Protein AF-A0A7V6LH83-F1 (afdb_monomer_lite)

Radius of gyration: 34.11 Å; chains: 1; bounding box: 78×88×94 Å

Sequence (710 aa):
MVDLGERDAGCCLMTLSNLMVRSAFVVWLCKTNGAMPLGSLKKGYDGHNEFRVNDFRRNGGAPMLNGAIRTSTYGAWYLDGLPIRATSTPIPTDRLMLVSAVMQGWGGRVSALGGSDFDNTPDSYQYSGGMQMAEVLLYDVTLTEDERRDVEAYLTWKWFGRQLAGYADATGSCDLPEVAVNGTAEVETEGNAVVRIGRATGAGTLTVGGATPVIVTEVVNPNALDVVSPAVTSGVKVSREAAGDAPTVPAAGAAMRFDASIKSSITFFSTQYAQYWEDQVGGVKAESAYGPTSWVPMYKTNAVNGLPVIDFEYRGRRRAFKWSPRLTNIRTVFWMFKDKGAAEGGGWLLGDTTRVSDFIRGSWGTLYGNSSLFNTGLASTAVRNGTIFIDGERRHAASVPKWDYQVASIVTTGDTAADMLAGDRTTAISQNWSGMELGEVIIYTNALSDAECEATEDYLMNKWLGRRSPRAVCADTQAVVVAYGTVPLQVTNVDGNDGTITAIRGDGEVVIDAATVTILSDAEEFSGRVVLKNGSTVTLAAGSFAAVEWVVEAGSVLNLGGQTVTVAEIGGDGCVSNGTLVVTERVTPGVNGQPGTLAVKGGLVLADGAEIVAHYARPLCGSLNVTETLTVAGGGTVTLKEPVGLGQGFAAPLITYGAIEGLDRLLTAWTCIGDYPAKTFDFSLAVPPSGTDNVVLLKGFAAGTVVIVK

pLDDT: mean 79.94, std 16.07, range [20.11, 98.56]

Foldseek 3Di:
DAAQDAQLPQRKDFDPDKAQFQKKKFWKAQQAFLFFQFADEAAPQPPRPDDDFAQQGRPRDQFRHDDDDDQQQQWFKDKLRHTDNRHPDGDDNGDTIMIMTRTPDRGGIGGMGQFTNHRSDSVRSNNGGRMGTDDMDTDSDRDDPVRRVVVSQVCCCPPVVDGDAPDADPLQEHEAAEDEDDAEAEDEDDDEHEYEHNEYHYAHEYEYYYDHHHHYNYYPCLVGYAYEYAQDDDDDWDPPPVPDDADQDAFPFFPFKFALQPVVQFDAPDPFFGQWGHTPPDDKIWGWQDDPSQQTWTWAACAFPRGIWTARWFFLSNTKTFIPDKFFQWFKKKFFKAFQFFAGGFFQQFEAAADGFLQDWCDDDDGGGFIFRANCPPHHQQQQPWFKDKLLATDGRRHGDDNDGIMMMTGGNGTGIGGMGQDYYPPDDRGRGGRMITRMMTIHSDRDDPSSVQSNSQNCCCVGVVDGRPVVCPDIDAAEAEAEDEREHEYEHPPLDAGEHAYYAYAYEYEYEPHHYEHADDLVHYQYEYEYDDQYEYAYHPYENEHQEYEAEDNYEDEDNQEEYEYQYYEYAYEYARHEYEHEEEYEYHDPLDAHEYEYHYHYEYAAAYEYEWRDDPPGIRAYEEEEEYEYHAEYEYEYPDPPDQDQKDKDFHYAYNYYHCPVRQQPRYYYYYPDDDPFKDWGWDDDPVVPGRTIIIMIGGHPDDDDDD

Secondary structure (DSSP, 8-state):
-EE--STTS---EEEEEEEEESEEEEEEEE-STT--SSB-BPTTSTT--S--TTTT--TT-SBSS-SS-SGGGGSEEEETTEEE-TTTSBPPSSSEEEEEEE--TT-EEEEEES-SSB-SSHHHHTTS--EEEEEEEEESS---HHHHHHHHHHHHHHHH--PPTTS--TTSEEEES-EEEEEEEEEEE-SSPEEEES-EEEEEEEEEEESSPEEE--BS-TTTEEEEEE---S-------S-SPPPSSPPS--SEEEETT-GGGEEEEETTEEEEEE-SSSS-EEEE-SSSGGGSPEEEEEEETTEEEEE--STTS---EEEEEEEEEEEEEEEEEEE--TTT----SSB-SSSS-TT--S--SS--S---SS-TTTS-HHHHTSEEEETTEEE-TTPPPPSSEEEEEEEEEEEEEEEEES---TTS-TTSS--EEEEEEEEESS---HHHHHHHHHHHHHHHHSS--TTTT--SS--EEEE-TTSPEEEE-SSSSPEEE-EEEESSEEEEES-EEEE-S-GGGB-SEEEEETT-EEEE-SS----SEEEE-TT-EEEEEEEEEEEEEEEESSEEEEEEEEEEEEEEEEETTEE-EEEEEEEEEE-TTEEEEEEEETTEE-EEEESSEEEE-S-EEEEEE--S--TTEEEEEEEE-SEEE-HHHHHHTEEEEEESS---EEEEEE--TTS-S-EEEEEEEETTPPP---

Structure (mmCIF, N/CA/C/O backbone):
data_AF-A0A7V6LH83-F1
#
_entry.id   AF-A0A7V6LH83-F1
#
loop_
_atom_site.group_PDB
_atom_site.id
_atom_site.type_symbol
_atom_site.label_atom_id
_atom_site.label_alt_id
_atom_site.label_comp_id
_atom_site.label_asym_id
_atom_site.label_entity_id
_atom_site.label_seq_id
_atom_site.pdbx_PDB_ins_code
_atom_site.Cartn_x
_atom_site.Cartn_y
_atom_site.Cartn_z
_atom_site.occupancy
_atom_site.B_iso_or_equiv
_atom_site.auth_seq_id
_atom_site.auth_comp_id
_atom_site.auth_asym_id
_atom_site.auth_atom_id
_atom_site.pdbx_PDB_model_num
ATOM 1 N N . MET A 1 1 ? 23.494 -13.721 -33.231 1.00 87.75 1 MET A N 1
ATOM 2 C CA . MET A 1 1 ? 22.919 -15.053 -33.513 1.00 87.75 1 MET A CA 1
ATOM 3 C C . MET A 1 1 ? 23.847 -15.798 -34.456 1.00 87.75 1 MET A C 1
ATOM 5 O O . MET A 1 1 ? 24.419 -15.164 -35.334 1.00 87.75 1 MET A O 1
ATOM 9 N N . VAL A 1 2 ? 24.008 -17.104 -34.270 1.00 92.44 2 VAL A N 1
ATOM 10 C CA . VAL A 1 2 ? 24.726 -18.006 -35.176 1.00 92.44 2 VAL A CA 1
ATOM 11 C C . VAL A 1 2 ? 23.764 -18.447 -36.274 1.00 92.44 2 VAL A C 1
ATOM 13 O O . VAL A 1 2 ? 22.690 -18.961 -35.968 1.00 92.44 2 VAL A O 1
ATOM 16 N N . ASP A 1 3 ? 24.129 -18.234 -37.536 1.00 93.44 3 ASP A N 1
ATOM 17 C CA . ASP A 1 3 ? 23.343 -18.688 -38.682 1.00 93.44 3 ASP A CA 1
ATOM 18 C C . ASP A 1 3 ? 23.794 -20.083 -39.112 1.00 93.44 3 ASP A C 1
ATOM 20 O O . ASP A 1 3 ? 24.945 -20.268 -39.503 1.00 93.44 3 ASP A O 1
ATOM 24 N N . LEU A 1 4 ? 22.889 -21.059 -39.036 1.00 92.69 4 LEU A N 1
ATOM 25 C CA . LEU A 1 4 ? 23.145 -22.432 -39.468 1.00 92.69 4 LEU A CA 1
ATOM 26 C C . LEU A 1 4 ? 22.688 -22.663 -40.914 1.00 92.69 4 LEU A C 1
ATOM 28 O O . LEU A 1 4 ? 22.325 -23.775 -41.278 1.00 92.69 4 LEU A O 1
ATOM 32 N N . GLY A 1 5 ? 22.687 -21.613 -41.735 1.00 91.06 5 GLY A N 1
ATOM 33 C CA . GLY A 1 5 ? 22.499 -21.703 -43.175 1.00 91.06 5 GLY A CA 1
ATOM 34 C C . GLY A 1 5 ? 21.114 -22.190 -43.596 1.00 91.06 5 GLY A C 1
ATOM 35 O O . GLY A 1 5 ? 20.141 -22.182 -42.830 1.00 91.06 5 GLY A O 1
ATOM 36 N N . GLU A 1 6 ? 21.029 -22.585 -44.863 1.00 91.62 6 GLU A N 1
ATOM 37 C CA . GLU A 1 6 ? 19.823 -23.187 -45.415 1.00 91.62 6 GLU A CA 1
ATOM 38 C C . GLU A 1 6 ? 19.555 -24.555 -44.792 1.00 91.62 6 GLU A C 1
ATOM 40 O O . GLU A 1 6 ? 20.426 -25.215 -44.216 1.00 91.62 6 GLU A O 1
ATOM 45 N N . ARG A 1 7 ? 18.298 -24.973 -44.894 1.00 89.44 7 ARG A N 1
ATOM 46 C CA . ARG A 1 7 ? 17.918 -26.320 -44.512 1.00 89.44 7 ARG A CA 1
ATOM 47 C C . ARG A 1 7 ? 18.637 -27.305 -45.420 1.00 89.44 7 ARG A C 1
ATOM 49 O O . ARG A 1 7 ? 18.752 -27.086 -46.618 1.00 89.44 7 ARG A O 1
ATOM 56 N N . ASP A 1 8 ? 19.123 -28.371 -44.816 1.00 89.19 8 ASP A N 1
ATOM 57 C CA . ASP A 1 8 ? 19.803 -29.465 -45.487 1.00 89.19 8 ASP A CA 1
ATOM 58 C C . ASP A 1 8 ? 21.190 -29.128 -46.060 1.00 89.19 8 ASP A C 1
ATOM 60 O O . ASP A 1 8 ? 21.728 -29.856 -46.889 1.00 89.19 8 ASP A O 1
ATOM 64 N N . ALA A 1 9 ? 21.806 -28.045 -45.573 1.00 88.62 9 ALA A N 1
ATOM 65 C CA . ALA A 1 9 ? 23.106 -27.557 -46.041 1.00 88.62 9 ALA A CA 1
ATOM 66 C C . ALA A 1 9 ? 24.327 -28.161 -45.313 1.00 88.62 9 ALA A C 1
ATOM 68 O O . ALA A 1 9 ? 25.460 -27.762 -45.573 1.00 88.62 9 ALA A O 1
ATOM 69 N N . GLY A 1 10 ? 24.122 -29.086 -44.371 1.00 87.81 10 GLY A N 1
ATOM 70 C CA . GLY A 1 10 ? 25.204 -29.689 -43.586 1.00 87.81 10 GLY A CA 1
ATOM 71 C C . GLY A 1 10 ? 25.697 -28.833 -42.413 1.00 87.81 10 GLY A C 1
ATOM 72 O O . GLY A 1 10 ? 26.729 -29.129 -41.817 1.00 87.81 10 GLY A O 1
ATOM 73 N N . CYS A 1 11 ? 24.983 -27.763 -42.061 1.00 89.38 11 CYS A N 1
ATOM 74 C CA . CYS A 1 11 ? 25.381 -26.848 -40.994 1.00 89.38 11 CYS A CA 1
ATOM 75 C C . CYS A 1 11 ? 24.848 -27.311 -39.629 1.00 89.38 11 CYS A C 1
ATOM 77 O O . CYS A 1 11 ? 23.645 -27.278 -39.366 1.00 89.38 11 CYS A O 1
ATOM 79 N N . CYS A 1 12 ? 25.760 -27.723 -38.749 1.00 87.56 12 CYS A N 1
ATOM 80 C CA . CYS A 1 12 ? 25.461 -28.229 -37.413 1.00 87.56 12 CYS A CA 1
ATOM 81 C C . CYS A 1 12 ? 26.614 -27.903 -36.455 1.00 87.56 12 CYS A C 1
ATOM 83 O O . CYS A 1 12 ? 27.779 -27.942 -36.851 1.00 87.56 12 CYS A O 1
ATOM 85 N N . LEU A 1 13 ? 26.306 -27.633 -35.186 1.00 88.00 13 LEU A N 1
ATOM 86 C CA . LEU A 1 13 ? 27.303 -27.569 -34.116 1.00 88.00 13 LEU A CA 1
ATOM 87 C C . LEU A 1 13 ? 27.327 -28.908 -33.378 1.00 88.00 13 LEU A C 1
ATOM 89 O O . LEU A 1 13 ? 26.278 -29.438 -33.015 1.00 88.00 13 LEU A O 1
ATOM 93 N N . MET A 1 14 ? 28.518 -29.458 -33.168 1.00 82.50 14 MET A N 1
ATOM 94 C CA . MET A 1 14 ? 28.721 -30.737 -32.483 1.00 82.50 14 MET A CA 1
ATOM 95 C C . MET A 1 14 ? 29.159 -30.473 -31.044 1.00 82.50 14 MET A C 1
ATOM 97 O O . MET A 1 14 ? 29.994 -29.598 -30.810 1.00 82.50 14 MET A O 1
ATOM 101 N N . THR A 1 15 ? 28.625 -31.216 -30.077 1.00 71.12 15 THR A N 1
ATOM 102 C CA . THR A 1 15 ? 29.114 -31.143 -28.693 1.00 71.12 15 THR A CA 1
ATOM 103 C C . THR A 1 15 ? 30.240 -32.156 -28.485 1.00 71.12 15 THR A C 1
ATOM 105 O O . THR A 1 15 ? 30.201 -33.253 -29.030 1.00 71.12 15 THR A O 1
ATOM 108 N N . LEU A 1 16 ? 31.246 -31.803 -27.676 1.00 65.44 16 LEU A N 1
ATOM 109 C CA . LEU A 1 16 ? 32.405 -32.672 -27.395 1.00 65.44 16 LEU A CA 1
ATOM 110 C C . LEU A 1 16 ? 32.049 -33.914 -26.555 1.00 65.44 16 LEU A C 1
ATOM 112 O O . LEU A 1 16 ? 32.835 -34.851 -26.462 1.00 65.44 16 LEU A O 1
ATOM 116 N N . SER A 1 17 ? 30.880 -33.910 -25.912 1.00 70.38 17 SER A N 1
ATOM 117 C CA . SER A 1 17 ? 30.359 -35.016 -25.113 1.00 70.38 17 SER A CA 1
ATOM 118 C C . SER A 1 17 ? 28.844 -35.134 -25.275 1.00 70.38 17 SER A C 1
ATOM 120 O O . SER A 1 17 ? 28.153 -34.174 -25.625 1.00 70.38 17 SER A O 1
ATOM 122 N N . ASN A 1 18 ? 28.322 -36.342 -25.065 1.00 74.81 18 ASN A N 1
ATOM 123 C CA . ASN A 1 18 ? 26.888 -36.613 -25.100 1.00 74.81 18 ASN A CA 1
ATOM 124 C C . ASN A 1 18 ? 26.254 -36.172 -23.770 1.00 74.81 18 ASN A C 1
ATOM 126 O O . ASN A 1 18 ? 26.553 -36.761 -22.731 1.00 74.81 18 ASN A O 1
ATOM 130 N N . LEU A 1 19 ? 25.399 -35.148 -23.796 1.00 82.62 19 LEU A N 1
ATOM 131 C CA . LEU A 1 19 ? 24.780 -34.574 -22.600 1.00 82.62 19 LEU A CA 1
ATOM 132 C C . LEU A 1 19 ? 23.414 -35.216 -22.340 1.00 82.62 19 LEU A C 1
ATOM 134 O O . LEU A 1 19 ? 22.552 -35.248 -23.220 1.00 82.62 19 LEU A O 1
ATOM 138 N N . MET A 1 20 ? 23.209 -35.708 -21.116 1.00 84.69 20 MET A N 1
ATOM 139 C CA . MET A 1 20 ? 21.889 -36.103 -20.621 1.00 84.69 20 MET A CA 1
ATOM 140 C C . MET A 1 20 ? 21.161 -34.857 -20.136 1.00 84.69 20 MET A C 1
ATOM 142 O O . MET A 1 20 ? 21.401 -34.403 -19.026 1.00 84.69 20 MET A O 1
ATOM 146 N N . VAL A 1 21 ? 20.281 -34.304 -20.963 1.00 88.12 21 VAL A N 1
ATOM 147 C CA . VAL A 1 21 ? 19.573 -33.063 -20.654 1.00 88.12 21 VAL A CA 1
ATOM 148 C C . VAL A 1 21 ? 18.251 -33.382 -19.972 1.00 88.12 21 VAL A C 1
ATOM 150 O O . VAL A 1 21 ? 17.464 -34.190 -20.463 1.00 88.12 21 VAL A O 1
ATOM 153 N N . ARG A 1 22 ? 17.992 -32.740 -18.840 1.00 90.06 22 ARG A N 1
ATOM 154 C CA . ARG A 1 22 ? 16.720 -32.803 -18.118 1.00 90.06 22 ARG A CA 1
ATOM 155 C C . ARG A 1 22 ? 15.957 -31.486 -18.166 1.00 90.06 22 ARG A C 1
ATOM 157 O O . ARG A 1 22 ? 14.733 -31.532 -18.124 1.00 90.06 22 ARG A O 1
ATOM 164 N N . SER A 1 23 ? 16.646 -30.363 -18.364 1.00 92.56 23 SER A N 1
ATOM 165 C CA . SER A 1 23 ? 16.010 -29.073 -18.649 1.00 92.56 23 SER A CA 1
ATOM 166 C C . SER A 1 23 ? 16.748 -28.357 -19.776 1.00 92.56 23 SER A C 1
ATOM 168 O O . SER A 1 23 ? 17.978 -28.359 -19.808 1.00 92.56 23 SER A O 1
ATOM 170 N N . ALA A 1 24 ? 16.019 -27.782 -20.728 1.00 93.31 24 ALA A N 1
ATOM 171 C CA . ALA A 1 24 ? 16.601 -27.147 -21.907 1.00 93.31 24 ALA A CA 1
ATOM 172 C C . ALA A 1 24 ? 15.916 -25.819 -22.216 1.00 93.31 24 ALA A C 1
ATOM 174 O O . ALA A 1 24 ? 14.693 -25.741 -22.160 1.00 93.31 24 ALA A O 1
ATOM 175 N N . PHE A 1 25 ? 16.699 -24.821 -22.618 1.00 97.25 25 PHE A N 1
ATOM 176 C CA . PHE A 1 25 ? 16.223 -23.517 -23.066 1.00 97.25 25 PHE A CA 1
ATOM 177 C C . PHE A 1 25 ? 16.943 -23.148 -24.353 1.00 97.25 25 PHE A C 1
ATOM 179 O O . PHE A 1 25 ? 18.170 -23.216 -24.427 1.00 97.25 25 PHE A O 1
ATOM 186 N N . VAL A 1 26 ? 16.182 -22.769 -25.374 1.00 95.69 26 VAL A N 1
ATOM 187 C CA . VAL A 1 26 ? 16.715 -22.406 -26.683 1.00 95.69 26 VAL A CA 1
ATOM 188 C C . VAL A 1 26 ? 16.063 -21.116 -27.154 1.00 95.69 26 VAL A C 1
ATOM 190 O O . VAL A 1 26 ? 14.863 -21.085 -27.427 1.00 95.69 26 VAL A O 1
ATOM 193 N N . VAL A 1 27 ? 16.875 -20.072 -27.317 1.00 97.56 27 VAL A N 1
ATOM 194 C CA . VAL A 1 27 ? 16.493 -18.843 -28.017 1.00 97.56 27 VAL A CA 1
ATOM 195 C C . VAL A 1 27 ? 16.945 -18.957 -29.467 1.00 97.56 27 VAL A C 1
ATOM 197 O O . VAL A 1 27 ? 18.143 -19.054 -29.750 1.00 97.56 27 VAL A O 1
ATOM 200 N N . TRP A 1 28 ? 15.999 -18.980 -30.400 1.00 95.69 28 TRP A N 1
ATOM 201 C CA . TRP A 1 28 ? 16.282 -19.281 -31.803 1.00 95.69 28 TRP A CA 1
ATOM 202 C C . TRP A 1 28 ? 15.195 -18.778 -32.757 1.00 95.69 28 TRP A C 1
ATOM 204 O O . TRP A 1 28 ? 14.064 -18.514 -32.364 1.00 95.69 28 TRP A O 1
ATOM 214 N N . LEU A 1 29 ? 15.561 -18.623 -34.025 1.00 95.19 29 LEU A N 1
ATOM 215 C CA . LEU A 1 29 ? 14.667 -18.356 -35.145 1.00 95.19 29 LEU A CA 1
ATOM 216 C C . LEU A 1 29 ? 14.654 -19.602 -36.029 1.00 95.19 29 LEU A C 1
ATOM 218 O O . LEU A 1 29 ? 15.659 -19.952 -36.653 1.00 95.19 29 LEU A O 1
ATOM 222 N N . CYS A 1 30 ? 13.504 -20.257 -36.105 1.00 92.62 30 CYS A N 1
ATOM 223 C CA . CYS A 1 30 ? 13.254 -21.313 -37.075 1.00 92.62 30 CYS A CA 1
ATOM 224 C C . CYS A 1 30 ? 13.028 -20.645 -38.440 1.00 92.62 30 CYS A C 1
ATOM 226 O O . CYS A 1 30 ? 12.130 -19.827 -38.538 1.00 92.62 30 CYS A O 1
ATOM 228 N N . LYS A 1 31 ? 13.807 -20.944 -39.488 1.00 92.19 31 LYS A N 1
ATOM 229 C CA . LYS A 1 31 ? 13.587 -20.354 -40.832 1.00 92.19 31 LYS A CA 1
ATOM 230 C C . LYS A 1 31 ? 12.668 -21.207 -41.705 1.00 92.19 31 LYS A C 1
ATOM 232 O O . LYS A 1 31 ? 12.086 -20.722 -42.667 1.00 92.19 31 LYS A O 1
ATOM 237 N N . THR A 1 32 ? 12.566 -22.498 -41.393 1.00 89.25 32 THR A N 1
ATOM 238 C CA . THR A 1 32 ? 11.711 -23.448 -42.110 1.00 89.25 32 THR A CA 1
ATOM 239 C C . THR A 1 32 ? 11.292 -24.607 -41.211 1.00 89.25 32 THR A C 1
ATOM 241 O O . THR A 1 32 ? 11.963 -24.919 -40.224 1.00 89.25 32 THR A O 1
ATOM 244 N N . ASN A 1 33 ? 10.184 -25.264 -41.554 1.00 86.25 33 ASN A N 1
ATOM 245 C CA . ASN A 1 33 ? 9.688 -26.425 -40.822 1.00 86.25 33 ASN A CA 1
ATOM 246 C C . ASN A 1 33 ? 10.739 -27.543 -40.757 1.00 86.25 33 ASN A C 1
ATOM 248 O O . ASN A 1 33 ? 11.499 -27.780 -41.693 1.00 86.25 33 ASN A O 1
ATOM 252 N N . GLY A 1 34 ? 10.776 -28.250 -39.627 1.00 79.25 34 GLY A N 1
ATOM 253 C CA . GLY A 1 34 ? 11.711 -29.356 -39.416 1.00 79.25 34 GLY A CA 1
ATOM 254 C C . GLY A 1 34 ? 13.131 -28.985 -38.972 1.00 79.25 34 GLY A C 1
ATOM 255 O O . GLY A 1 34 ? 13.882 -29.911 -38.660 1.00 79.25 34 GLY A O 1
ATOM 256 N N . ALA A 1 35 ? 13.496 -27.698 -38.890 1.00 87.88 35 ALA A N 1
ATOM 257 C CA . ALA A 1 35 ? 14.770 -27.235 -38.320 1.00 87.88 35 ALA A CA 1
ATOM 258 C C . ALA A 1 35 ? 14.967 -27.752 -36.881 1.00 87.88 35 ALA A C 1
ATOM 260 O O . ALA A 1 35 ? 14.072 -27.590 -36.063 1.00 87.88 35 ALA A O 1
ATOM 261 N N . MET A 1 36 ? 16.092 -28.385 -36.541 1.00 85.25 36 MET A N 1
ATOM 262 C CA . MET A 1 36 ? 16.241 -29.110 -35.263 1.00 85.25 36 MET A CA 1
ATOM 263 C C . MET A 1 36 ? 17.184 -28.385 -34.290 1.00 85.25 36 MET A C 1
ATOM 265 O O . MET A 1 36 ? 18.393 -28.554 -34.415 1.00 85.25 36 MET A O 1
ATOM 269 N N . PRO A 1 37 ? 16.677 -27.601 -33.318 1.00 89.69 37 PRO A N 1
ATOM 270 C CA . PRO A 1 37 ? 17.532 -26.809 -32.432 1.00 89.69 37 PRO A CA 1
ATOM 271 C C . PRO A 1 37 ? 18.358 -27.691 -31.493 1.00 89.69 37 PRO A C 1
ATOM 273 O O . PRO A 1 37 ? 19.528 -27.414 -31.251 1.00 89.69 37 PRO A O 1
ATOM 276 N N . LEU A 1 38 ? 17.749 -28.775 -31.009 1.00 89.06 38 LEU A N 1
ATOM 277 C CA . LEU A 1 38 ? 18.385 -29.827 -30.227 1.00 89.06 38 LEU A CA 1
ATOM 278 C C . LEU A 1 38 ? 18.349 -31.112 -31.046 1.00 89.06 38 LEU A C 1
ATOM 280 O O . LEU A 1 38 ? 17.319 -31.445 -31.637 1.00 89.06 38 LEU A O 1
ATOM 284 N N . GLY A 1 39 ? 19.451 -31.849 -31.073 1.00 86.12 39 GLY A N 1
ATOM 285 C CA . GLY A 1 39 ? 19.513 -33.098 -31.809 1.00 86.12 39 GLY A CA 1
ATOM 286 C C . GLY A 1 39 ? 20.709 -33.964 -31.444 1.00 86.12 39 GLY A C 1
ATOM 287 O O . GLY A 1 39 ? 21.221 -33.936 -30.322 1.00 86.12 39 GLY A O 1
ATOM 288 N N . SER A 1 40 ? 21.102 -34.821 -32.381 1.00 83.69 40 SER A N 1
ATOM 289 C CA . SER A 1 40 ? 22.055 -35.900 -32.117 1.00 83.69 40 SER A CA 1
ATOM 290 C C . SER A 1 40 ? 23.033 -36.111 -33.262 1.00 83.69 40 SER A C 1
ATOM 292 O O . SER A 1 40 ? 22.677 -35.926 -34.424 1.00 83.69 40 SER A O 1
ATOM 294 N N . LEU A 1 41 ? 24.247 -36.538 -32.928 1.00 83.38 41 LEU A N 1
ATOM 295 C CA . LEU A 1 41 ? 25.183 -37.097 -33.897 1.00 83.38 41 LEU A CA 1
ATOM 296 C C . LEU A 1 41 ? 24.759 -38.516 -34.276 1.00 83.38 41 LEU A C 1
ATOM 298 O O . LEU A 1 41 ? 24.057 -39.200 -33.519 1.00 83.38 41 LEU A O 1
ATOM 302 N N . LYS A 1 42 ? 25.197 -38.965 -35.451 1.00 81.88 42 LYS A N 1
ATOM 303 C CA . LYS A 1 42 ? 24.972 -40.334 -35.897 1.00 81.88 42 LYS A CA 1
ATOM 304 C C . LYS A 1 42 ? 25.668 -41.303 -34.965 1.00 81.88 42 LYS A C 1
ATOM 306 O O . LYS A 1 42 ? 26.769 -41.073 -34.466 1.00 81.88 42 LYS A O 1
ATOM 311 N N . LYS A 1 43 ? 25.024 -42.441 -34.762 1.00 77.88 43 LYS A N 1
ATOM 312 C CA . LYS A 1 43 ? 25.593 -43.532 -33.981 1.00 77.88 43 LYS A CA 1
ATOM 313 C C . LYS A 1 43 ? 26.963 -43.952 -34.537 1.00 77.88 43 LYS A C 1
ATOM 315 O O . LYS A 1 43 ? 27.063 -44.348 -35.696 1.00 77.88 43 LYS A O 1
ATOM 320 N N . GLY A 1 44 ? 27.966 -43.993 -33.658 1.00 74.12 44 GLY A N 1
ATOM 321 C CA . GLY A 1 44 ? 29.323 -44.426 -33.998 1.00 74.12 44 GLY A CA 1
ATOM 322 C C . GLY A 1 44 ? 30.183 -43.315 -34.596 1.00 74.12 44 GLY A C 1
ATOM 323 O O . GLY A 1 44 ? 31.287 -43.594 -35.052 1.00 74.12 44 GLY A O 1
ATOM 324 N N . TYR A 1 45 ? 29.685 -42.076 -34.593 1.00 79.12 45 TYR A N 1
ATOM 325 C CA . TYR A 1 45 ? 30.502 -40.900 -34.852 1.00 79.12 45 TYR A CA 1
ATOM 326 C C . TYR A 1 45 ? 31.524 -40.723 -33.719 1.00 79.12 45 TYR A C 1
ATOM 328 O O . TYR A 1 45 ? 31.191 -40.921 -32.552 1.00 79.12 45 TYR A O 1
ATOM 336 N N . ASP A 1 46 ? 32.764 -40.413 -34.086 1.00 70.38 46 ASP A N 1
ATOM 337 C CA . ASP A 1 46 ? 33.990 -40.474 -33.278 1.00 70.38 46 ASP A CA 1
ATOM 338 C C . ASP A 1 46 ? 33.811 -40.040 -31.802 1.00 70.38 46 ASP A C 1
ATOM 340 O O . ASP A 1 46 ? 33.547 -38.878 -31.515 1.00 70.38 46 ASP A O 1
ATOM 344 N N . GLY A 1 47 ? 33.908 -40.984 -30.853 1.00 65.25 47 GLY A N 1
ATOM 345 C CA . GLY A 1 47 ? 33.709 -40.734 -29.411 1.00 65.25 47 GLY A CA 1
ATOM 346 C C . GLY A 1 47 ? 32.260 -40.815 -28.887 1.00 65.25 47 GLY A C 1
ATOM 347 O O . GLY A 1 47 ? 32.047 -40.766 -27.677 1.00 65.25 47 GLY A O 1
ATOM 348 N N . HIS A 1 48 ? 31.258 -41.025 -29.750 1.00 67.69 48 HIS A N 1
ATOM 349 C CA . HIS A 1 48 ? 29.823 -41.044 -29.414 1.00 67.69 48 HIS A CA 1
ATOM 350 C C . HIS A 1 48 ? 29.164 -42.407 -29.726 1.00 67.69 48 HIS A C 1
ATOM 352 O O . HIS A 1 48 ? 28.242 -42.533 -30.537 1.00 67.69 48 HIS A O 1
ATOM 358 N N . ASN A 1 49 ? 29.632 -43.462 -29.046 1.00 62.25 49 ASN A N 1
ATOM 359 C CA . ASN A 1 49 ? 29.190 -44.852 -29.265 1.00 62.25 49 ASN A CA 1
ATOM 360 C C . ASN A 1 49 ? 27.891 -45.248 -28.529 1.00 62.25 49 ASN A C 1
ATOM 362 O O . ASN A 1 49 ? 27.358 -46.336 -28.763 1.00 62.25 49 ASN A O 1
ATOM 366 N N . GLU A 1 50 ? 27.355 -44.387 -27.658 1.00 55.00 50 GLU A N 1
ATOM 367 C CA . GLU A 1 50 ? 26.185 -44.692 -26.826 1.00 55.00 50 GLU A CA 1
ATOM 368 C C . GLU A 1 50 ? 24.887 -44.119 -27.414 1.00 55.00 50 GLU A C 1
ATOM 370 O O . GLU A 1 50 ? 24.650 -42.911 -27.466 1.00 55.00 50 GLU A O 1
ATOM 375 N N . PHE A 1 51 ? 24.031 -45.024 -27.882 1.00 59.78 51 PHE A N 1
ATOM 376 C CA . PHE A 1 51 ? 22.842 -44.732 -28.673 1.00 59.78 51 PHE A CA 1
ATOM 377 C C . PHE A 1 51 ? 21.657 -44.192 -27.874 1.00 59.78 51 PHE A C 1
ATOM 379 O O . PHE A 1 51 ? 21.162 -44.887 -26.989 1.00 59.78 51 PHE A O 1
ATOM 386 N N . ARG A 1 52 ? 21.073 -43.095 -28.379 1.00 62.47 52 ARG A N 1
ATOM 387 C CA . ARG A 1 52 ? 19.631 -42.907 -28.661 1.00 62.47 52 ARG A CA 1
ATOM 388 C C . ARG A 1 52 ? 19.473 -41.773 -29.686 1.00 62.47 52 ARG A C 1
ATOM 390 O O . ARG A 1 52 ? 19.190 -40.641 -29.328 1.00 62.47 52 ARG A O 1
ATOM 397 N N . VAL A 1 53 ? 19.626 -42.070 -30.977 1.00 62.66 53 VAL A N 1
ATOM 398 C CA . VAL A 1 53 ? 19.294 -41.109 -32.050 1.00 62.66 53 VAL A CA 1
ATOM 399 C C . VAL A 1 53 ? 17.810 -40.759 -31.955 1.00 62.66 53 VAL A C 1
ATOM 401 O O . VAL A 1 53 ? 17.010 -41.691 -31.864 1.00 62.66 53 VAL A O 1
ATOM 404 N N . ASN A 1 54 ? 17.445 -39.470 -31.985 1.00 73.56 54 ASN A N 1
ATOM 405 C CA . ASN A 1 54 ? 16.069 -38.935 -32.112 1.00 73.56 54 ASN A CA 1
ATOM 406 C C . ASN A 1 54 ? 15.295 -38.490 -30.851 1.00 73.56 54 ASN A C 1
ATOM 408 O O . ASN A 1 54 ? 14.069 -38.424 -30.919 1.00 73.56 54 ASN A O 1
ATOM 412 N N . ASP A 1 55 ? 15.933 -38.137 -29.731 1.00 80.31 55 ASP A N 1
ATOM 413 C CA . ASP A 1 55 ? 15.186 -37.611 -28.568 1.00 80.31 55 ASP A CA 1
ATOM 414 C C . ASP A 1 55 ? 14.485 -36.265 -28.847 1.00 80.31 55 ASP A C 1
ATOM 416 O O . ASP A 1 55 ? 13.459 -35.997 -28.244 1.00 80.31 55 ASP A O 1
ATOM 420 N N . PHE A 1 56 ? 14.925 -35.462 -29.820 1.00 82.88 56 PHE A N 1
ATOM 421 C CA . PHE A 1 56 ? 14.321 -34.151 -30.138 1.00 82.88 56 PHE A CA 1
ATOM 422 C C . PHE A 1 56 ? 13.891 -34.008 -31.609 1.00 82.88 56 PHE A C 1
ATOM 424 O O . PHE A 1 56 ? 13.976 -32.942 -32.216 1.00 82.88 56 PHE A O 1
ATOM 431 N N . ARG A 1 57 ? 13.467 -35.107 -32.240 1.00 79.56 57 ARG A N 1
ATOM 432 C CA . ARG A 1 57 ? 13.264 -35.161 -33.697 1.00 79.56 57 ARG A CA 1
ATOM 433 C C . ARG A 1 57 ? 12.047 -34.349 -34.174 1.00 79.56 57 ARG A C 1
ATOM 435 O O . ARG A 1 57 ? 10.947 -34.533 -33.661 1.00 79.56 57 ARG A O 1
ATOM 442 N N . ARG A 1 58 ? 12.220 -33.546 -35.242 1.00 81.62 58 ARG A N 1
ATOM 443 C CA . ARG A 1 58 ? 11.147 -32.734 -35.879 1.00 81.62 58 ARG A CA 1
ATOM 444 C C . ARG A 1 58 ? 10.635 -33.200 -37.251 1.00 81.62 58 ARG A C 1
ATOM 446 O O . ARG A 1 58 ? 9.567 -32.759 -37.655 1.00 81.62 58 ARG A O 1
ATOM 453 N N . ASN A 1 59 ? 11.323 -34.108 -37.957 1.00 70.56 59 ASN A N 1
ATOM 454 C CA . ASN A 1 59 ? 10.845 -34.798 -39.182 1.00 70.56 59 ASN A CA 1
ATOM 455 C C . ASN A 1 59 ? 10.068 -33.927 -40.209 1.00 70.56 59 ASN A C 1
ATOM 457 O O . ASN A 1 59 ? 9.064 -34.366 -40.763 1.00 70.56 59 ASN A O 1
ATOM 461 N N . GLY A 1 60 ? 10.493 -32.678 -40.439 1.00 69.56 60 GLY A N 1
ATOM 462 C CA . GLY A 1 60 ? 9.850 -31.779 -41.414 1.00 69.56 60 GLY A CA 1
ATOM 463 C C . GLY A 1 60 ? 8.483 -31.208 -41.004 1.00 69.56 60 GLY A C 1
ATOM 464 O O . GLY A 1 60 ? 7.866 -30.500 -41.793 1.00 69.56 60 GLY A O 1
ATOM 465 N N . GLY A 1 61 ? 7.991 -31.496 -39.794 1.00 75.44 61 GLY A N 1
ATOM 466 C CA . GLY A 1 61 ? 6.704 -31.004 -39.299 1.00 75.44 61 GLY A CA 1
ATOM 467 C C . GLY A 1 61 ? 6.765 -29.574 -38.754 1.00 75.44 61 GLY A C 1
ATOM 468 O O . GLY A 1 61 ? 7.824 -29.091 -38.348 1.00 75.44 61 GLY A O 1
ATOM 469 N N . ALA A 1 62 ? 5.603 -28.915 -38.710 1.00 84.31 62 ALA A N 1
ATOM 470 C CA . ALA A 1 62 ? 5.434 -27.619 -38.050 1.00 84.31 62 ALA A CA 1
ATOM 471 C C . ALA A 1 62 ? 5.608 -27.663 -36.510 1.00 84.31 62 ALA A C 1
ATOM 473 O O . ALA A 1 62 ? 6.139 -26.696 -35.963 1.00 84.31 62 ALA A O 1
ATOM 474 N N . PRO A 1 63 ? 5.223 -28.737 -35.783 1.00 88.75 63 PRO A N 1
ATOM 475 C CA . PRO A 1 63 ? 5.361 -28.777 -34.323 1.00 88.75 63 PRO A CA 1
ATOM 476 C C . PRO A 1 63 ? 6.803 -28.804 -33.782 1.00 88.75 63 PRO A C 1
ATOM 478 O O . PRO A 1 63 ? 7.767 -28.998 -34.532 1.00 88.75 63 PRO A O 1
ATOM 481 N N . MET A 1 64 ? 6.955 -28.632 -32.460 1.00 86.56 64 MET A N 1
ATOM 482 C CA . MET A 1 64 ? 8.254 -28.738 -31.765 1.00 86.56 64 MET A CA 1
ATOM 483 C C . MET A 1 64 ? 8.866 -30.132 -31.831 1.00 86.56 64 MET A C 1
ATOM 485 O O . MET A 1 64 ? 10.085 -30.239 -31.888 1.00 86.56 64 MET A O 1
ATOM 489 N N . LEU A 1 65 ? 8.049 -31.186 -31.804 1.00 85.94 65 LEU A N 1
ATOM 490 C CA . LEU A 1 65 ? 8.472 -32.584 -31.858 1.00 85.94 65 LEU A CA 1
ATOM 491 C C . LEU A 1 65 ? 7.548 -33.375 -32.788 1.00 85.94 65 LEU A C 1
ATOM 493 O O . LEU A 1 65 ? 6.352 -33.102 -32.881 1.00 85.94 65 LEU A O 1
ATOM 497 N N . ASN A 1 66 ? 8.088 -34.383 -33.468 1.00 79.94 66 ASN A N 1
ATOM 498 C CA . ASN A 1 66 ? 7.305 -35.290 -34.302 1.00 79.94 66 ASN A CA 1
ATOM 499 C C . ASN A 1 66 ? 6.938 -36.569 -33.535 1.00 79.94 66 ASN A C 1
ATOM 501 O O . ASN A 1 66 ? 7.831 -37.345 -33.204 1.00 79.94 66 ASN A O 1
ATOM 505 N N . GLY A 1 67 ? 5.630 -36.808 -33.366 1.00 66.38 67 GLY A N 1
ATOM 506 C CA . GLY A 1 67 ? 5.054 -38.123 -33.052 1.00 66.38 67 GLY A CA 1
ATOM 507 C C . GLY A 1 67 ? 5.428 -38.730 -31.692 1.00 66.38 67 GLY A C 1
ATOM 508 O O . GLY A 1 67 ? 6.323 -38.271 -30.989 1.00 66.38 67 GLY A O 1
ATOM 509 N N . ALA A 1 68 ? 4.694 -39.771 -31.287 1.00 55.19 68 ALA A N 1
ATOM 510 C CA . ALA A 1 68 ? 4.927 -40.464 -30.023 1.00 55.19 68 ALA A CA 1
ATOM 511 C C . ALA A 1 68 ? 6.174 -41.352 -30.119 1.00 55.19 68 ALA A C 1
ATOM 513 O O . ALA A 1 68 ? 6.217 -42.239 -30.967 1.00 55.19 68 ALA A O 1
ATOM 514 N N . ILE A 1 69 ? 7.153 -41.094 -29.244 1.00 55.34 69 ILE A N 1
ATOM 515 C CA . ILE A 1 69 ? 8.056 -42.024 -28.532 1.00 55.34 69 ILE A CA 1
ATOM 516 C C . ILE A 1 69 ? 9.352 -41.251 -28.224 1.00 55.34 69 ILE A C 1
ATOM 518 O O . ILE A 1 69 ? 10.213 -41.177 -29.100 1.00 55.34 69 ILE A O 1
ATOM 522 N N . ARG A 1 70 ? 9.484 -40.707 -26.991 1.00 67.75 70 ARG A N 1
ATOM 523 C CA . ARG A 1 70 ? 10.721 -40.577 -26.159 1.00 67.75 70 ARG A CA 1
ATOM 524 C C . ARG A 1 70 ? 10.508 -39.734 -24.889 1.00 67.75 70 ARG A C 1
ATOM 526 O O . ARG A 1 70 ? 9.493 -39.063 -24.748 1.00 67.75 70 ARG A O 1
ATOM 533 N N . THR A 1 71 ? 11.471 -39.764 -23.962 1.00 62.50 71 THR A N 1
ATOM 534 C CA . THR A 1 71 ? 11.472 -39.034 -22.671 1.00 62.50 71 THR A CA 1
ATOM 535 C C . THR A 1 71 ? 11.165 -37.537 -22.802 1.00 62.50 71 THR A C 1
ATOM 537 O O . THR A 1 71 ? 10.462 -36.984 -21.965 1.00 62.50 71 THR A O 1
ATOM 540 N N . SER A 1 72 ? 11.615 -36.895 -23.881 1.00 72.00 72 SER A N 1
ATOM 541 C CA . SER A 1 72 ? 11.341 -35.485 -24.191 1.00 72.00 72 SER A CA 1
ATOM 542 C C . SER A 1 72 ? 9.858 -35.184 -24.446 1.00 72.00 72 SER A C 1
ATOM 544 O O . SER A 1 72 ? 9.387 -34.121 -24.056 1.00 72.00 72 SER A O 1
ATOM 546 N N . THR A 1 73 ? 9.094 -36.107 -25.048 1.00 73.62 73 THR A N 1
ATOM 547 C CA . THR A 1 73 ? 7.654 -35.915 -25.329 1.00 73.62 73 THR A CA 1
ATOM 548 C C . THR A 1 73 ? 6.766 -35.992 -24.087 1.00 73.62 73 THR A C 1
ATOM 550 O O . THR A 1 73 ? 5.638 -35.511 -24.130 1.00 73.62 73 THR A O 1
ATOM 553 N N . TYR A 1 74 ? 7.273 -36.564 -22.989 1.00 75.31 74 TYR A N 1
ATOM 554 C CA . TYR A 1 74 ? 6.599 -36.593 -21.684 1.00 75.31 74 TYR A CA 1
ATOM 555 C C . TYR A 1 74 ? 6.976 -35.402 -20.790 1.00 75.31 74 TYR A C 1
ATOM 557 O O . TYR A 1 74 ? 6.442 -35.265 -19.694 1.00 75.31 74 TYR A O 1
ATOM 565 N N . GLY A 1 75 ? 7.912 -34.557 -21.233 1.00 80.88 75 GLY A N 1
ATOM 566 C CA . GLY A 1 75 ? 8.262 -33.322 -20.540 1.00 80.88 75 GLY A CA 1
ATOM 567 C C . GLY A 1 75 ? 7.200 -32.234 -20.692 1.00 80.88 75 GLY A C 1
ATOM 568 O O . GLY A 1 75 ? 6.401 -32.255 -21.632 1.00 80.88 75 GLY A O 1
ATOM 569 N N . ALA A 1 76 ? 7.228 -31.259 -19.788 1.00 89.75 76 ALA A N 1
ATOM 570 C CA . ALA A 1 76 ? 6.519 -29.998 -19.961 1.00 89.75 76 ALA A CA 1
ATOM 571 C C . ALA A 1 76 ? 7.298 -29.121 -20.949 1.00 89.75 76 ALA A C 1
ATOM 573 O O . ALA A 1 76 ? 8.520 -29.011 -20.843 1.00 89.75 76 ALA A O 1
ATOM 574 N N . TRP A 1 77 ? 6.598 -28.527 -21.915 1.00 91.44 77 TRP A N 1
ATOM 575 C CA . TRP A 1 77 ? 7.183 -27.666 -22.944 1.00 91.44 77 TRP A CA 1
ATOM 576 C C . TRP A 1 77 ? 6.502 -26.314 -22.952 1.00 91.44 77 TRP A C 1
ATOM 578 O O . TRP A 1 77 ? 5.280 -26.237 -22.809 1.00 91.44 77 TRP A O 1
ATOM 588 N N . TYR A 1 78 ? 7.288 -25.274 -23.211 1.00 93.62 78 TYR A N 1
ATOM 589 C CA . TYR A 1 78 ? 6.808 -23.904 -23.249 1.00 93.62 78 TYR A CA 1
ATOM 590 C C . TYR A 1 78 ? 7.334 -23.187 -24.492 1.00 93.62 78 TYR A C 1
ATOM 592 O O . TYR A 1 78 ? 8.457 -23.427 -24.944 1.00 93.62 78 TYR A O 1
ATOM 600 N N . LEU A 1 79 ? 6.500 -22.314 -25.051 1.00 93.56 79 LEU A N 1
ATOM 601 C CA . LEU A 1 79 ? 6.846 -21.383 -26.120 1.00 93.56 79 LEU A CA 1
ATOM 602 C C . LEU A 1 79 ? 6.594 -19.969 -25.610 1.00 93.56 79 LEU A C 1
ATOM 604 O O . LEU A 1 79 ? 5.460 -19.623 -25.282 1.00 93.56 79 LEU A O 1
ATOM 608 N N . ASP A 1 80 ? 7.650 -19.164 -25.546 1.00 90.06 80 ASP A N 1
ATOM 609 C CA . ASP A 1 80 ? 7.625 -17.788 -25.046 1.00 90.06 80 ASP A CA 1
ATOM 610 C C . ASP A 1 80 ? 6.966 -17.663 -23.653 1.00 90.06 80 ASP A C 1
ATOM 612 O O . ASP A 1 80 ? 6.269 -16.683 -23.379 1.00 90.06 80 ASP A O 1
ATOM 616 N N . GLY A 1 81 ? 7.178 -18.674 -22.798 1.00 84.19 81 GLY A N 1
ATOM 617 C CA . GLY A 1 81 ? 6.635 -18.787 -21.437 1.00 84.19 81 GLY A CA 1
ATOM 618 C C . GLY A 1 81 ? 5.250 -19.439 -21.332 1.00 84.19 81 GLY A C 1
ATOM 619 O O . GLY A 1 81 ? 4.773 -19.695 -20.230 1.00 84.19 81 GLY A O 1
ATOM 620 N N . LEU A 1 82 ? 4.590 -19.744 -22.455 1.00 86.19 82 LEU A N 1
ATOM 621 C CA . LEU A 1 82 ? 3.263 -20.367 -22.459 1.00 86.19 82 LEU A CA 1
ATOM 622 C C . LEU A 1 82 ? 3.359 -21.886 -22.622 1.00 86.19 82 LEU A C 1
ATOM 624 O O . LEU A 1 82 ? 4.079 -22.340 -23.514 1.00 86.19 82 LEU A O 1
ATOM 628 N N . PRO A 1 83 ? 2.609 -22.684 -21.840 1.00 90.19 83 PRO A N 1
ATOM 629 C CA . PRO A 1 83 ? 2.630 -24.134 -21.965 1.00 90.19 83 PRO A CA 1
ATOM 630 C C . PRO A 1 83 ? 2.092 -24.567 -23.331 1.00 90.19 83 PRO A C 1
ATOM 632 O O . PRO A 1 83 ? 1.037 -24.120 -23.788 1.00 90.19 83 PRO A O 1
ATOM 635 N N . ILE A 1 84 ? 2.806 -25.478 -23.984 1.00 91.31 84 ILE A N 1
ATOM 636 C CA . ILE A 1 84 ? 2.455 -26.011 -25.299 1.00 91.31 84 ILE A CA 1
ATOM 637 C C . ILE A 1 84 ? 2.441 -27.535 -25.301 1.00 91.31 84 ILE A C 1
ATOM 639 O O . ILE A 1 84 ? 3.137 -28.207 -24.542 1.00 91.31 84 ILE A O 1
ATOM 643 N N . ARG A 1 85 ? 1.686 -28.110 -26.238 1.00 89.62 85 ARG A N 1
ATOM 644 C CA . ARG A 1 85 ? 1.807 -29.530 -26.571 1.00 89.62 85 ARG A CA 1
ATOM 645 C C . ARG A 1 85 ? 2.848 -29.675 -27.670 1.00 89.62 85 ARG A C 1
ATOM 647 O O . ARG A 1 85 ? 2.551 -29.417 -28.834 1.00 89.62 85 ARG A O 1
ATOM 654 N N . ALA A 1 86 ? 4.054 -30.114 -27.319 1.00 87.75 86 ALA A N 1
ATOM 655 C CA . ALA A 1 86 ? 5.188 -30.161 -28.248 1.00 87.75 86 ALA A CA 1
ATOM 656 C C . ALA A 1 86 ? 4.920 -30.942 -29.551 1.00 87.75 86 ALA A C 1
ATOM 658 O O . ALA A 1 86 ? 5.500 -30.631 -30.589 1.00 87.75 86 ALA A O 1
ATOM 659 N N . THR A 1 87 ? 4.028 -31.934 -29.518 1.00 87.69 87 THR A N 1
ATOM 660 C CA . THR A 1 87 ? 3.687 -32.781 -30.671 1.00 87.69 87 THR A CA 1
ATOM 661 C C . THR A 1 87 ? 2.623 -32.197 -31.599 1.00 87.69 87 THR A C 1
ATOM 663 O O . THR A 1 87 ? 2.424 -32.727 -32.691 1.00 87.69 87 THR A O 1
ATOM 666 N N . SER A 1 88 ? 1.931 -31.127 -31.198 1.00 88.19 88 SER A N 1
ATOM 667 C CA . SER A 1 88 ? 0.822 -30.558 -31.974 1.00 88.19 88 SER A CA 1
ATOM 668 C C . SER A 1 88 ? 0.878 -29.046 -32.144 1.00 88.19 88 SER A C 1
ATOM 670 O O . SER A 1 88 ? 0.322 -28.548 -33.116 1.00 88.19 88 SER A O 1
ATOM 672 N N . THR A 1 89 ? 1.519 -28.308 -31.235 1.00 90.25 89 THR A N 1
ATOM 673 C CA . THR A 1 89 ? 1.623 -26.848 -31.324 1.00 90.25 89 THR A CA 1
ATOM 674 C C . THR A 1 89 ? 2.623 -26.460 -32.418 1.00 90.25 89 THR A C 1
ATOM 676 O O . THR A 1 89 ? 3.805 -26.778 -32.264 1.00 90.25 89 THR A O 1
ATOM 679 N N . PRO A 1 90 ? 2.191 -25.790 -33.508 1.00 90.75 90 PRO A N 1
ATOM 680 C CA . PRO A 1 90 ? 3.081 -25.329 -34.571 1.00 90.75 90 PRO A CA 1
ATOM 681 C C . PRO A 1 90 ? 4.068 -24.277 -34.071 1.00 90.75 90 PRO A C 1
ATOM 683 O O . PRO A 1 90 ? 3.726 -23.454 -33.223 1.00 90.75 90 PRO A O 1
ATOM 686 N N . ILE A 1 91 ? 5.269 -24.280 -34.641 1.00 90.94 91 ILE A N 1
ATOM 687 C CA . ILE A 1 91 ? 6.320 -23.329 -34.295 1.00 90.94 91 ILE A CA 1
ATOM 688 C C . ILE A 1 91 ? 6.440 -22.238 -35.354 1.00 90.94 91 ILE A C 1
ATOM 690 O O . ILE A 1 91 ? 6.509 -22.573 -36.539 1.00 90.94 91 ILE A O 1
ATOM 694 N N . PRO A 1 92 ? 6.477 -20.952 -34.954 1.00 91.81 92 PRO A N 1
ATOM 695 C CA . PRO A 1 92 ? 6.650 -19.846 -35.890 1.00 91.81 92 PRO A CA 1
ATOM 696 C C . PRO A 1 92 ? 7.944 -19.980 -36.698 1.00 91.81 92 PRO A C 1
ATOM 698 O O . PRO A 1 92 ? 8.974 -20.371 -36.155 1.00 91.81 92 PRO A O 1
ATOM 701 N N . THR A 1 93 ? 7.916 -19.640 -37.986 1.00 92.25 93 THR A N 1
ATOM 702 C CA . THR A 1 93 ? 9.103 -19.704 -38.865 1.00 92.25 93 THR A CA 1
ATOM 703 C C . THR A 1 93 ? 9.646 -18.327 -39.262 1.00 92.25 93 THR A C 1
ATOM 705 O O . THR A 1 93 ? 10.462 -18.202 -40.171 1.00 92.25 93 THR A O 1
ATOM 708 N N . ASP A 1 94 ? 9.137 -17.275 -38.634 1.00 89.00 94 ASP A N 1
ATOM 709 C CA . ASP A 1 94 ? 9.305 -15.881 -39.044 1.00 89.00 94 ASP A CA 1
ATOM 710 C C . ASP A 1 94 ? 9.704 -14.953 -37.887 1.00 89.00 94 ASP A C 1
ATOM 712 O O . ASP A 1 94 ? 9.890 -13.755 -38.094 1.00 89.00 94 ASP A O 1
ATOM 716 N N . ARG A 1 95 ? 9.877 -15.491 -36.673 1.00 93.56 95 ARG A N 1
ATOM 717 C CA . ARG A 1 95 ? 10.280 -14.717 -35.495 1.00 93.56 95 ARG A CA 1
ATOM 718 C C . ARG A 1 95 ? 11.254 -15.461 -34.590 1.00 93.56 95 ARG A C 1
ATOM 720 O O . ARG A 1 95 ? 11.219 -16.687 -34.484 1.00 93.56 95 ARG A O 1
ATOM 727 N N . LEU A 1 96 ? 12.100 -14.686 -33.912 1.00 94.75 96 LEU A N 1
ATOM 728 C CA . LEU A 1 96 ? 12.879 -15.169 -32.776 1.00 94.75 96 LEU A CA 1
ATOM 729 C C . LEU A 1 96 ? 11.911 -15.638 -31.682 1.00 94.75 96 LEU A C 1
ATOM 731 O O . LEU A 1 96 ? 10.880 -15.000 -31.465 1.00 94.75 96 LEU A O 1
ATOM 735 N N . MET A 1 97 ? 12.232 -16.735 -31.007 1.00 95.19 97 MET A N 1
ATOM 736 C CA . MET A 1 97 ? 11.401 -17.300 -29.946 1.00 95.19 97 MET A CA 1
ATOM 737 C C . MET A 1 97 ? 12.254 -17.953 -28.862 1.00 95.19 97 MET A C 1
ATOM 739 O O . MET A 1 97 ? 13.391 -18.362 -29.121 1.00 95.19 97 MET A O 1
ATOM 743 N N . LEU A 1 98 ? 11.678 -18.086 -27.671 1.00 95.81 98 LEU A N 1
ATOM 744 C CA . LEU A 1 98 ? 12.204 -18.908 -26.592 1.00 95.81 98 LEU A CA 1
ATOM 745 C C . LEU A 1 98 ? 11.394 -20.202 -26.516 1.00 95.81 98 LEU A C 1
ATOM 747 O O . LEU A 1 98 ? 10.179 -20.175 -26.336 1.00 95.81 98 LEU A O 1
ATOM 751 N N . VAL A 1 99 ? 12.074 -21.339 -26.617 1.00 95.06 99 VAL A N 1
ATOM 752 C CA . VAL A 1 99 ? 11.491 -22.642 -26.296 1.00 95.06 99 VAL A CA 1
ATOM 753 C C . VAL A 1 99 ? 12.184 -23.200 -25.069 1.00 95.06 99 VAL A C 1
ATOM 755 O O . VAL A 1 99 ? 13.414 -23.274 -25.046 1.00 95.06 99 VAL A O 1
ATOM 758 N N . SER A 1 100 ? 11.403 -23.635 -24.085 1.00 94.88 100 SER A N 1
ATOM 759 C CA . SER A 1 100 ? 11.916 -24.327 -22.909 1.00 94.88 100 SER A CA 1
ATOM 760 C C . SER A 1 100 ? 11.259 -25.693 -22.723 1.00 94.88 100 SER A C 1
ATOM 762 O O . SER A 1 100 ? 10.149 -25.950 -23.207 1.00 94.88 100 SER A O 1
ATOM 764 N N . ALA A 1 101 ? 11.968 -26.589 -22.044 1.00 91.50 101 ALA A N 1
ATOM 765 C CA . ALA A 1 101 ? 11.471 -27.909 -21.701 1.00 91.50 101 ALA A CA 1
ATOM 766 C C . ALA A 1 101 ? 12.011 -28.374 -20.349 1.00 91.50 101 ALA A C 1
ATOM 768 O O . ALA A 1 101 ? 13.215 -28.290 -20.109 1.00 91.50 101 ALA A O 1
ATOM 769 N N . VAL A 1 102 ? 11.137 -28.959 -19.529 1.00 90.81 102 VAL A N 1
ATOM 770 C CA . VAL A 1 102 ? 11.499 -29.731 -18.332 1.00 90.81 102 VAL A CA 1
ATOM 771 C C . VAL A 1 102 ? 11.062 -31.172 -18.558 1.00 90.81 102 VAL A C 1
ATOM 773 O O . VAL A 1 102 ? 9.880 -31.477 -18.722 1.00 90.81 102 VAL A O 1
ATOM 776 N N . MET A 1 103 ? 12.031 -32.075 -18.643 1.00 85.69 103 MET A N 1
ATOM 777 C CA . MET A 1 103 ? 11.824 -33.456 -19.070 1.00 85.69 103 MET A CA 1
ATOM 778 C C . MET A 1 103 ? 11.560 -34.369 -17.876 1.00 85.69 103 MET A C 1
ATOM 780 O O . MET A 1 103 ? 12.196 -34.253 -16.830 1.00 85.69 103 MET A O 1
ATOM 784 N N . GLN A 1 104 ? 10.659 -35.335 -18.059 1.00 75.50 104 GLN A N 1
ATOM 785 C CA . GLN A 1 104 ? 10.379 -36.359 -17.053 1.00 75.50 104 GLN A CA 1
ATOM 786 C C . GLN A 1 104 ? 11.314 -37.575 -17.195 1.00 75.50 104 GLN A C 1
ATOM 788 O O . GLN A 1 104 ? 11.800 -37.905 -18.282 1.00 75.50 104 GLN A O 1
ATOM 793 N N . GLY A 1 105 ? 11.541 -38.286 -16.087 1.00 74.44 105 GLY A N 1
ATOM 794 C CA . GLY A 1 105 ? 12.320 -39.526 -16.059 1.00 74.44 105 GLY A CA 1
ATOM 795 C C . GLY A 1 105 ? 13.814 -39.312 -16.322 1.00 74.44 105 GLY A C 1
ATOM 796 O O . GLY A 1 105 ? 14.469 -38.529 -15.644 1.00 74.44 105 GLY A O 1
ATOM 797 N N . TRP A 1 106 ? 14.379 -40.045 -17.286 1.00 73.69 106 TRP A N 1
ATOM 798 C CA . TRP A 1 106 ? 15.827 -40.042 -17.547 1.00 73.69 106 TRP A CA 1
ATOM 799 C C . TRP A 1 106 ? 16.330 -38.807 -18.319 1.00 73.69 106 TRP A C 1
ATOM 801 O O . TRP A 1 106 ? 17.540 -38.662 -18.453 1.00 73.69 106 TRP A O 1
ATOM 811 N N . GLY A 1 107 ? 15.452 -37.930 -18.823 1.00 79.25 107 GLY A N 1
ATOM 812 C CA . GLY A 1 107 ? 15.834 -36.817 -19.707 1.00 79.25 107 GLY A CA 1
ATOM 813 C C . GLY A 1 107 ? 16.055 -37.233 -21.171 1.00 79.25 107 GLY A C 1
ATOM 814 O O . GLY A 1 107 ? 15.817 -38.386 -21.548 1.00 79.25 107 GLY A O 1
ATOM 815 N N . GLY A 1 108 ? 16.472 -36.290 -22.014 1.00 81.56 108 GLY A N 1
ATOM 816 C CA . GLY A 1 108 ? 16.764 -36.474 -23.439 1.00 81.56 108 GLY A CA 1
ATOM 817 C C . GLY A 1 108 ? 18.235 -36.211 -23.763 1.00 81.56 108 GLY A C 1
ATOM 818 O O . GLY A 1 108 ? 18.855 -35.311 -23.202 1.00 81.56 108 GLY A O 1
ATOM 819 N N . ARG A 1 109 ? 18.815 -36.994 -24.674 1.00 82.62 109 ARG A N 1
ATOM 820 C CA . ARG A 1 109 ? 20.219 -36.839 -25.078 1.00 82.62 109 ARG A CA 1
ATOM 821 C C . ARG A 1 109 ? 20.396 -35.763 -26.141 1.00 82.62 109 ARG A C 1
ATOM 823 O O . ARG A 1 109 ? 19.696 -35.774 -27.154 1.00 82.62 109 ARG A O 1
ATOM 830 N N . VAL A 1 110 ? 21.385 -34.895 -25.939 1.00 86.56 110 VAL A N 1
ATOM 831 C CA . VAL A 1 110 ? 21.811 -33.882 -26.912 1.00 86.56 110 VAL A CA 1
ATOM 832 C C . VAL A 1 110 ? 23.295 -34.074 -27.213 1.00 86.56 110 VAL A C 1
ATOM 834 O O . VAL A 1 110 ? 24.129 -34.083 -26.310 1.00 86.56 110 VAL A O 1
ATOM 837 N N . SER A 1 111 ? 23.617 -34.247 -28.495 1.00 84.94 111 SER A N 1
ATOM 838 C CA . SER A 1 111 ? 25.008 -34.283 -28.992 1.00 84.94 111 SER A CA 1
ATOM 839 C C . SER A 1 111 ? 25.261 -33.342 -30.174 1.00 84.94 111 SER A C 1
ATOM 841 O O . SER A 1 111 ? 26.383 -33.207 -30.657 1.00 84.94 111 SER A O 1
ATOM 843 N N . ALA A 1 112 ? 24.206 -32.681 -30.645 1.00 87.12 112 ALA A N 1
ATOM 844 C CA . ALA A 1 112 ? 24.260 -31.756 -31.758 1.00 87.12 112 ALA A CA 1
ATOM 845 C C . ALA A 1 112 ? 23.244 -30.628 -31.558 1.00 87.12 112 ALA A C 1
ATOM 847 O O . ALA A 1 112 ? 22.149 -30.855 -31.035 1.00 87.12 112 ALA A O 1
ATOM 848 N N . LEU A 1 113 ? 23.599 -29.429 -32.014 1.00 90.38 113 LEU A N 1
ATOM 849 C CA . LEU A 1 113 ? 22.697 -28.291 -32.149 1.00 90.38 113 LEU A CA 1
ATOM 850 C C . LEU A 1 113 ? 22.548 -27.974 -33.633 1.00 90.38 113 LEU A C 1
ATOM 852 O O . LEU A 1 113 ? 23.537 -27.795 -34.347 1.00 90.38 113 LEU A O 1
ATOM 856 N N . GLY A 1 114 ? 21.307 -27.918 -34.099 1.00 89.31 114 GLY A N 1
ATOM 857 C CA . GLY A 1 114 ? 21.013 -27.652 -35.498 1.00 89.31 114 GLY A CA 1
ATOM 858 C C . GLY A 1 114 ? 21.005 -28.868 -36.420 1.00 89.31 114 GLY A C 1
ATOM 859 O O . GLY A 1 114 ? 20.866 -28.678 -37.624 1.00 89.31 114 GLY A O 1
ATOM 860 N N . GLY A 1 115 ? 21.140 -30.092 -35.897 1.00 87.00 115 GLY A N 1
ATOM 861 C CA . GLY A 1 115 ? 21.197 -31.323 -36.690 1.00 87.00 115 GLY A CA 1
ATOM 862 C C . GLY A 1 115 ? 20.780 -32.571 -35.911 1.00 87.00 115 GLY A C 1
ATOM 863 O O . GLY A 1 115 ? 20.935 -32.643 -34.694 1.00 87.00 115 GLY A O 1
ATOM 864 N N . SER A 1 116 ? 20.248 -33.575 -36.612 1.00 84.00 116 SER A N 1
ATOM 865 C CA . SER A 1 116 ? 19.884 -34.876 -36.036 1.00 84.00 116 SER A CA 1
ATOM 866 C C . SER A 1 116 ? 20.417 -36.017 -36.885 1.00 84.00 116 SER A C 1
ATOM 868 O O . SER A 1 116 ? 20.327 -35.963 -38.105 1.00 84.00 116 SER A O 1
ATOM 870 N N . ASP A 1 117 ? 20.910 -37.064 -36.222 1.00 83.44 117 ASP A N 1
ATOM 871 C CA . ASP A 1 117 ? 21.599 -38.192 -36.856 1.00 83.44 117 ASP A CA 1
ATOM 872 C C . ASP A 1 117 ? 22.760 -37.729 -37.765 1.00 83.44 117 ASP A C 1
ATOM 874 O O . ASP A 1 117 ? 22.979 -38.260 -38.851 1.00 83.44 117 ASP A O 1
ATOM 878 N N . PHE A 1 118 ? 23.473 -36.680 -37.332 1.00 85.00 118 PHE A N 1
ATOM 879 C CA . PHE A 1 118 ? 24.463 -35.966 -38.144 1.00 85.00 118 PHE A CA 1
ATOM 880 C C . PHE A 1 118 ? 25.849 -36.636 -38.109 1.00 85.00 118 PHE A C 1
ATOM 882 O O . PHE A 1 118 ? 26.365 -36.907 -37.025 1.00 85.00 118 PHE A O 1
ATOM 889 N N . ASP A 1 119 ? 26.473 -36.876 -39.268 1.00 85.00 119 ASP A N 1
ATOM 890 C CA . ASP A 1 119 ? 27.833 -37.449 -39.391 1.00 85.00 119 ASP A CA 1
ATOM 891 C C . ASP A 1 119 ? 28.730 -36.724 -40.404 1.00 85.00 119 ASP A C 1
ATOM 893 O O . ASP A 1 119 ? 29.764 -37.248 -40.817 1.00 85.00 119 ASP A O 1
ATOM 897 N N . ASN A 1 120 ? 28.332 -35.521 -40.816 1.00 82.62 120 ASN A N 1
ATOM 898 C CA . ASN A 1 120 ? 28.996 -34.746 -41.857 1.00 82.62 120 ASN A CA 1
ATOM 899 C C . ASN A 1 120 ? 29.076 -35.442 -43.240 1.00 82.62 120 ASN A C 1
ATOM 901 O O . ASN A 1 120 ? 29.921 -35.093 -44.064 1.00 82.62 120 ASN A O 1
ATOM 905 N N . THR A 1 121 ? 28.199 -36.408 -43.527 1.00 86.38 121 THR A N 1
ATOM 906 C CA . THR A 1 121 ? 28.017 -36.956 -44.883 1.00 86.38 121 THR A CA 1
ATOM 907 C C . THR A 1 121 ? 26.782 -36.354 -45.560 1.00 86.38 121 THR A C 1
ATOM 909 O O . THR A 1 121 ? 25.830 -36.005 -44.851 1.00 86.38 121 THR A O 1
ATOM 912 N N . PRO A 1 122 ? 26.743 -36.278 -46.908 1.00 85.88 122 PRO A N 1
ATOM 913 C CA . PRO A 1 122 ? 25.594 -35.741 -47.643 1.00 85.88 122 PRO A CA 1
ATOM 914 C C . PRO A 1 122 ? 24.239 -36.342 -47.234 1.00 85.88 122 PRO A C 1
ATOM 916 O O . PRO A 1 122 ? 23.252 -35.617 -47.149 1.00 85.88 122 PRO A O 1
ATOM 919 N N . ASP A 1 123 ? 24.192 -37.634 -46.894 1.00 81.19 123 ASP A N 1
ATOM 920 C CA . ASP A 1 123 ? 22.958 -38.322 -46.477 1.00 81.19 123 ASP A CA 1
ATOM 921 C C . ASP A 1 123 ? 22.399 -37.805 -45.137 1.00 81.19 123 ASP A C 1
ATOM 923 O O . ASP A 1 123 ? 21.189 -37.847 -44.896 1.00 81.19 123 ASP A O 1
ATOM 927 N N . SER A 1 124 ? 23.268 -37.309 -44.252 1.00 78.56 124 SER A N 1
ATOM 928 C CA . SER A 1 124 ? 22.879 -36.741 -42.953 1.00 78.56 124 SER A CA 1
ATOM 929 C C . SER A 1 124 ? 22.501 -35.261 -43.030 1.00 78.56 124 SER A C 1
ATOM 931 O O . SER A 1 124 ? 21.909 -34.718 -42.092 1.00 78.56 124 SER A O 1
ATOM 933 N N . TYR A 1 125 ? 22.803 -34.599 -44.154 1.00 87.19 125 TYR A N 1
ATOM 934 C CA . TYR A 1 125 ? 22.546 -33.173 -44.305 1.00 87.19 125 TYR A CA 1
ATOM 935 C C . TYR A 1 125 ? 21.053 -32.870 -44.252 1.00 87.19 125 TYR A C 1
ATOM 937 O O . TYR A 1 125 ? 20.715 -31.878 -43.622 1.00 87.19 125 TYR A O 1
ATOM 945 N N . GLN A 1 126 ? 20.174 -33.767 -44.718 1.00 83.12 126 GLN A N 1
ATOM 946 C CA . GLN A 1 126 ? 18.702 -33.620 -44.739 1.00 83.12 126 GLN A CA 1
ATOM 947 C C . GLN A 1 126 ? 18.011 -33.293 -43.388 1.00 83.12 126 GLN A C 1
ATOM 949 O O . GLN A 1 126 ? 16.791 -33.115 -43.309 1.00 83.12 126 GLN A O 1
ATOM 954 N N . TYR A 1 127 ? 18.759 -33.303 -42.280 1.00 81.88 127 TYR A N 1
ATOM 955 C CA . TYR A 1 127 ? 18.255 -32.952 -40.954 1.00 81.88 127 TYR A CA 1
ATOM 956 C C . TYR A 1 127 ? 18.988 -31.784 -40.292 1.00 81.88 127 TYR A C 1
ATOM 958 O O . TYR A 1 127 ? 18.740 -31.509 -39.117 1.00 81.88 127 TYR A O 1
ATOM 966 N N . SER A 1 128 ? 19.831 -31.074 -41.038 1.00 88.75 128 SER A N 1
ATOM 967 C CA . SER A 1 128 ? 20.692 -29.992 -40.552 1.00 88.75 128 SER A CA 1
ATOM 968 C C . SER A 1 128 ? 20.242 -28.606 -41.026 1.00 88.75 128 SER A C 1
ATOM 970 O O . SER A 1 128 ? 19.455 -28.491 -41.965 1.00 88.75 128 SER A O 1
ATOM 972 N N . GLY A 1 129 ? 20.717 -27.551 -40.367 1.00 90.00 129 GLY A N 1
ATOM 973 C CA . GLY A 1 129 ? 20.486 -26.163 -40.768 1.00 90.00 129 GLY A CA 1
ATOM 974 C C . GLY A 1 129 ? 19.019 -25.713 -40.790 1.00 90.00 129 GLY A C 1
ATOM 975 O O . GLY A 1 129 ? 18.117 -26.384 -40.269 1.00 90.00 129 GLY A O 1
ATOM 976 N N . GLY A 1 130 ? 18.770 -24.543 -41.386 1.00 91.88 130 GLY A N 1
ATOM 977 C CA . GLY A 1 130 ? 17.435 -23.939 -41.485 1.00 91.88 130 GLY A CA 1
ATOM 978 C C . GLY A 1 130 ? 17.015 -23.128 -40.254 1.00 91.88 130 GLY A C 1
ATOM 979 O O . GLY A 1 130 ? 15.820 -22.991 -39.981 1.00 91.88 130 GLY A O 1
ATOM 980 N N . MET A 1 131 ? 17.977 -22.602 -39.492 1.00 92.94 131 MET A N 1
ATOM 981 C CA . MET A 1 131 ? 17.712 -21.798 -38.296 1.00 92.94 131 MET A CA 1
ATOM 982 C C . MET A 1 131 ? 18.825 -20.796 -37.991 1.00 92.94 131 MET A C 1
ATOM 984 O O . MET A 1 131 ? 19.948 -20.914 -38.478 1.00 92.94 131 MET A O 1
ATOM 988 N N . GLN A 1 132 ? 18.507 -19.834 -37.134 1.00 95.12 132 GLN A N 1
ATOM 989 C CA . GLN A 1 132 ? 19.477 -19.006 -36.425 1.00 95.12 132 GLN A CA 1
ATOM 990 C C . GLN A 1 132 ? 19.344 -19.255 -34.925 1.00 95.12 132 GLN A C 1
ATOM 992 O O . GLN A 1 132 ? 18.232 -19.354 -34.417 1.00 95.12 132 GLN A O 1
ATOM 997 N N . MET A 1 133 ? 20.459 -19.347 -34.206 1.00 93.50 133 MET A N 1
ATOM 998 C CA . MET A 1 133 ? 20.471 -19.584 -32.758 1.00 93.50 133 MET A CA 1
ATOM 999 C C . MET A 1 133 ? 21.081 -18.393 -32.023 1.00 93.50 133 MET A C 1
ATOM 1001 O O . MET A 1 133 ? 22.062 -17.804 -32.478 1.00 93.50 133 MET A O 1
ATOM 1005 N N . ALA A 1 134 ? 20.503 -18.022 -30.890 1.00 95.25 134 ALA A N 1
ATOM 1006 C CA . ALA A 1 134 ? 20.965 -16.919 -30.061 1.00 95.25 134 ALA A CA 1
ATOM 1007 C C . ALA A 1 134 ? 21.662 -17.437 -28.799 1.00 95.25 134 ALA A C 1
ATOM 1009 O O . ALA A 1 134 ? 22.847 -17.173 -28.610 1.00 95.25 134 ALA A O 1
ATOM 1010 N N . GLU A 1 135 ? 20.950 -18.220 -27.987 1.00 96.12 135 GLU A N 1
ATOM 1011 C CA . GLU A 1 135 ? 21.447 -18.766 -26.723 1.00 96.12 135 GLU A CA 1
ATOM 1012 C C . GLU A 1 135 ? 20.824 -20.133 -26.440 1.00 96.12 135 GLU A C 1
ATOM 1014 O O . GLU A 1 135 ? 19.657 -20.369 -26.758 1.00 96.12 135 GLU A O 1
ATOM 1019 N N . VAL A 1 136 ? 21.624 -21.040 -25.874 1.00 93.94 136 VAL A N 1
ATOM 1020 C CA . VAL A 1 136 ? 21.223 -22.409 -25.535 1.00 93.94 136 VAL A CA 1
ATOM 1021 C C . VAL A 1 136 ? 21.731 -22.732 -24.139 1.00 93.94 136 VAL A C 1
ATOM 1023 O O . VAL A 1 136 ? 22.939 -22.704 -23.911 1.00 93.94 136 VAL A O 1
ATOM 1026 N N . LEU A 1 137 ? 20.820 -23.072 -23.229 1.00 95.00 137 LEU A N 1
ATOM 1027 C CA . LEU A 1 137 ? 21.136 -23.519 -21.873 1.00 95.00 137 LEU A CA 1
ATOM 1028 C C . LEU A 1 137 ? 20.625 -24.949 -21.698 1.00 95.00 137 LEU A C 1
ATOM 1030 O O . LEU A 1 137 ? 19.455 -25.229 -21.964 1.00 95.00 137 LEU A O 1
ATOM 1034 N N . LEU A 1 138 ? 21.505 -25.858 -21.279 1.00 91.62 138 LEU A N 1
ATOM 1035 C CA . LEU A 1 138 ? 21.198 -27.273 -21.075 1.00 91.62 138 LEU A CA 1
ATOM 1036 C C . LEU A 1 138 ? 21.619 -27.672 -19.663 1.00 91.62 138 LEU A C 1
ATOM 1038 O O . LEU A 1 138 ? 22.778 -27.500 -19.295 1.00 91.62 138 LEU A O 1
ATOM 1042 N N . TYR A 1 139 ? 20.684 -28.239 -18.912 1.00 90.81 139 TYR A N 1
ATOM 1043 C CA . TYR A 1 139 ? 20.891 -28.715 -17.550 1.00 90.81 139 TYR A CA 1
ATOM 1044 C C . TYR A 1 139 ? 20.744 -30.231 -17.518 1.00 90.81 139 TYR A C 1
ATOM 1046 O O . TYR A 1 139 ? 19.812 -30.782 -18.109 1.00 90.81 139 TYR A O 1
ATOM 1054 N N . ASP A 1 140 ? 21.632 -30.909 -16.799 1.00 88.69 140 ASP A N 1
ATOM 1055 C CA . ASP A 1 140 ? 21.524 -32.340 -16.493 1.00 88.69 140 ASP A CA 1
ATOM 1056 C C . ASP A 1 140 ? 20.627 -32.629 -15.277 1.00 88.69 140 ASP A C 1
ATOM 1058 O O . ASP A 1 140 ? 20.334 -33.788 -14.968 1.00 88.69 140 ASP A O 1
ATOM 1062 N N . VAL A 1 141 ? 20.114 -31.569 -14.649 1.00 88.94 141 VAL A N 1
ATOM 1063 C CA . VAL A 1 141 ? 19.122 -31.585 -13.574 1.00 88.94 141 VAL A CA 1
ATOM 1064 C C . VAL A 1 141 ? 17.735 -31.170 -14.071 1.00 88.94 141 VAL A C 1
ATOM 1066 O O . VAL A 1 141 ? 17.580 -30.405 -15.029 1.00 88.94 141 VAL A O 1
ATOM 1069 N N . THR A 1 142 ? 16.708 -31.727 -13.433 1.00 87.00 142 THR A N 1
ATOM 1070 C CA . THR A 1 142 ? 15.319 -31.292 -13.617 1.00 87.00 142 THR A CA 1
ATOM 1071 C C . THR A 1 142 ? 15.132 -30.046 -12.764 1.00 87.00 142 THR A C 1
ATOM 1073 O O . THR A 1 142 ? 15.176 -30.165 -11.543 1.00 87.00 142 THR A O 1
ATOM 1076 N N . LEU A 1 143 ? 14.976 -28.887 -13.403 1.00 85.44 143 LEU A N 1
ATOM 1077 C CA . LEU A 1 143 ? 14.717 -27.631 -12.705 1.00 85.44 143 LEU A CA 1
ATOM 1078 C C . LEU A 1 143 ? 13.308 -27.642 -12.104 1.00 85.44 143 LEU A C 1
ATOM 1080 O O . LEU A 1 143 ? 12.397 -28.261 -12.672 1.00 85.44 143 LEU A O 1
ATOM 1084 N N . THR A 1 144 ? 13.136 -26.959 -10.975 1.00 81.19 144 THR A N 1
ATOM 1085 C CA . THR A 1 144 ? 11.810 -26.651 -10.425 1.00 81.19 144 THR A CA 1
ATOM 1086 C C . THR A 1 144 ? 11.049 -25.699 -11.353 1.00 81.19 144 THR A C 1
ATOM 1088 O O . THR A 1 144 ? 11.600 -25.168 -12.321 1.00 81.19 144 THR A O 1
ATOM 1091 N N . GLU A 1 145 ? 9.757 -25.495 -11.090 1.00 75.56 145 GLU A N 1
ATOM 1092 C CA . GLU A 1 145 ? 8.968 -24.524 -11.854 1.00 75.56 145 GLU A CA 1
ATOM 1093 C C . GLU A 1 145 ? 9.535 -23.104 -11.697 1.00 75.56 145 GLU A C 1
ATOM 1095 O O . GLU A 1 145 ? 9.636 -22.392 -12.695 1.00 75.56 145 GLU A O 1
ATOM 1100 N N . ASP A 1 146 ? 9.988 -22.733 -10.498 1.00 64.81 146 ASP A N 1
ATOM 1101 C CA . ASP A 1 146 ? 10.565 -21.411 -10.220 1.00 64.81 146 ASP A CA 1
ATOM 1102 C C . ASP A 1 146 ? 11.925 -21.236 -10.897 1.00 64.81 146 ASP A C 1
ATOM 1104 O O . ASP A 1 146 ? 12.103 -20.313 -11.688 1.00 64.81 146 ASP A O 1
ATOM 1108 N N . GLU A 1 147 ? 12.840 -22.198 -10.734 1.00 79.88 147 GLU A N 1
ATOM 1109 C CA . GLU A 1 147 ? 14.144 -22.182 -11.411 1.00 79.88 147 GLU A CA 1
ATOM 1110 C C . GLU A 1 147 ? 13.984 -22.120 -12.939 1.00 79.88 147 GLU A C 1
ATOM 1112 O O . GLU A 1 147 ? 14.738 -21.445 -13.644 1.00 79.88 147 GLU A O 1
ATOM 1117 N N . ARG A 1 148 ? 12.985 -22.823 -13.487 1.00 88.50 148 ARG A N 1
ATOM 1118 C CA . ARG A 1 148 ? 12.657 -22.762 -14.914 1.00 88.50 148 ARG A CA 1
ATOM 1119 C C . ARG A 1 148 ? 12.177 -21.365 -15.302 1.00 88.50 148 ARG A C 1
ATOM 1121 O O . ARG A 1 148 ? 12.652 -20.832 -16.308 1.00 88.50 148 ARG A O 1
ATOM 1128 N N . ARG A 1 149 ? 11.235 -20.787 -14.552 1.00 79.62 149 ARG A N 1
ATOM 1129 C CA . ARG A 1 149 ? 10.698 -19.444 -14.810 1.00 79.62 149 ARG A CA 1
ATOM 1130 C C . ARG A 1 149 ? 11.769 -18.363 -14.682 1.00 79.62 149 ARG A C 1
ATOM 1132 O O . ARG A 1 149 ? 11.749 -17.443 -15.496 1.00 79.62 149 ARG A O 1
ATOM 1139 N N . ASP A 1 150 ? 12.743 -18.516 -13.788 1.00 77.12 150 ASP A N 1
ATOM 1140 C CA . ASP A 1 150 ? 13.870 -17.589 -13.632 1.00 77.12 150 ASP A CA 1
ATOM 1141 C C . ASP A 1 150 ? 14.728 -17.541 -14.895 1.00 77.12 150 ASP A C 1
ATOM 1143 O O . ASP A 1 150 ? 15.059 -16.470 -15.417 1.00 77.12 150 ASP A O 1
ATOM 1147 N N . VAL A 1 151 ? 15.048 -18.716 -15.442 1.00 83.56 151 VAL A N 1
ATOM 1148 C CA . VAL A 1 151 ? 15.805 -18.824 -16.692 1.00 83.56 151 VAL A CA 1
ATOM 1149 C C . VAL A 1 151 ? 15.003 -18.246 -17.862 1.00 83.56 151 VAL A C 1
ATOM 1151 O O . VAL A 1 151 ? 15.565 -17.558 -18.720 1.00 83.56 151 VAL A O 1
ATOM 1154 N N . GLU A 1 152 ? 13.687 -18.466 -17.903 1.00 87.94 152 GLU A N 1
ATOM 1155 C CA . GLU A 1 152 ? 12.831 -17.845 -18.916 1.00 87.94 152 GLU A CA 1
ATOM 1156 C C . GLU A 1 152 ? 12.758 -16.330 -18.788 1.00 87.94 152 GLU A C 1
ATOM 1158 O O . GLU A 1 152 ? 12.822 -15.646 -19.811 1.00 87.94 152 GLU A O 1
ATOM 1163 N N . ALA A 1 153 ? 12.647 -15.796 -17.574 1.00 82.00 153 ALA A N 1
ATOM 1164 C CA . ALA A 1 153 ? 12.631 -14.364 -17.320 1.00 82.00 153 ALA A CA 1
ATOM 1165 C C . ALA A 1 153 ? 13.942 -13.723 -17.789 1.00 82.00 153 ALA A C 1
ATOM 1167 O O . ALA A 1 153 ? 13.913 -12.762 -18.562 1.00 82.00 153 ALA A O 1
ATOM 1168 N N . TYR A 1 154 ? 15.084 -14.320 -17.431 1.00 85.81 154 TYR A N 1
ATOM 1169 C CA . TYR A 1 154 ? 16.405 -13.888 -17.886 1.00 85.81 154 TYR A CA 1
ATOM 1170 C C . TYR A 1 154 ? 16.513 -13.853 -19.417 1.00 85.81 154 TYR A C 1
ATOM 1172 O O . TYR A 1 154 ? 16.887 -12.829 -19.999 1.00 85.81 154 TYR A O 1
ATOM 1180 N N . LEU A 1 155 ? 16.173 -14.957 -20.090 1.00 92.06 155 LEU A N 1
ATOM 1181 C CA . LEU A 1 155 ? 16.286 -15.057 -21.547 1.00 92.06 155 LEU A CA 1
ATOM 1182 C C . LEU A 1 155 ? 15.285 -14.141 -22.261 1.00 92.06 155 LEU A C 1
ATOM 1184 O O . LEU A 1 155 ? 15.628 -13.551 -23.289 1.00 92.06 155 LEU A O 1
ATOM 1188 N N . THR A 1 156 ? 14.077 -13.986 -21.712 1.00 87.56 156 THR A N 1
ATOM 1189 C CA . THR A 1 156 ? 13.044 -13.086 -22.243 1.00 87.56 156 THR A CA 1
ATOM 1190 C C . THR A 1 156 ? 13.509 -11.632 -22.164 1.00 87.56 156 THR A C 1
ATOM 1192 O O . THR A 1 156 ? 13.451 -10.907 -23.160 1.00 87.56 156 THR A O 1
ATOM 1195 N N . TRP A 1 157 ? 14.059 -11.221 -21.021 1.00 81.50 157 TRP A N 1
ATOM 1196 C CA . TRP A 1 157 ? 14.614 -9.884 -20.839 1.00 81.50 157 TRP A CA 1
ATOM 1197 C C . TRP A 1 157 ? 15.780 -9.623 -21.798 1.00 81.50 157 TRP A C 1
ATOM 1199 O O . TRP A 1 157 ? 15.754 -8.669 -22.575 1.00 81.50 157 TRP A O 1
ATOM 1209 N N . LYS A 1 158 ? 16.775 -10.515 -21.809 1.00 85.81 158 LYS A N 1
ATOM 1210 C CA . LYS A 1 158 ? 18.012 -10.353 -22.585 1.00 85.81 158 LYS A CA 1
ATOM 1211 C C . LYS A 1 158 ? 17.781 -10.294 -24.093 1.00 85.81 158 LYS A C 1
ATOM 1213 O O . LYS A 1 158 ? 18.407 -9.482 -24.769 1.00 85.81 158 LYS A O 1
ATOM 1218 N N . TRP A 1 159 ? 16.935 -11.172 -24.629 1.00 92.38 159 TRP A N 1
ATOM 1219 C CA . TRP A 1 159 ? 16.810 -11.350 -26.080 1.00 92.38 159 TRP A CA 1
ATOM 1220 C C . TRP A 1 159 ? 15.599 -10.665 -26.697 1.00 92.38 159 TRP A C 1
ATOM 1222 O O . TRP A 1 159 ? 15.599 -10.425 -27.903 1.00 92.38 159 TRP A O 1
ATOM 1232 N N . PHE A 1 160 ? 14.589 -10.337 -25.893 1.00 87.88 160 PHE A N 1
ATOM 1233 C CA . PHE A 1 160 ? 13.342 -9.750 -26.379 1.00 87.88 160 PHE A CA 1
ATOM 1234 C C . PHE A 1 160 ? 13.059 -8.376 -25.769 1.00 87.88 160 PHE A C 1
ATOM 1236 O O . PHE A 1 160 ? 12.109 -7.727 -26.201 1.00 87.88 160 PHE A O 1
ATOM 1243 N N . GLY A 1 161 ? 13.846 -7.926 -24.780 1.00 82.00 161 GLY A N 1
ATOM 1244 C CA . GLY A 1 161 ? 13.605 -6.665 -24.071 1.00 82.00 161 GLY A CA 1
ATOM 1245 C C . GLY A 1 161 ? 12.240 -6.634 -23.382 1.00 82.00 161 GLY A C 1
ATOM 1246 O O . GLY A 1 161 ? 11.654 -5.566 -23.226 1.00 82.00 161 GLY A O 1
ATOM 1247 N N . ARG A 1 162 ? 11.695 -7.811 -23.047 1.00 80.81 162 ARG A N 1
ATOM 1248 C CA . ARG A 1 162 ? 10.343 -7.978 -22.513 1.00 80.81 162 ARG A CA 1
ATOM 1249 C C . ARG A 1 162 ? 10.416 -8.512 -21.089 1.00 80.81 162 ARG A C 1
ATOM 1251 O O . ARG A 1 162 ? 11.151 -9.454 -20.811 1.00 80.81 162 ARG A O 1
ATOM 1258 N N . GLN A 1 163 ? 9.609 -7.935 -20.212 1.00 74.38 163 GLN A N 1
ATOM 1259 C CA . GLN A 1 163 ? 9.406 -8.421 -18.852 1.00 74.38 163 GLN A CA 1
ATOM 1260 C C . GLN A 1 163 ? 8.450 -9.621 -18.856 1.00 74.38 163 GLN A C 1
ATOM 1262 O O . GLN A 1 163 ? 7.425 -9.609 -19.546 1.00 74.38 163 GLN A O 1
ATOM 1267 N N . LEU A 1 164 ? 8.790 -10.670 -18.107 1.00 74.00 164 LEU A N 1
ATOM 1268 C CA . LEU A 1 164 ? 7.894 -11.800 -17.874 1.00 74.00 164 LEU A CA 1
ATOM 1269 C C . LEU A 1 164 ? 6.986 -11.481 -16.677 1.00 74.00 164 LEU A C 1
ATOM 1271 O O . LEU A 1 164 ? 7.457 -10.955 -15.674 1.00 74.00 164 LEU A O 1
ATOM 1275 N N . ALA A 1 165 ? 5.692 -11.797 -16.769 1.00 68.19 165 ALA A N 1
ATOM 1276 C CA . ALA A 1 165 ? 4.759 -11.568 -15.664 1.00 68.19 165 ALA A CA 1
ATOM 1277 C C . ALA A 1 165 ? 5.220 -12.307 -14.392 1.00 68.19 165 ALA A C 1
ATOM 1279 O O . ALA A 1 165 ? 5.612 -13.476 -14.464 1.00 68.19 165 ALA A O 1
ATOM 1280 N N . GLY A 1 166 ? 5.163 -11.629 -13.243 1.00 65.56 166 GLY A N 1
ATOM 1281 C CA . GLY A 1 166 ? 5.661 -12.145 -11.963 1.00 65.56 166 GLY A CA 1
ATOM 1282 C C . GLY A 1 166 ? 7.139 -11.855 -11.678 1.00 65.56 166 GLY A C 1
ATOM 1283 O O . GLY A 1 166 ? 7.597 -12.178 -10.590 1.00 65.56 166 GLY A O 1
ATOM 1284 N N . TYR A 1 167 ? 7.864 -11.213 -12.600 1.00 68.19 167 TYR A N 1
ATOM 1285 C CA . TYR A 1 167 ? 9.244 -10.769 -12.392 1.00 68.19 167 TYR A CA 1
ATOM 1286 C C . TYR A 1 167 ? 9.334 -9.253 -12.374 1.00 68.19 167 TYR A C 1
ATOM 1288 O O . TYR A 1 167 ? 8.635 -8.582 -13.134 1.00 68.19 167 TYR A O 1
ATOM 1296 N N . ALA A 1 168 ? 10.218 -8.723 -11.531 1.00 60.44 168 ALA A N 1
ATOM 1297 C CA . ALA A 1 168 ? 10.467 -7.294 -11.461 1.00 60.44 168 ALA A CA 1
ATOM 1298 C C . ALA A 1 168 ? 11.067 -6.756 -12.771 1.00 60.44 168 ALA A C 1
ATOM 1300 O O . ALA A 1 168 ? 11.844 -7.439 -13.444 1.00 60.44 168 ALA A O 1
ATOM 1301 N N . ASP A 1 169 ? 10.711 -5.530 -13.137 1.00 56.47 169 ASP A N 1
ATOM 1302 C CA . ASP A 1 169 ? 11.396 -4.788 -14.190 1.00 56.47 169 ASP A CA 1
ATOM 1303 C C . ASP A 1 169 ? 12.749 -4.240 -13.701 1.00 56.47 169 ASP A C 1
ATOM 1305 O O . ASP A 1 169 ? 13.173 -4.432 -12.558 1.00 56.47 169 ASP A O 1
ATOM 1309 N N . ALA A 1 170 ? 13.444 -3.516 -14.580 1.00 51.41 170 ALA A N 1
ATOM 1310 C CA . ALA A 1 170 ? 14.691 -2.842 -14.232 1.00 51.41 170 ALA A CA 1
ATOM 1311 C C . ALA A 1 170 ? 14.533 -1.758 -13.143 1.00 51.41 170 ALA A C 1
ATOM 1313 O O . ALA A 1 170 ? 15.550 -1.270 -12.648 1.00 51.41 170 ALA A O 1
ATOM 1314 N N . THR A 1 171 ? 13.303 -1.364 -12.785 1.00 49.28 171 THR A N 1
ATOM 1315 C CA . THR A 1 171 ? 13.014 -0.400 -11.712 1.00 49.28 171 THR A CA 1
ATOM 1316 C C . THR A 1 171 ? 12.651 -1.086 -10.390 1.00 49.28 171 THR A C 1
ATOM 1318 O O . THR A 1 171 ? 12.484 -0.403 -9.380 1.00 49.28 171 THR A O 1
ATOM 1321 N N . GLY A 1 172 ? 12.621 -2.425 -10.351 1.00 52.31 172 GLY A N 1
ATOM 1322 C CA . GLY A 1 172 ? 12.326 -3.201 -9.148 1.00 52.31 172 GLY A CA 1
ATOM 1323 C C . GLY A 1 172 ? 10.828 -3.343 -8.860 1.00 52.31 172 GLY A C 1
ATOM 1324 O O . GLY A 1 172 ? 10.464 -3.609 -7.714 1.00 52.31 172 GLY A O 1
ATOM 1325 N N . SER A 1 173 ? 9.956 -3.163 -9.861 1.00 52.34 173 SER A N 1
ATOM 1326 C CA . SER A 1 173 ? 8.502 -3.320 -9.732 1.00 52.34 173 SER A CA 1
ATOM 1327 C C . SER A 1 173 ? 8.004 -4.591 -10.416 1.00 52.34 173 SER A C 1
ATOM 1329 O O . SER A 1 173 ? 8.329 -4.856 -11.574 1.00 52.34 173 SER A O 1
ATOM 1331 N N . CYS A 1 174 ? 7.180 -5.374 -9.717 1.00 62.78 174 CYS A N 1
ATOM 1332 C CA . CYS A 1 174 ? 6.517 -6.553 -10.270 1.00 62.78 174 CYS A CA 1
ATOM 1333 C C . CYS A 1 174 ? 4.997 -6.356 -10.243 1.00 62.78 174 CYS A C 1
ATOM 1335 O O . CYS A 1 174 ? 4.355 -6.567 -9.215 1.00 62.78 174 CYS A O 1
ATOM 1337 N N . ASP A 1 175 ? 4.416 -5.960 -11.375 1.00 65.50 175 ASP A N 1
ATOM 1338 C CA . ASP A 1 175 ? 2.974 -5.743 -11.483 1.00 65.50 175 ASP A CA 1
ATOM 1339 C C . ASP A 1 175 ? 2.288 -6.962 -12.124 1.00 65.50 175 ASP A C 1
ATOM 1341 O O . ASP A 1 175 ? 2.518 -7.325 -13.281 1.00 65.50 175 ASP A O 1
ATOM 1345 N N . LEU A 1 176 ? 1.410 -7.598 -11.356 1.00 67.56 176 LEU A N 1
ATOM 1346 C CA . LEU A 1 176 ? 0.471 -8.623 -11.787 1.00 67.56 176 LEU A CA 1
ATOM 1347 C C . LEU A 1 176 ? -0.873 -7.943 -12.083 1.00 67.56 176 LEU A C 1
ATOM 1349 O O . LEU A 1 176 ? -1.587 -7.593 -11.148 1.00 67.56 176 LEU A O 1
ATOM 1353 N N . PRO A 1 177 ? -1.266 -7.740 -13.353 1.00 66.69 177 PRO A N 1
ATOM 1354 C CA . PRO A 1 177 ? -2.487 -6.998 -13.672 1.00 66.69 177 PRO A CA 1
ATOM 1355 C C . PRO A 1 177 ? -3.746 -7.667 -13.109 1.00 66.69 177 PRO A C 1
ATOM 1357 O O . PRO A 1 177 ? -4.668 -6.973 -12.685 1.00 66.69 177 PRO A O 1
ATOM 1360 N N . GLU A 1 178 ? -3.771 -9.002 -13.074 1.00 74.62 178 GLU A N 1
ATOM 1361 C CA . GLU A 1 178 ? -4.859 -9.780 -12.495 1.00 74.62 178 GLU A CA 1
ATOM 1362 C C . GLU A 1 178 ? -4.353 -11.111 -11.914 1.00 74.62 178 GLU A C 1
ATOM 1364 O O . GLU A 1 178 ? -3.530 -11.791 -12.530 1.00 74.62 178 GLU A O 1
ATOM 1369 N N . VAL A 1 179 ? -4.885 -11.497 -10.755 1.00 76.19 179 VAL A N 1
ATOM 1370 C CA . VAL A 1 179 ? -4.778 -12.830 -10.154 1.00 76.19 179 VAL A CA 1
ATOM 1371 C C . VAL A 1 179 ? -6.193 -13.375 -9.969 1.00 76.19 179 VAL A C 1
ATOM 1373 O O . VAL A 1 179 ? -6.964 -12.872 -9.154 1.00 76.19 179 VAL A O 1
ATOM 1376 N N . ALA A 1 180 ? -6.544 -14.402 -10.739 1.00 81.12 180 ALA A N 1
ATOM 1377 C CA . ALA A 1 180 ? -7.848 -15.051 -10.657 1.00 81.12 180 ALA A CA 1
ATOM 1378 C C . ALA A 1 180 ? -7.794 -16.255 -9.709 1.00 81.12 180 ALA A C 1
ATOM 1380 O O . ALA A 1 180 ? -6.994 -17.171 -9.901 1.00 81.12 180 ALA A O 1
ATOM 1381 N N . VAL A 1 181 ? -8.673 -16.270 -8.710 1.00 78.88 181 VAL A N 1
ATOM 1382 C CA . VAL A 1 181 ? -8.720 -17.279 -7.648 1.00 78.88 181 VAL A CA 1
ATOM 1383 C C . VAL A 1 181 ? -9.965 -18.145 -7.788 1.00 78.88 181 VAL A C 1
ATOM 1385 O O . VAL A 1 181 ? -11.081 -17.656 -7.972 1.00 78.88 181 VAL A O 1
ATOM 1388 N N . ASN A 1 182 ? -9.767 -19.458 -7.699 1.00 82.25 182 ASN A N 1
ATOM 1389 C CA . ASN A 1 182 ? -10.840 -20.443 -7.652 1.00 82.25 182 ASN A CA 1
ATOM 1390 C C . ASN A 1 182 ? -10.504 -21.490 -6.585 1.00 82.25 182 ASN A C 1
ATOM 1392 O O . ASN A 1 182 ? -9.733 -22.415 -6.838 1.00 82.25 182 ASN A O 1
ATOM 1396 N N . GLY A 1 183 ? -11.048 -21.314 -5.382 1.00 84.06 183 GLY A N 1
ATOM 1397 C CA . GLY A 1 183 ? -10.716 -22.142 -4.223 1.00 84.06 183 GLY A CA 1
ATOM 1398 C C . GLY A 1 183 ? -9.547 -21.562 -3.432 1.00 84.06 183 GLY A C 1
ATOM 1399 O O . GLY A 1 183 ? -9.770 -20.756 -2.542 1.00 84.06 183 GLY A O 1
ATOM 1400 N N . THR A 1 184 ? -8.312 -21.953 -3.734 1.00 76.50 184 THR A N 1
ATOM 1401 C CA . THR A 1 184 ? -7.115 -21.454 -3.031 1.00 76.50 184 THR A CA 1
ATOM 1402 C C . THR A 1 184 ? -6.033 -21.076 -4.032 1.00 76.50 184 THR A C 1
ATOM 1404 O O . THR A 1 184 ? -5.740 -21.856 -4.940 1.00 76.50 184 THR A O 1
ATOM 1407 N N . ALA A 1 185 ? -5.433 -19.905 -3.857 1.00 73.94 185 ALA A N 1
ATOM 1408 C CA . ALA A 1 185 ? -4.281 -19.434 -4.612 1.00 73.94 185 ALA A CA 1
ATOM 1409 C C . ALA A 1 185 ? -3.242 -18.848 -3.656 1.00 73.94 185 ALA A C 1
ATOM 1411 O O . ALA A 1 185 ? -3.588 -18.334 -2.595 1.00 73.94 185 ALA A O 1
ATOM 1412 N N . GLU A 1 186 ? -1.981 -18.906 -4.058 1.00 74.88 186 GLU A N 1
ATOM 1413 C CA . GLU A 1 186 ? -0.864 -18.407 -3.270 1.00 74.88 186 GLU A CA 1
ATOM 1414 C C . GLU A 1 186 ? 0.033 -17.535 -4.145 1.00 74.88 186 GLU A C 1
ATOM 1416 O O . GLU A 1 186 ? 0.300 -17.858 -5.306 1.00 74.88 186 GLU A O 1
ATOM 1421 N N . VAL A 1 187 ? 0.449 -16.401 -3.588 1.00 68.75 187 VAL A N 1
ATOM 1422 C CA . VAL A 1 187 ? 1.454 -15.508 -4.156 1.00 68.75 187 VAL A CA 1
ATOM 1423 C C . VAL A 1 187 ? 2.542 -15.343 -3.111 1.00 68.75 187 VAL A C 1
ATOM 1425 O O . VAL A 1 187 ? 2.384 -14.592 -2.147 1.00 68.75 187 VAL A O 1
ATOM 1428 N N . GLU A 1 188 ? 3.641 -16.056 -3.330 1.00 68.38 188 GLU A N 1
ATOM 1429 C CA . GLU A 1 188 ? 4.881 -15.872 -2.592 1.00 68.38 188 GLU A CA 1
ATOM 1430 C C . GLU A 1 188 ? 5.816 -14.948 -3.368 1.00 68.38 188 GLU A C 1
ATOM 1432 O O . GLU A 1 188 ? 5.964 -15.045 -4.589 1.00 68.38 188 GLU A O 1
ATOM 1437 N N . THR A 1 189 ? 6.444 -14.027 -2.652 1.00 61.75 189 THR A N 1
ATOM 1438 C CA . THR A 1 189 ? 7.438 -13.118 -3.216 1.00 61.75 189 THR A CA 1
ATOM 1439 C C . THR A 1 189 ? 8.840 -13.509 -2.782 1.00 61.75 189 THR A C 1
ATOM 1441 O O . THR A 1 189 ? 9.097 -13.674 -1.586 1.00 61.75 189 THR A O 1
ATOM 1444 N N . GLU A 1 190 ? 9.772 -13.520 -3.725 1.00 56.56 190 GLU A N 1
ATOM 1445 C CA . GLU A 1 190 ? 11.203 -13.603 -3.449 1.00 56.56 190 GLU A CA 1
ATOM 1446 C C . GLU A 1 190 ? 11.925 -12.346 -3.959 1.00 56.56 190 GLU A C 1
ATOM 1448 O O . GLU A 1 190 ? 11.497 -11.700 -4.918 1.00 56.56 190 GLU A O 1
ATOM 1453 N N . GLY A 1 191 ? 13.037 -11.983 -3.315 1.00 51.62 191 GLY A N 1
ATOM 1454 C CA . GLY A 1 191 ? 13.846 -10.819 -3.691 1.00 51.62 191 GLY A CA 1
ATOM 1455 C C . GLY A 1 191 ? 13.493 -9.542 -2.924 1.00 51.62 191 GLY A C 1
ATOM 1456 O O . GLY A 1 191 ? 13.130 -9.598 -1.755 1.00 51.62 191 GLY A O 1
ATOM 1457 N N . ASN A 1 192 ? 13.694 -8.375 -3.548 1.00 50.34 192 ASN A N 1
ATOM 1458 C CA . ASN A 1 192 ? 13.533 -7.048 -2.927 1.00 50.34 192 ASN A CA 1
ATOM 1459 C C . ASN A 1 192 ? 12.453 -6.168 -3.591 1.00 50.34 192 ASN A C 1
ATOM 1461 O O . ASN A 1 192 ? 12.215 -5.052 -3.131 1.00 50.34 192 ASN A O 1
ATOM 1465 N N . ALA A 1 193 ? 11.803 -6.665 -4.644 1.00 50.81 193 ALA A N 1
ATOM 1466 C CA . ALA A 1 193 ? 10.777 -5.955 -5.396 1.00 50.81 193 ALA A CA 1
ATOM 1467 C C . ALA A 1 193 ? 9.399 -6.068 -4.731 1.00 50.81 193 ALA A C 1
ATOM 1469 O O . ALA A 1 193 ? 8.978 -7.156 -4.339 1.00 50.81 193 ALA A O 1
ATOM 1470 N N . VAL A 1 194 ? 8.671 -4.952 -4.650 1.00 53.06 194 VAL A N 1
ATOM 1471 C CA . VAL A 1 194 ? 7.258 -4.954 -4.239 1.00 53.06 194 VAL A CA 1
ATOM 1472 C C . VAL A 1 194 ? 6.421 -5.564 -5.361 1.00 53.06 194 VAL A C 1
ATOM 1474 O O . VAL A 1 194 ? 6.532 -5.141 -6.516 1.00 53.06 194 VAL A O 1
ATOM 1477 N N . VAL A 1 195 ? 5.561 -6.521 -5.016 1.00 60.12 195 VAL A N 1
ATOM 1478 C CA . VAL A 1 195 ? 4.623 -7.130 -5.967 1.00 60.12 195 VAL A CA 1
ATOM 1479 C C . VAL A 1 195 ? 3.283 -6.412 -5.878 1.00 60.12 195 VAL A C 1
ATOM 1481 O O . VAL A 1 195 ? 2.722 -6.298 -4.792 1.00 60.12 195 VAL A O 1
ATOM 1484 N N . ARG A 1 196 ? 2.738 -5.933 -7.001 1.00 60.28 196 ARG A N 1
ATOM 1485 C CA . ARG A 1 196 ? 1.393 -5.339 -7.060 1.00 60.28 196 ARG A CA 1
ATOM 1486 C C . ARG A 1 196 ? 0.452 -6.226 -7.829 1.00 60.28 196 ARG A C 1
ATOM 1488 O O . ARG A 1 196 ? 0.625 -6.435 -9.021 1.00 60.28 196 ARG A O 1
ATOM 1495 N N . ILE A 1 197 ? -0.597 -6.678 -7.170 1.00 69.56 197 ILE A N 1
ATOM 1496 C CA . ILE A 1 197 ? -1.738 -7.302 -7.818 1.00 69.56 197 ILE A CA 1
ATOM 1497 C C . ILE A 1 197 ? -2.721 -6.182 -8.153 1.00 69.56 197 ILE A C 1
ATOM 1499 O O . ILE A 1 197 ? -3.323 -5.585 -7.262 1.00 69.56 197 ILE A O 1
ATOM 1503 N N . GLY A 1 198 ? -2.863 -5.867 -9.438 1.00 58.44 198 GLY A N 1
ATOM 1504 C CA . GLY A 1 198 ? -3.806 -4.871 -9.936 1.00 58.44 198 GLY A CA 1
ATOM 1505 C C . GLY A 1 198 ? -5.244 -5.258 -9.606 1.00 58.44 198 GLY A C 1
ATOM 1506 O O . GLY A 1 198 ? -5.990 -4.429 -9.097 1.00 58.44 198 GLY A O 1
ATOM 1507 N N . ARG A 1 199 ? -5.612 -6.525 -9.840 1.00 63.84 199 ARG A N 1
ATOM 1508 C CA . ARG A 1 199 ? -6.935 -7.085 -9.528 1.00 63.84 199 ARG A CA 1
ATOM 1509 C C . ARG A 1 199 ? -6.837 -8.507 -9.002 1.00 63.84 199 ARG A C 1
ATOM 1511 O O . ARG A 1 199 ? -6.285 -9.363 -9.677 1.00 63.84 199 ARG A O 1
ATOM 1518 N N . ALA A 1 200 ? -7.430 -8.792 -7.855 1.00 71.56 200 ALA A N 1
ATOM 1519 C CA . ALA A 1 200 ? -7.723 -10.151 -7.430 1.00 71.56 200 ALA A CA 1
ATOM 1520 C C . ALA A 1 200 ? -9.197 -10.458 -7.743 1.00 71.56 200 ALA A C 1
ATOM 1522 O O . ALA A 1 200 ? -10.101 -9.720 -7.332 1.00 71.56 200 ALA A O 1
ATOM 1523 N N . THR A 1 201 ? -9.452 -11.508 -8.520 1.00 76.81 201 THR A N 1
ATOM 1524 C CA . THR A 1 201 ? -10.788 -11.854 -9.032 1.00 76.81 201 THR A CA 1
ATOM 1525 C C . THR A 1 201 ? -11.180 -13.280 -8.666 1.00 76.81 201 THR A C 1
ATOM 1527 O O . THR A 1 201 ? -10.353 -14.080 -8.241 1.00 76.81 201 THR A O 1
ATOM 1530 N N . GLY A 1 202 ? -12.462 -13.616 -8.826 1.00 81.31 202 GLY A N 1
ATOM 1531 C CA . GLY A 1 202 ? -12.972 -14.959 -8.546 1.00 81.31 202 GLY A CA 1
ATOM 1532 C C . GLY A 1 202 ? -13.497 -15.126 -7.120 1.00 81.31 202 GLY A C 1
ATOM 1533 O O . GLY A 1 202 ? -14.138 -14.207 -6.603 1.00 81.31 202 GLY A O 1
ATOM 1534 N N . ALA A 1 203 ? -13.308 -16.319 -6.549 1.00 76.50 203 ALA A N 1
ATOM 1535 C CA . ALA A 1 203 ? -13.794 -16.701 -5.224 1.00 76.50 203 ALA A CA 1
ATOM 1536 C C . ALA A 1 203 ? -12.862 -17.724 -4.549 1.00 76.50 203 ALA A C 1
ATOM 1538 O O . ALA A 1 203 ? -12.315 -18.607 -5.219 1.00 76.50 203 ALA A O 1
ATOM 1539 N N . GLY A 1 204 ? -12.725 -17.639 -3.227 1.00 76.81 204 GLY A N 1
ATOM 1540 C CA . GLY A 1 204 ? -11.843 -18.481 -2.425 1.00 76.81 204 GLY A CA 1
ATOM 1541 C C . GLY A 1 204 ? -10.855 -17.676 -1.582 1.00 76.81 204 GLY A C 1
ATOM 1542 O O . GLY A 1 204 ? -11.157 -16.562 -1.174 1.00 76.81 204 GLY A O 1
ATOM 1543 N N . THR A 1 205 ? -9.671 -18.229 -1.341 1.00 74.31 205 THR A N 1
ATOM 1544 C CA . THR A 1 205 ? -8.611 -17.611 -0.536 1.00 74.31 205 THR A CA 1
ATOM 1545 C C . THR A 1 205 ? -7.386 -17.326 -1.399 1.00 74.31 205 THR A C 1
ATOM 1547 O O . THR A 1 205 ? -6.888 -18.220 -2.085 1.00 74.31 205 THR A O 1
ATOM 1550 N N . LEU A 1 206 ? -6.897 -16.089 -1.355 1.00 75.19 206 LEU A N 1
ATOM 1551 C CA . LEU A 1 206 ? -5.602 -15.670 -1.873 1.00 75.19 206 LEU A CA 1
ATOM 1552 C C . LEU A 1 206 ? -4.644 -15.473 -0.700 1.00 75.19 206 LEU A C 1
ATOM 1554 O O . LEU A 1 206 ? -4.729 -14.468 0.005 1.00 75.19 206 LEU A O 1
ATOM 1558 N N . THR A 1 207 ? -3.720 -16.404 -0.508 1.00 75.75 207 THR A N 1
ATOM 1559 C CA . THR A 1 207 ? -2.624 -16.223 0.443 1.00 75.75 207 THR A CA 1
ATOM 1560 C C . THR A 1 207 ? -1.557 -15.349 -0.202 1.00 75.75 207 THR A C 1
ATOM 1562 O O . THR A 1 207 ? -1.066 -15.666 -1.285 1.00 75.75 207 THR A O 1
ATOM 1565 N N . VAL A 1 208 ? -1.205 -14.242 0.448 1.00 71.19 208 VAL A N 1
ATOM 1566 C CA . VAL A 1 208 ? -0.100 -13.371 0.040 1.00 71.19 208 VAL A CA 1
ATOM 1567 C C . VAL A 1 208 ? 0.986 -13.383 1.108 1.00 71.19 208 VAL A C 1
ATOM 1569 O O . VAL A 1 208 ? 0.717 -13.186 2.296 1.00 71.19 208 VAL A O 1
ATOM 1572 N N . GLY A 1 209 ? 2.225 -13.621 0.691 1.00 64.81 209 GLY A N 1
ATOM 1573 C CA . GLY A 1 209 ? 3.360 -13.739 1.601 1.00 64.81 209 GLY A CA 1
ATOM 1574 C C . GLY A 1 209 ? 4.703 -13.689 0.880 1.00 64.81 209 GLY A C 1
ATOM 1575 O O . GLY A 1 209 ? 4.771 -13.460 -0.324 1.00 64.81 209 GLY A O 1
ATOM 1576 N N . GLY A 1 210 ? 5.783 -13.899 1.628 1.00 56.69 210 GLY A N 1
ATOM 1577 C CA . GLY A 1 210 ? 7.150 -13.922 1.106 1.00 56.69 210 GLY A CA 1
ATOM 1578 C C . GLY A 1 210 ? 8.048 -12.815 1.663 1.00 56.69 210 GLY A C 1
ATOM 1579 O O . GLY A 1 210 ? 7.739 -12.178 2.669 1.00 56.69 210 GLY A O 1
ATOM 1580 N N . ALA A 1 211 ? 9.210 -12.633 1.034 1.00 51.25 211 ALA A N 1
ATOM 1581 C CA . ALA A 1 211 ? 10.271 -11.730 1.480 1.00 51.25 211 ALA A CA 1
ATOM 1582 C C . ALA A 1 211 ? 9.964 -10.232 1.279 1.00 51.25 211 ALA A C 1
ATOM 1584 O O . ALA A 1 211 ? 10.610 -9.392 1.912 1.00 51.25 211 ALA A O 1
ATOM 1585 N N . THR A 1 212 ? 9.016 -9.878 0.407 1.00 51.50 212 THR A N 1
ATOM 1586 C CA . THR A 1 212 ? 8.655 -8.493 0.087 1.00 51.50 212 THR A CA 1
ATOM 1587 C C . THR A 1 212 ? 7.153 -8.246 0.199 1.00 51.50 212 THR A C 1
ATOM 1589 O O . THR A 1 212 ? 6.351 -9.170 0.093 1.00 51.50 212 THR A O 1
ATOM 1592 N N . PRO A 1 213 ? 6.733 -6.985 0.420 1.00 53.81 213 PRO A N 1
ATOM 1593 C CA . PRO A 1 213 ? 5.316 -6.660 0.470 1.00 53.81 213 PRO A CA 1
ATOM 1594 C C . PRO A 1 213 ? 4.596 -7.016 -0.838 1.00 53.81 213 PRO A C 1
ATOM 1596 O O . PRO A 1 213 ? 5.037 -6.637 -1.929 1.00 53.81 213 PRO A O 1
ATOM 1599 N N . VAL A 1 214 ? 3.444 -7.677 -0.705 1.00 59.78 214 VAL A N 1
ATOM 1600 C CA . VAL A 1 214 ? 2.447 -7.815 -1.772 1.00 59.78 214 VAL A CA 1
ATOM 1601 C C . VAL A 1 214 ? 1.366 -6.766 -1.550 1.00 59.78 214 VAL A C 1
ATOM 1603 O O . VAL A 1 214 ? 0.709 -6.747 -0.512 1.00 59.78 214 VAL A O 1
ATOM 1606 N N . ILE A 1 215 ? 1.158 -5.899 -2.534 1.00 57.44 215 ILE A N 1
ATOM 1607 C CA . ILE A 1 215 ? 0.082 -4.911 -2.546 1.00 57.44 215 ILE A CA 1
ATOM 1608 C C . ILE A 1 215 ? -1.035 -5.442 -3.437 1.00 57.44 215 ILE A C 1
ATOM 1610 O O . ILE A 1 215 ? -0.852 -5.586 -4.644 1.00 57.44 215 ILE A O 1
ATOM 1614 N N . VAL A 1 216 ? -2.216 -5.682 -2.873 1.00 60.91 216 VAL A N 1
ATOM 1615 C CA . VAL A 1 216 ? -3.426 -5.967 -3.657 1.00 60.91 216 VAL A CA 1
ATOM 1616 C C . VAL A 1 216 ? -4.209 -4.670 -3.824 1.00 60.91 216 VAL A C 1
ATOM 1618 O O . VAL A 1 216 ? -4.679 -4.095 -2.851 1.00 60.91 216 VAL A O 1
ATOM 1621 N N . THR A 1 217 ? -4.310 -4.186 -5.061 1.00 56.34 217 THR A N 1
ATOM 1622 C CA . THR A 1 217 ? -4.871 -2.862 -5.381 1.00 56.34 217 THR A CA 1
ATOM 1623 C C . THR A 1 217 ? -6.397 -2.888 -5.448 1.00 56.34 217 THR A C 1
ATOM 1625 O O . THR A 1 217 ? -7.058 -1.948 -5.015 1.00 56.34 217 THR A O 1
ATOM 1628 N N . GLU A 1 218 ? -6.969 -3.962 -5.990 1.00 54.28 218 GLU A N 1
ATOM 1629 C CA . GLU A 1 218 ? -8.412 -4.152 -6.126 1.00 54.28 218 GLU A CA 1
ATOM 1630 C C . GLU A 1 218 ? -8.748 -5.625 -5.872 1.00 54.28 218 GLU A C 1
ATOM 1632 O O . GLU A 1 218 ? -8.149 -6.511 -6.476 1.00 54.28 218 GLU A O 1
ATOM 1637 N N . VAL A 1 219 ? -9.733 -5.902 -5.018 1.00 62.00 219 VAL A N 1
ATOM 1638 C CA . VAL A 1 219 ? -10.388 -7.214 -4.921 1.00 62.00 219 VAL A CA 1
ATOM 1639 C C . VAL A 1 219 ? -11.784 -7.040 -5.493 1.00 62.00 219 VAL A C 1
ATOM 1641 O O . VAL A 1 219 ? -12.599 -6.309 -4.937 1.00 62.00 219 VAL A O 1
ATOM 1644 N N . VAL A 1 220 ? -12.059 -7.680 -6.628 1.00 62.44 220 VAL A N 1
ATOM 1645 C CA . VAL A 1 220 ? -13.290 -7.431 -7.399 1.00 62.44 220 VAL A CA 1
ATOM 1646 C C . VAL A 1 220 ? -14.529 -7.991 -6.691 1.00 62.44 220 VAL A C 1
ATOM 1648 O O . VAL A 1 220 ? -15.612 -7.423 -6.805 1.00 62.44 220 VAL A O 1
ATOM 1651 N N . ASN A 1 221 ? -14.370 -9.071 -5.918 1.00 66.19 221 ASN A N 1
ATOM 1652 C CA . ASN A 1 221 ? -15.450 -9.717 -5.166 1.00 66.19 221 ASN A CA 1
ATOM 1653 C C . ASN A 1 221 ? -15.074 -9.878 -3.679 1.00 66.19 221 ASN A C 1
ATOM 1655 O O . ASN A 1 221 ? -14.860 -11.005 -3.234 1.00 66.19 221 ASN A O 1
ATOM 1659 N N . PRO A 1 222 ? -15.018 -8.797 -2.883 1.00 56.34 222 PRO A N 1
ATOM 1660 C CA . PRO A 1 222 ? -14.512 -8.855 -1.506 1.00 56.34 222 PRO A CA 1
ATOM 1661 C C . PRO A 1 222 ? -15.364 -9.723 -0.561 1.00 56.34 222 PRO A C 1
ATOM 1663 O O . PRO A 1 222 ? -14.894 -10.121 0.491 1.00 56.34 222 PRO A O 1
ATOM 1666 N N . ASN A 1 223 ? -16.605 -10.057 -0.941 1.00 66.31 223 ASN A N 1
ATOM 1667 C CA . ASN A 1 223 ? -17.473 -10.964 -0.174 1.00 66.31 223 ASN A CA 1
ATOM 1668 C C . ASN A 1 223 ? -17.269 -12.453 -0.507 1.00 66.31 223 ASN A C 1
ATOM 1670 O O . ASN A 1 223 ? -17.907 -13.307 0.104 1.00 66.31 223 ASN A O 1
ATOM 1674 N N . ALA A 1 224 ? -16.490 -12.761 -1.545 1.00 67.19 224 ALA A N 1
ATOM 1675 C CA . ALA A 1 224 ? -16.271 -14.123 -2.025 1.00 67.19 224 ALA A CA 1
ATOM 1676 C C . ALA A 1 224 ? -14.786 -14.488 -2.122 1.00 67.19 224 ALA A C 1
ATOM 1678 O O . ALA A 1 224 ? -14.484 -15.664 -2.309 1.00 67.19 224 ALA A O 1
ATOM 1679 N N . LEU A 1 225 ? -13.887 -13.505 -2.046 1.00 60.06 225 LEU A N 1
ATOM 1680 C CA . LEU A 1 225 ? -12.446 -13.667 -2.142 1.00 60.06 225 LEU A CA 1
ATOM 1681 C C . LEU A 1 225 ? -11.772 -13.045 -0.917 1.00 60.06 225 LEU A C 1
ATOM 1683 O O . LEU A 1 225 ? -11.747 -11.821 -0.786 1.00 60.06 225 LEU A O 1
ATOM 1687 N N . ASP A 1 226 ? -11.205 -13.897 -0.071 1.00 65.88 226 ASP A N 1
ATOM 1688 C CA . ASP A 1 226 ? -10.424 -13.500 1.096 1.00 65.88 226 ASP A CA 1
ATOM 1689 C C . ASP A 1 226 ? -8.954 -13.337 0.700 1.00 65.88 226 ASP A C 1
ATOM 1691 O O . ASP A 1 226 ? -8.360 -14.249 0.122 1.00 65.88 226 ASP A O 1
ATOM 1695 N N . VAL A 1 227 ? -8.353 -12.186 1.012 1.00 65.38 227 VAL A N 1
ATOM 1696 C CA . VAL A 1 227 ? -6.902 -11.979 0.891 1.00 65.38 227 VAL A CA 1
ATOM 1697 C C . VAL A 1 227 ? -6.293 -12.119 2.273 1.00 65.38 227 VAL A C 1
ATOM 1699 O O . VAL A 1 227 ? -6.564 -11.308 3.160 1.00 65.38 227 VAL A O 1
ATOM 1702 N N . VAL A 1 228 ? -5.479 -13.155 2.437 1.00 69.50 228 VAL A N 1
ATOM 1703 C CA . VAL A 1 228 ? -4.937 -13.574 3.725 1.00 69.50 228 VAL A CA 1
ATOM 1704 C C . VAL A 1 228 ? -3.434 -13.355 3.744 1.00 69.50 228 VAL A C 1
ATOM 1706 O O . VAL A 1 228 ? -2.723 -13.809 2.848 1.00 69.50 228 VAL A O 1
ATOM 1709 N N . SER A 1 229 ? -2.945 -12.701 4.795 1.00 67.88 229 SER A N 1
ATOM 1710 C CA . SER A 1 229 ? -1.519 -12.652 5.115 1.00 67.88 229 SER A CA 1
ATOM 1711 C C . SER A 1 229 ? -1.233 -13.517 6.352 1.00 67.88 229 SER A C 1
ATOM 1713 O O . SER A 1 229 ? -1.768 -13.228 7.429 1.00 67.88 229 SER A O 1
ATOM 1715 N N . PRO A 1 230 ? -0.418 -14.584 6.234 1.00 62.41 230 PRO A N 1
ATOM 1716 C CA . PRO A 1 230 ? -0.004 -15.392 7.376 1.00 62.41 230 PRO A CA 1
ATOM 1717 C C . PRO A 1 230 ? 0.844 -14.576 8.356 1.00 62.41 230 PRO A C 1
ATOM 1719 O O . PRO A 1 230 ? 1.904 -14.064 7.993 1.00 62.41 230 PRO A O 1
ATOM 1722 N N . ALA A 1 231 ? 0.440 -14.505 9.624 1.00 52.66 231 ALA A N 1
ATOM 1723 C CA . ALA A 1 231 ? 1.331 -14.023 10.675 1.00 52.66 231 ALA A CA 1
ATOM 1724 C C . ALA A 1 231 ? 2.466 -15.049 10.899 1.00 52.66 231 ALA A C 1
ATOM 1726 O O . ALA A 1 231 ? 2.236 -16.169 11.360 1.00 52.66 231 ALA A O 1
ATOM 1727 N N . VAL A 1 232 ? 3.699 -14.688 10.529 1.00 50.84 232 VAL A N 1
ATOM 1728 C CA . VAL A 1 232 ? 4.863 -15.595 10.543 1.00 50.84 232 VAL A CA 1
ATOM 1729 C C . VAL A 1 232 ? 5.260 -15.954 11.982 1.00 50.84 232 VAL A C 1
ATOM 1731 O O . VAL A 1 232 ? 5.488 -15.061 12.796 1.00 50.84 232 VAL A O 1
ATOM 1734 N N . THR A 1 233 ? 5.401 -17.251 12.296 1.00 39.84 233 THR A N 1
ATOM 1735 C CA . THR A 1 233 ? 5.762 -17.735 13.653 1.00 39.84 233 THR A CA 1
ATOM 1736 C C . THR A 1 233 ? 7.050 -18.560 13.759 1.00 39.84 233 THR A C 1
ATOM 1738 O O . THR A 1 233 ? 7.494 -18.869 14.864 1.00 39.84 233 THR A O 1
ATOM 1741 N N . SER A 1 234 ? 7.754 -18.836 12.660 1.00 29.70 234 SER A N 1
ATOM 1742 C CA . SER A 1 234 ? 9.171 -19.232 12.692 1.00 29.70 234 SER A CA 1
ATOM 1743 C C . SER A 1 234 ? 9.764 -19.271 11.291 1.00 29.70 234 SER A C 1
ATOM 1745 O O . SER A 1 234 ? 9.364 -20.085 10.473 1.00 29.70 234 SER A O 1
ATOM 1747 N N . GLY A 1 235 ? 10.787 -18.447 11.059 1.00 29.44 235 GLY A N 1
ATOM 1748 C CA . GLY A 1 235 ? 11.778 -18.684 10.012 1.00 29.44 235 GLY A CA 1
ATOM 1749 C C . GLY A 1 235 ? 11.336 -18.414 8.575 1.00 29.44 235 GLY A C 1
ATOM 1750 O O . GLY A 1 235 ? 11.269 -19.339 7.779 1.00 29.44 235 GLY A O 1
ATOM 1751 N N . VAL A 1 236 ? 11.245 -17.137 8.204 1.00 26.03 236 VAL A N 1
ATOM 1752 C CA . VAL A 1 236 ? 11.687 -16.701 6.872 1.00 26.03 236 VAL A CA 1
ATOM 1753 C C . VAL A 1 236 ? 12.730 -15.612 7.070 1.00 26.03 236 VAL A C 1
ATOM 1755 O O . VAL A 1 236 ? 12.493 -14.585 7.704 1.00 26.03 236 VAL A O 1
ATOM 1758 N N . LYS A 1 237 ? 13.936 -15.906 6.580 1.00 24.58 237 LYS A N 1
ATOM 1759 C CA . LYS A 1 237 ? 15.043 -14.964 6.489 1.00 24.58 237 LYS A CA 1
ATOM 1760 C C . LYS A 1 237 ? 14.700 -13.953 5.404 1.00 24.58 237 LYS A C 1
ATOM 1762 O O . LYS A 1 237 ? 14.673 -14.314 4.235 1.00 24.58 237 LYS A O 1
ATOM 1767 N N . VAL A 1 238 ? 14.574 -12.689 5.775 1.00 24.39 238 VAL A N 1
ATOM 1768 C CA . VAL A 1 238 ? 15.066 -11.632 4.900 1.00 24.39 238 VAL A CA 1
ATOM 1769 C C . VAL A 1 238 ? 16.393 -11.221 5.503 1.00 24.39 238 VAL A C 1
ATOM 1771 O O . VAL A 1 238 ? 16.428 -10.640 6.580 1.00 24.39 238 VAL A O 1
ATOM 1774 N N . SER A 1 239 ? 17.486 -11.612 4.855 1.00 20.11 239 SER A N 1
ATOM 1775 C CA . SER A 1 239 ? 18.707 -10.825 4.926 1.00 20.11 239 SER A CA 1
ATOM 1776 C C . SER A 1 239 ? 18.506 -9.639 3.985 1.00 20.11 239 SER A C 1
ATOM 1778 O O . SER A 1 239 ? 18.761 -9.754 2.786 1.00 20.11 239 SER A O 1
ATOM 1780 N N . ARG A 1 240 ? 18.038 -8.505 4.500 1.00 30.67 240 ARG A N 1
ATOM 1781 C CA . ARG A 1 240 ? 18.463 -7.204 3.999 1.00 30.67 240 ARG A CA 1
ATOM 1782 C C . ARG A 1 240 ? 19.721 -6.886 4.792 1.00 30.67 240 ARG A C 1
ATOM 1784 O O . ARG A 1 240 ? 19.726 -6.030 5.674 1.00 30.67 240 ARG A O 1
ATOM 1791 N N . GLU A 1 241 ? 20.842 -7.503 4.400 1.00 24.47 241 GLU A N 1
ATOM 1792 C CA . GLU A 1 241 ? 22.043 -6.691 4.528 1.00 24.47 241 GLU A CA 1
ATOM 1793 C C . GLU A 1 241 ? 21.720 -5.377 3.812 1.00 24.47 241 GLU A C 1
ATOM 1795 O O . GLU A 1 241 ? 21.264 -5.367 2.663 1.00 24.47 241 GLU A O 1
ATOM 1800 N N . ALA A 1 242 ? 21.976 -4.264 4.487 1.00 32.12 242 ALA A N 1
ATOM 1801 C CA . ALA A 1 242 ? 22.222 -2.985 3.850 1.00 32.12 242 ALA A CA 1
ATOM 1802 C C . ALA A 1 242 ? 23.488 -3.072 2.959 1.00 32.12 242 ALA A C 1
ATOM 1804 O O . ALA A 1 242 ? 24.398 -2.263 3.087 1.00 32.12 242 ALA A O 1
ATOM 1805 N N . ALA A 1 243 ? 23.589 -4.087 2.095 1.00 33.62 243 ALA A N 1
ATOM 1806 C CA . ALA A 1 243 ? 24.710 -4.341 1.199 1.00 33.62 243 ALA A CA 1
ATOM 1807 C C . ALA A 1 243 ? 24.538 -3.642 -0.154 1.00 33.62 243 ALA A C 1
ATOM 1809 O O . ALA A 1 243 ? 25.443 -3.676 -0.983 1.00 33.62 243 ALA A O 1
ATOM 1810 N N . GLY A 1 244 ? 23.387 -3.006 -0.390 1.00 49.00 244 GLY A N 1
ATOM 1811 C CA . GLY A 1 244 ? 23.201 -2.095 -1.510 1.00 49.00 244 GLY A CA 1
ATOM 1812 C C . GLY A 1 244 ? 23.441 -0.653 -1.081 1.00 49.00 244 GLY A C 1
ATOM 1813 O O . GLY A 1 244 ? 22.753 -0.145 -0.186 1.00 49.00 244 GLY A O 1
ATOM 1814 N N . ASP A 1 245 ? 24.368 0.022 -1.759 1.00 57.22 245 ASP A N 1
ATOM 1815 C CA . ASP A 1 245 ? 24.419 1.483 -1.769 1.00 57.22 245 ASP A CA 1
ATOM 1816 C C . ASP A 1 245 ? 23.053 2.047 -2.197 1.00 57.22 245 ASP A C 1
ATOM 1818 O O . ASP A 1 245 ? 22.291 1.390 -2.915 1.00 57.22 245 ASP A O 1
ATOM 1822 N N . ALA A 1 246 ? 22.719 3.260 -1.748 1.00 63.97 246 ALA A N 1
ATOM 1823 C CA . ALA A 1 246 ? 21.512 3.930 -2.227 1.00 63.97 246 ALA A CA 1
ATOM 1824 C C . ALA A 1 246 ? 21.522 3.992 -3.765 1.00 63.97 246 ALA A C 1
ATOM 1826 O O . ALA A 1 246 ? 22.605 4.141 -4.352 1.00 63.97 246 ALA A O 1
ATOM 1827 N N . PRO A 1 247 ? 20.351 3.944 -4.428 1.00 74.19 247 PRO A N 1
ATOM 1828 C CA . PRO A 1 247 ? 20.282 4.177 -5.860 1.00 74.19 247 PRO A CA 1
ATOM 1829 C C . PRO A 1 247 ? 21.038 5.457 -6.216 1.00 74.19 247 PRO A C 1
ATOM 1831 O O . PRO A 1 247 ? 20.983 6.449 -5.491 1.00 74.19 247 PRO A O 1
ATOM 1834 N N . THR A 1 248 ? 21.782 5.434 -7.319 1.00 81.44 248 THR A N 1
ATOM 1835 C CA . THR A 1 248 ? 22.559 6.594 -7.793 1.00 81.44 248 THR A CA 1
ATOM 1836 C C . THR A 1 248 ? 21.797 7.427 -8.824 1.00 81.44 248 THR A C 1
ATOM 1838 O O . THR A 1 248 ? 22.263 8.493 -9.233 1.00 81.44 248 THR A O 1
ATOM 1841 N N . VAL A 1 249 ? 20.609 6.964 -9.222 1.00 83.12 249 VAL A N 1
ATOM 1842 C CA . VAL A 1 249 ? 19.679 7.622 -10.142 1.00 83.12 249 VAL A CA 1
ATOM 1843 C C . VAL A 1 249 ? 18.234 7.407 -9.665 1.00 83.12 249 VAL A C 1
ATOM 1845 O O . VAL A 1 249 ? 17.967 6.397 -9.014 1.00 83.12 249 VAL A O 1
ATOM 1848 N N . PRO A 1 250 ? 17.308 8.337 -9.970 1.00 87.62 250 PRO A N 1
ATOM 1849 C CA . PRO A 1 250 ? 15.883 8.157 -9.693 1.00 87.62 250 PRO A CA 1
ATOM 1850 C C . PRO A 1 250 ? 15.256 7.108 -10.629 1.00 87.62 250 PRO A C 1
ATOM 1852 O O . PRO A 1 250 ? 15.899 6.666 -11.585 1.00 87.62 250 PRO A O 1
ATOM 1855 N N . ALA A 1 251 ? 13.990 6.753 -10.382 1.00 77.12 251 ALA A N 1
ATOM 1856 C CA . ALA A 1 251 ? 13.224 5.875 -11.265 1.00 77.12 251 ALA A CA 1
ATOM 1857 C C . ALA A 1 251 ? 13.226 6.367 -12.728 1.00 77.12 251 ALA A C 1
ATOM 1859 O O . ALA A 1 251 ? 13.312 7.563 -13.025 1.00 77.12 251 ALA A O 1
ATOM 1860 N N . ALA A 1 252 ? 13.170 5.424 -13.669 1.00 79.19 252 ALA A N 1
ATOM 1861 C CA . ALA A 1 252 ? 13.190 5.740 -15.092 1.00 79.19 252 ALA A CA 1
ATOM 1862 C C . ALA A 1 252 ? 11.867 6.382 -15.554 1.00 79.19 252 ALA A C 1
ATOM 1864 O O . ALA A 1 252 ? 10.833 6.259 -14.906 1.00 79.19 252 ALA A O 1
ATOM 1865 N N . GLY A 1 253 ? 11.885 7.051 -16.711 1.00 84.19 253 GLY A N 1
ATOM 1866 C CA . GLY A 1 253 ? 10.659 7.560 -17.343 1.00 84.19 253 GLY A CA 1
ATOM 1867 C C . GLY A 1 253 ? 10.166 8.923 -16.844 1.00 84.19 253 GLY A C 1
ATOM 1868 O O . GLY A 1 253 ? 9.023 9.286 -17.117 1.00 84.19 253 GLY A O 1
ATOM 1869 N N . ALA A 1 254 ? 11.004 9.698 -16.147 1.00 91.75 254 ALA A N 1
ATOM 1870 C CA . ALA A 1 254 ? 10.673 11.078 -15.792 1.00 91.75 254 ALA A CA 1
ATOM 1871 C C . ALA A 1 254 ? 10.320 11.896 -17.047 1.00 91.75 254 ALA A C 1
ATOM 1873 O O . ALA A 1 254 ? 11.032 11.864 -18.043 1.00 91.75 254 ALA A O 1
ATOM 1874 N N . ALA A 1 255 ? 9.228 12.655 -16.994 1.00 92.62 255 ALA A N 1
ATOM 1875 C CA . ALA A 1 255 ? 8.849 13.592 -18.047 1.00 92.62 255 ALA A CA 1
ATOM 1876 C C . ALA A 1 255 ? 9.707 14.865 -18.006 1.00 92.62 255 ALA A C 1
ATOM 1878 O O . ALA A 1 255 ? 9.997 15.444 -19.048 1.00 92.62 255 ALA A O 1
ATOM 1879 N N . MET A 1 256 ? 10.104 15.307 -16.807 1.00 95.06 256 MET A N 1
ATOM 1880 C CA . MET A 1 256 ? 11.049 16.408 -16.593 1.00 95.06 256 MET A CA 1
ATOM 1881 C C . MET A 1 256 ? 11.877 16.152 -15.338 1.00 95.06 256 MET A C 1
ATOM 1883 O O . MET A 1 256 ? 11.365 15.636 -14.341 1.00 95.06 256 MET A O 1
ATOM 1887 N N . ARG A 1 257 ? 13.143 16.571 -15.363 1.00 95.94 257 ARG A N 1
ATOM 1888 C CA . ARG A 1 257 ? 14.043 16.494 -14.210 1.00 95.94 257 ARG A CA 1
ATOM 1889 C C . ARG A 1 257 ? 14.926 17.729 -14.121 1.00 95.94 257 ARG A C 1
ATOM 1891 O O . ARG A 1 257 ? 15.822 17.897 -14.938 1.00 95.94 257 ARG A O 1
ATOM 1898 N N . PHE A 1 258 ? 14.709 18.555 -13.110 1.00 97.44 258 PHE A N 1
ATOM 1899 C CA . PHE A 1 258 ? 15.500 19.749 -12.828 1.00 97.44 258 PHE A CA 1
ATOM 1900 C C . PHE A 1 258 ? 16.438 19.463 -11.659 1.00 97.44 258 PHE A C 1
ATOM 1902 O O . PHE A 1 258 ? 15.961 19.231 -10.555 1.00 97.44 258 PHE A O 1
ATOM 1909 N N . ASP A 1 259 ? 17.753 19.480 -11.882 1.00 97.19 259 ASP A N 1
ATOM 1910 C CA . ASP A 1 259 ? 18.764 19.164 -10.863 1.00 97.19 259 ASP A CA 1
ATOM 1911 C C . ASP A 1 259 ? 19.781 20.306 -10.726 1.00 97.19 259 ASP A C 1
ATOM 1913 O O . ASP A 1 259 ? 20.553 20.583 -11.645 1.00 97.19 259 ASP A O 1
ATOM 1917 N N . ALA A 1 260 ? 19.781 20.987 -9.577 1.00 97.62 260 ALA A N 1
ATOM 1918 C CA . ALA A 1 260 ? 20.611 22.164 -9.356 1.00 97.62 260 ALA A CA 1
ATOM 1919 C C . ALA A 1 260 ? 22.088 21.788 -9.187 1.00 97.62 260 ALA A C 1
ATOM 1921 O O . ALA A 1 260 ? 22.959 22.622 -9.432 1.00 97.62 260 ALA A O 1
ATOM 1922 N N . SER A 1 261 ? 22.389 20.535 -8.818 1.00 96.88 261 SER A N 1
ATOM 1923 C CA . SER A 1 261 ? 23.765 20.044 -8.690 1.00 96.88 261 SER A CA 1
ATOM 1924 C C . SER A 1 261 ? 24.486 19.938 -10.037 1.00 96.88 261 SER A C 1
ATOM 1926 O O . SER A 1 261 ? 25.716 20.017 -10.092 1.00 96.88 261 SER A O 1
ATOM 1928 N N . ILE A 1 262 ? 23.739 19.873 -11.142 1.00 95.88 262 ILE A N 1
ATOM 1929 C CA . ILE A 1 262 ? 24.277 19.868 -12.502 1.00 95.88 262 ILE A CA 1
ATOM 1930 C C . ILE A 1 262 ? 24.412 21.313 -12.974 1.00 95.88 262 ILE A C 1
ATOM 1932 O O . ILE A 1 262 ? 23.571 21.844 -13.697 1.00 95.88 262 ILE A O 1
ATOM 1936 N N . LYS A 1 263 ? 25.505 21.972 -12.581 1.00 94.75 263 LYS A N 1
ATOM 1937 C CA . LYS A 1 263 ? 25.752 23.388 -12.906 1.00 94.75 263 LYS A CA 1
ATOM 1938 C C . LYS A 1 263 ? 25.656 23.705 -14.406 1.00 94.75 263 LYS A C 1
ATOM 1940 O O . LYS A 1 263 ? 25.246 24.805 -14.761 1.00 94.75 263 LYS A O 1
ATOM 1945 N N . SER A 1 264 ? 26.031 22.770 -15.282 1.00 94.31 264 SER A N 1
ATOM 1946 C CA . SER A 1 264 ? 25.947 22.943 -16.740 1.00 94.31 264 SER A CA 1
ATOM 1947 C C . SER A 1 264 ? 24.515 23.038 -17.269 1.00 94.31 264 SER A C 1
ATOM 1949 O O . SER A 1 264 ? 24.337 23.536 -18.371 1.00 94.31 264 SER A O 1
ATOM 1951 N N . SER A 1 265 ? 23.513 22.611 -16.492 1.00 94.81 265 SER A N 1
ATOM 1952 C CA . SER A 1 265 ? 22.090 22.771 -16.821 1.00 94.81 265 SER A CA 1
ATOM 1953 C C . SER A 1 265 ? 21.560 24.183 -16.549 1.00 94.81 265 SER A C 1
ATOM 1955 O O . SER A 1 265 ? 20.427 24.503 -16.903 1.00 94.81 265 SER A O 1
ATOM 1957 N N . ILE A 1 266 ? 22.358 25.043 -15.906 1.00 95.19 266 ILE A N 1
ATOM 1958 C CA . ILE A 1 266 ? 21.956 26.399 -15.540 1.00 95.19 266 ILE A CA 1
ATOM 1959 C C . ILE A 1 266 ? 22.588 27.401 -16.498 1.00 95.19 266 ILE A C 1
ATOM 1961 O O . ILE A 1 266 ? 23.805 27.593 -16.523 1.00 95.19 266 ILE A O 1
ATOM 1965 N N . THR A 1 267 ? 21.743 28.124 -17.231 1.00 94.38 267 THR A N 1
ATOM 1966 C CA . THR A 1 267 ? 22.183 29.318 -17.953 1.00 94.38 267 THR A CA 1
ATOM 1967 C C . THR A 1 267 ? 22.028 30.532 -17.055 1.00 94.38 267 THR A C 1
ATOM 1969 O O . THR A 1 267 ? 20.935 30.867 -16.593 1.00 94.38 267 THR A O 1
ATOM 1972 N N . PHE A 1 268 ? 23.135 31.224 -16.838 1.00 92.69 268 PHE A N 1
ATOM 1973 C CA . PHE A 1 268 ? 23.211 32.370 -15.950 1.00 92.69 268 PHE A CA 1
ATOM 1974 C C . PHE A 1 268 ? 22.892 33.676 -16.684 1.00 92.69 268 PHE A C 1
ATOM 1976 O O . PHE A 1 268 ? 23.490 33.971 -17.716 1.00 92.69 268 PHE A O 1
ATOM 1983 N N . PHE A 1 269 ? 21.999 34.495 -16.122 1.00 87.69 269 PHE A N 1
ATOM 1984 C CA . PHE A 1 269 ? 21.867 35.903 -16.515 1.00 87.69 269 PHE A CA 1
ATOM 1985 C C . PHE A 1 269 ? 23.127 36.688 -16.109 1.00 87.69 269 PHE A C 1
ATOM 1987 O O . PHE A 1 269 ? 23.639 37.527 -16.845 1.00 87.69 269 PHE A O 1
ATOM 1994 N N . SER A 1 270 ? 23.630 36.399 -14.909 1.00 84.88 270 SER A N 1
ATOM 1995 C CA . SER A 1 270 ? 24.917 36.851 -14.379 1.00 84.88 270 SER A CA 1
ATOM 1996 C C . SER A 1 270 ? 25.425 35.826 -13.362 1.00 84.88 270 SER A C 1
ATOM 1998 O O . SER A 1 270 ? 24.726 34.858 -13.079 1.00 84.88 270 SER A O 1
ATOM 2000 N N . THR A 1 271 ? 26.618 36.021 -12.795 1.00 81.62 271 THR A N 1
ATOM 2001 C CA . THR A 1 271 ? 27.379 35.010 -12.024 1.00 81.62 271 THR A CA 1
ATOM 2002 C C . THR A 1 271 ? 26.600 34.195 -10.982 1.00 81.62 271 THR A C 1
ATOM 2004 O O . THR A 1 271 ? 27.003 33.071 -10.699 1.00 81.62 271 THR A O 1
ATOM 2007 N N . GLN A 1 272 ? 25.513 34.730 -10.422 1.00 88.00 272 GLN A N 1
ATOM 2008 C CA . GLN A 1 272 ? 24.690 34.073 -9.399 1.00 88.00 272 GLN A CA 1
ATOM 2009 C C . GLN A 1 272 ? 23.194 33.971 -9.743 1.00 88.00 272 GLN A C 1
ATOM 2011 O O . GLN A 1 272 ? 22.440 33.428 -8.946 1.00 88.00 272 GLN A O 1
ATOM 2016 N N . TYR A 1 273 ? 22.738 34.492 -10.886 1.00 91.69 273 TYR A N 1
ATOM 2017 C CA . TYR A 1 273 ? 21.312 34.550 -11.236 1.00 91.69 273 TYR A CA 1
ATOM 2018 C C . TYR A 1 273 ? 20.989 33.560 -12.359 1.00 91.69 273 TYR A C 1
ATOM 2020 O O . TYR A 1 273 ? 21.498 33.701 -13.471 1.00 91.69 273 TYR A O 1
ATOM 2028 N N . ALA A 1 274 ? 20.146 32.570 -12.068 1.00 93.69 274 ALA A N 1
ATOM 2029 C CA . ALA A 1 274 ? 19.777 31.474 -12.959 1.00 93.69 274 ALA A CA 1
ATOM 2030 C C . ALA A 1 274 ? 18.620 31.886 -13.887 1.00 93.69 274 ALA A C 1
ATOM 2032 O O . ALA A 1 274 ? 17.463 31.940 -13.474 1.00 93.69 274 ALA A O 1
ATOM 2033 N N . GLN A 1 275 ? 18.935 32.194 -15.147 1.00 91.94 275 GLN A N 1
ATOM 2034 C CA . GLN A 1 275 ? 17.953 32.609 -16.155 1.00 91.94 275 GLN A CA 1
ATOM 2035 C C . GLN A 1 275 ? 17.174 31.424 -16.722 1.00 91.94 275 GLN A C 1
ATOM 2037 O O . GLN A 1 275 ? 15.962 31.525 -16.911 1.00 91.94 275 GLN A O 1
ATOM 2042 N N . TYR A 1 276 ? 17.876 30.326 -17.002 1.00 93.31 276 TYR A N 1
ATOM 2043 C CA . TYR A 1 276 ? 17.282 29.090 -17.493 1.00 93.31 276 TYR A CA 1
ATOM 2044 C C . TYR A 1 276 ? 17.796 27.901 -16.692 1.00 93.31 276 TYR A C 1
ATOM 2046 O O . TYR A 1 276 ? 18.969 27.876 -16.313 1.00 93.31 276 TYR A O 1
ATOM 2054 N N . TRP A 1 277 ? 16.920 26.924 -16.490 1.00 95.38 277 TRP A N 1
ATOM 2055 C CA . TRP A 1 277 ? 17.233 25.622 -15.919 1.00 95.38 277 TRP A CA 1
ATOM 2056 C C . TRP A 1 277 ? 16.783 24.540 -16.896 1.00 95.38 277 TRP A C 1
ATOM 2058 O O . TRP A 1 277 ? 15.593 24.411 -17.188 1.00 95.38 277 TRP A O 1
ATOM 2068 N N . GLU A 1 278 ? 17.742 23.819 -17.460 1.00 95.69 278 GLU A N 1
ATOM 2069 C CA . GLU A 1 278 ? 17.505 22.760 -18.435 1.00 95.69 278 GLU A CA 1
ATOM 2070 C C . GLU A 1 278 ? 17.146 21.453 -17.734 1.00 95.69 278 GLU A C 1
ATOM 2072 O O . GLU A 1 278 ? 17.810 21.032 -16.778 1.00 95.69 278 GLU A O 1
ATOM 2077 N N . ASP A 1 279 ? 16.087 20.806 -18.212 1.00 93.50 279 ASP A N 1
ATOM 2078 C CA . ASP A 1 279 ? 15.729 19.481 -17.739 1.00 93.50 279 ASP A CA 1
ATOM 2079 C C . ASP A 1 279 ? 16.747 18.424 -18.224 1.00 93.50 279 ASP A C 1
ATOM 2081 O O . ASP A 1 279 ? 17.411 18.590 -19.246 1.00 93.50 279 ASP A O 1
ATOM 2085 N N . GLN A 1 280 ? 16.900 17.337 -17.467 1.00 90.81 280 GLN A N 1
ATOM 2086 C CA . GLN A 1 280 ? 17.910 16.300 -17.708 1.00 90.81 280 GLN A CA 1
ATOM 2087 C C . GLN A 1 280 ? 17.408 15.102 -18.528 1.00 90.81 280 GLN A C 1
ATOM 2089 O O . GLN A 1 280 ? 18.164 14.151 -18.721 1.00 90.81 280 GLN A O 1
ATOM 2094 N N . VAL A 1 281 ? 16.151 15.107 -18.981 1.00 84.00 281 VAL A N 1
ATOM 2095 C CA . VAL A 1 281 ? 15.565 14.008 -19.766 1.00 84.00 281 VAL A CA 1
ATOM 2096 C C . VAL A 1 281 ? 15.426 14.400 -21.237 1.00 84.00 281 VAL A C 1
ATOM 2098 O O . VAL A 1 281 ? 15.782 13.609 -22.111 1.00 84.00 281 VAL A O 1
ATOM 2101 N N . GLY A 1 282 ? 14.993 15.628 -21.527 1.00 65.00 282 GLY A N 1
ATOM 2102 C CA . GLY A 1 282 ? 15.106 16.224 -22.851 1.00 65.00 282 GLY A CA 1
ATOM 2103 C C . GLY A 1 282 ? 14.093 17.328 -23.173 1.00 65.00 282 GLY A C 1
ATOM 2104 O O . GLY A 1 282 ? 12.884 17.112 -23.196 1.00 65.00 282 GLY A O 1
ATOM 2105 N N . GLY A 1 283 ? 14.628 18.465 -23.631 1.00 68.56 283 GLY A N 1
ATOM 2106 C CA . GLY A 1 283 ? 13.969 19.396 -24.555 1.00 68.56 283 GLY A CA 1
ATOM 2107 C C . GLY A 1 283 ? 13.195 20.556 -23.932 1.00 68.56 283 GLY A C 1
ATOM 2108 O O . GLY A 1 283 ? 12.814 21.475 -24.666 1.00 68.56 283 GLY A O 1
ATOM 2109 N N . VAL A 1 284 ? 12.995 20.569 -22.615 1.00 84.50 284 VAL A N 1
ATOM 2110 C CA . VAL A 1 284 ? 12.282 21.635 -21.915 1.00 84.50 284 VAL A CA 1
ATOM 2111 C C . VAL A 1 284 ? 13.238 22.415 -21.020 1.00 84.50 284 VAL A C 1
ATOM 2113 O O . VAL A 1 284 ? 13.967 21.899 -20.182 1.00 84.50 284 VAL A O 1
ATOM 2116 N N . LYS A 1 285 ? 13.215 23.733 -21.191 1.00 88.69 285 LYS A N 1
ATOM 2117 C CA . LYS A 1 285 ? 13.929 24.662 -20.321 1.00 88.69 285 LYS A CA 1
ATOM 2118 C C . LYS A 1 285 ? 12.923 25.438 -19.497 1.00 88.69 285 LYS A C 1
ATOM 2120 O O . LYS A 1 285 ? 11.997 26.041 -20.047 1.00 88.69 285 LYS A O 1
ATOM 2125 N N . ALA A 1 286 ? 13.121 25.442 -18.189 1.00 92.38 286 ALA A N 1
ATOM 2126 C CA . ALA A 1 286 ? 12.401 26.346 -17.323 1.00 92.38 286 ALA A CA 1
ATOM 2127 C C . ALA A 1 286 ? 13.076 27.724 -17.413 1.00 92.38 286 ALA A C 1
ATOM 2129 O O . ALA A 1 286 ? 14.272 27.860 -17.171 1.00 92.38 286 ALA A O 1
ATOM 2130 N N . GLU A 1 287 ? 12.331 28.743 -17.824 1.00 91.56 287 GLU A N 1
ATOM 2131 C CA . GLU A 1 287 ? 12.777 30.130 -17.954 1.00 91.56 287 GLU A CA 1
ATOM 2132 C C . GLU A 1 287 ? 12.288 30.944 -16.760 1.00 91.56 287 GLU A C 1
ATOM 2134 O O . GLU A 1 287 ? 11.157 30.761 -16.295 1.00 91.56 287 GLU A O 1
ATOM 2139 N N . SER A 1 288 ? 13.125 31.843 -16.239 1.00 87.75 288 SER A N 1
ATOM 2140 C CA . SER A 1 288 ? 12.708 32.719 -15.148 1.00 87.75 288 SER A CA 1
ATOM 2141 C C . SER A 1 288 ? 11.484 33.549 -15.559 1.00 87.75 288 SER A C 1
ATOM 2143 O O . SER A 1 288 ? 11.371 34.072 -16.672 1.00 87.75 288 SER A O 1
ATOM 2145 N N . ALA A 1 289 ? 10.494 33.632 -14.675 1.00 68.62 289 ALA A N 1
ATOM 2146 C CA . ALA A 1 289 ? 9.243 34.308 -14.984 1.00 68.62 289 ALA A CA 1
ATOM 2147 C C . ALA A 1 289 ? 9.458 35.835 -15.080 1.00 68.62 289 ALA A C 1
ATOM 2149 O O . ALA A 1 289 ? 9.650 36.486 -14.064 1.00 68.62 289 ALA A O 1
ATOM 2150 N N . TYR A 1 290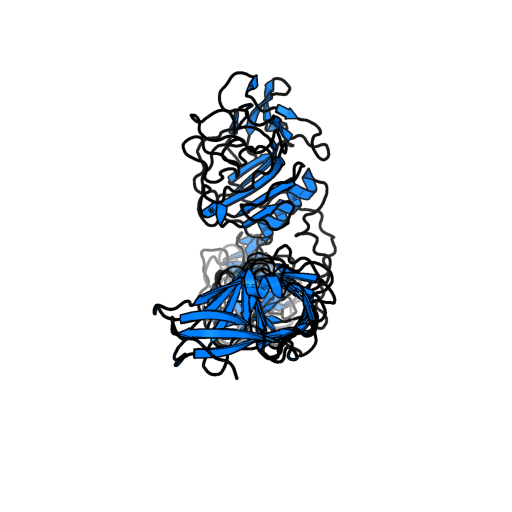 ? 9.441 36.369 -16.315 1.00 59.84 290 TYR A N 1
ATOM 2151 C CA . TYR A 1 290 ? 9.342 37.784 -16.743 1.00 59.84 290 TYR A CA 1
ATOM 2152 C C . TYR A 1 290 ? 9.718 38.862 -15.709 1.00 59.84 290 TYR A C 1
ATOM 2154 O O . TYR A 1 290 ? 8.945 39.105 -14.790 1.00 59.84 290 TYR A O 1
ATOM 2162 N N . GLY A 1 291 ? 10.789 39.637 -15.929 1.00 59.84 291 GLY A N 1
ATOM 2163 C CA . GLY A 1 291 ? 11.046 40.842 -15.131 1.00 59.84 291 GLY A CA 1
ATOM 2164 C C . GLY A 1 291 ? 12.474 41.394 -15.185 1.00 59.84 291 GLY A C 1
ATOM 2165 O O . GLY A 1 291 ? 13.321 40.853 -15.895 1.00 59.84 291 GLY A O 1
ATOM 2166 N N . PRO A 1 292 ? 12.757 42.482 -14.436 1.00 61.22 292 PRO A N 1
ATOM 2167 C CA . PRO A 1 292 ? 14.122 42.942 -14.176 1.00 61.22 292 PRO A CA 1
ATOM 2168 C C . PRO A 1 292 ? 14.943 41.855 -13.465 1.00 61.22 292 PRO A C 1
ATOM 2170 O O . PRO A 1 292 ? 14.397 40.936 -12.862 1.00 61.22 292 PRO A O 1
ATOM 2173 N N . THR A 1 293 ? 16.268 41.999 -13.469 1.00 61.38 293 THR A N 1
ATOM 2174 C CA . THR A 1 293 ? 17.228 41.039 -12.883 1.00 61.38 293 THR A CA 1
ATOM 2175 C C . THR A 1 293 ? 16.922 40.632 -11.437 1.00 61.38 293 THR A C 1
ATOM 2177 O O . THR A 1 293 ? 17.269 39.531 -11.022 1.00 61.38 293 THR A O 1
ATOM 2180 N N . SER A 1 294 ? 16.226 41.485 -10.680 1.00 66.94 294 SER A N 1
ATOM 2181 C CA . SER A 1 294 ? 15.782 41.227 -9.308 1.00 66.94 294 SER A CA 1
ATOM 2182 C C . 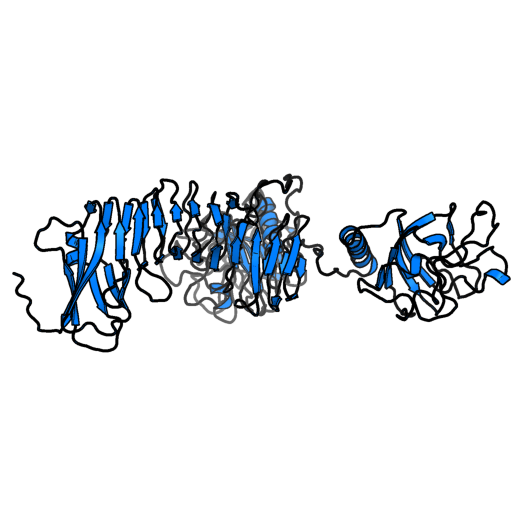SER A 1 294 ? 14.713 40.133 -9.168 1.00 66.94 294 SER A C 1
ATOM 2184 O O . SER A 1 294 ? 14.432 39.719 -8.042 1.00 66.94 294 SER A O 1
ATOM 2186 N N . TRP A 1 295 ? 14.111 39.665 -10.268 1.00 78.75 295 TRP A N 1
ATOM 2187 C CA . TRP A 1 295 ? 13.095 38.598 -10.287 1.00 78.75 295 TRP A CA 1
ATOM 2188 C C . TRP A 1 295 ? 13.635 37.268 -10.840 1.00 78.75 295 TRP A C 1
ATOM 2190 O O . TRP A 1 295 ? 12.893 36.298 -10.979 1.00 78.75 295 TRP A O 1
ATOM 2200 N N . VAL A 1 296 ? 14.942 37.188 -11.100 1.00 89.25 296 VAL A N 1
ATOM 2201 C CA . VAL A 1 296 ? 15.610 35.951 -11.516 1.00 89.25 296 VAL A CA 1
ATOM 2202 C C . VAL A 1 296 ? 15.986 35.130 -10.267 1.00 89.25 296 VAL A C 1
ATOM 2204 O O . VAL A 1 296 ? 16.546 35.695 -9.322 1.00 89.25 296 VAL A O 1
ATOM 2207 N N . PRO A 1 297 ? 15.688 33.817 -10.209 1.00 94.19 297 PRO A N 1
ATOM 2208 C CA . PRO A 1 297 ? 16.141 32.948 -9.122 1.00 94.19 297 PRO A CA 1
ATOM 2209 C C . PRO A 1 297 ? 17.669 32.944 -8.971 1.00 94.19 297 PRO A C 1
ATOM 2211 O O . PRO A 1 297 ? 18.411 33.156 -9.931 1.00 94.19 297 PRO A O 1
ATOM 2214 N N . MET A 1 298 ? 18.154 32.717 -7.755 1.00 94.25 298 MET A N 1
ATOM 2215 C CA . MET A 1 298 ? 19.581 32.704 -7.435 1.00 94.25 298 MET A CA 1
ATOM 2216 C C . MET A 1 298 ? 20.129 31.281 -7.393 1.00 94.25 298 MET A C 1
ATOM 2218 O O . MET A 1 298 ? 19.485 30.380 -6.878 1.00 94.25 298 MET A O 1
ATOM 2222 N N . TYR A 1 299 ? 21.351 31.084 -7.868 1.00 96.56 299 TYR A N 1
ATOM 2223 C CA . TYR A 1 299 ? 22.089 29.836 -7.709 1.00 96.56 299 TYR A CA 1
ATOM 2224 C C . TYR A 1 299 ? 22.949 29.912 -6.446 1.00 96.56 299 TYR A C 1
ATOM 2226 O O . TYR A 1 299 ? 23.959 30.620 -6.405 1.00 96.56 299 TYR A O 1
ATOM 2234 N N . LYS A 1 300 ? 22.538 29.200 -5.400 1.00 96.81 300 LYS A N 1
ATOM 2235 C CA . LYS A 1 300 ? 23.173 29.227 -4.082 1.00 96.81 300 LYS A CA 1
ATOM 2236 C C . LYS A 1 300 ? 24.072 28.006 -3.930 1.00 96.81 300 LYS A C 1
ATOM 2238 O O . LYS A 1 300 ? 23.590 26.884 -3.813 1.00 96.81 300 LYS A O 1
ATOM 2243 N N . THR A 1 301 ? 25.386 28.215 -3.948 1.00 96.12 301 THR A N 1
ATOM 2244 C CA . THR A 1 301 ? 26.378 27.139 -3.781 1.00 96.12 301 THR A CA 1
ATOM 2245 C C . THR A 1 301 ? 26.471 26.649 -2.339 1.00 96.12 301 THR A C 1
ATOM 2247 O O . THR A 1 301 ? 26.287 27.445 -1.421 1.00 96.12 301 THR A O 1
ATOM 2250 N N . ASN A 1 302 ? 26.868 25.385 -2.148 1.00 93.81 302 ASN A N 1
ATOM 2251 C CA . ASN A 1 302 ? 27.143 24.777 -0.838 1.00 93.81 302 ASN A CA 1
ATOM 2252 C C . ASN A 1 302 ? 25.977 24.918 0.156 1.00 93.81 302 ASN A C 1
ATOM 2254 O O . ASN A 1 302 ? 26.174 25.314 1.303 1.00 93.81 302 ASN A O 1
ATOM 2258 N N . ALA A 1 303 ? 24.758 24.649 -0.302 1.00 95.31 303 ALA A N 1
ATOM 2259 C CA . ALA A 1 303 ? 23.544 24.915 0.454 1.00 95.31 303 ALA A CA 1
ATOM 2260 C C . ALA A 1 303 ? 23.121 23.729 1.335 1.00 95.31 303 ALA A C 1
ATOM 2262 O O . ALA A 1 303 ? 22.829 23.923 2.513 1.00 95.31 303 ALA A O 1
ATOM 2263 N N . VAL A 1 304 ? 23.148 22.505 0.798 1.00 94.75 304 VAL A N 1
ATOM 2264 C CA . VAL A 1 304 ? 22.817 21.278 1.538 1.00 94.75 304 VAL A CA 1
ATOM 2265 C C . VAL A 1 304 ? 23.795 20.174 1.157 1.00 94.75 304 VAL A C 1
ATOM 2267 O O . VAL A 1 304 ? 24.039 19.950 -0.023 1.00 94.75 304 VAL A O 1
ATOM 2270 N N . ASN A 1 305 ? 24.428 19.543 2.147 1.00 91.81 305 ASN A N 1
ATOM 2271 C CA . ASN A 1 305 ? 25.451 18.511 1.934 1.00 91.81 305 ASN A CA 1
ATOM 2272 C C . ASN A 1 305 ? 26.542 18.896 0.897 1.00 91.81 305 ASN A C 1
ATOM 2274 O O . ASN A 1 305 ? 26.985 18.083 0.093 1.00 91.81 305 ASN A O 1
ATOM 2278 N N . GLY A 1 306 ? 26.932 20.177 0.854 1.00 93.31 306 GLY A N 1
ATOM 2279 C CA . GLY A 1 306 ? 27.887 20.704 -0.134 1.00 93.31 306 GLY A CA 1
ATOM 2280 C C . GLY A 1 306 ? 27.331 20.893 -1.556 1.00 93.31 306 GLY A C 1
ATOM 2281 O O . GLY A 1 306 ? 28.024 21.446 -2.408 1.00 93.31 306 GLY A O 1
ATOM 2282 N N . LEU A 1 307 ? 26.081 20.513 -1.821 1.00 97.69 307 LEU A N 1
ATOM 2283 C CA . LEU A 1 307 ? 25.411 20.674 -3.109 1.00 97.69 307 LEU A CA 1
ATOM 2284 C C . LEU A 1 307 ? 24.722 22.048 -3.238 1.00 97.69 307 LEU A C 1
ATOM 2286 O O . LEU A 1 307 ? 24.290 22.637 -2.240 1.00 97.69 307 LEU A O 1
ATOM 2290 N N . PRO A 1 308 ? 24.635 22.600 -4.461 1.00 97.94 308 PRO A N 1
ATOM 2291 C CA . PRO A 1 308 ? 23.961 23.864 -4.743 1.00 97.94 308 PRO A CA 1
ATOM 2292 C C . PRO A 1 308 ? 22.437 23.703 -4.875 1.00 97.94 308 PRO A C 1
ATOM 2294 O O . PRO A 1 308 ? 21.947 22.642 -5.246 1.00 97.94 308 PRO A O 1
ATOM 2297 N N . VAL A 1 309 ? 21.694 24.785 -4.641 1.00 98.44 309 VAL A N 1
ATOM 2298 C CA . VAL A 1 309 ? 20.232 24.864 -4.837 1.00 98.44 309 VAL A CA 1
ATOM 2299 C C . VAL A 1 309 ? 19.857 26.117 -5.629 1.00 98.44 309 VAL A C 1
ATOM 2301 O O . VAL A 1 309 ? 20.623 27.085 -5.686 1.00 98.44 309 VAL A O 1
ATOM 2304 N N . ILE A 1 310 ? 18.654 26.130 -6.200 1.00 97.81 310 ILE A N 1
ATOM 2305 C CA . ILE A 1 310 ? 18.013 27.346 -6.698 1.00 97.81 310 ILE A CA 1
ATOM 2306 C C . ILE A 1 310 ? 17.241 28.007 -5.556 1.00 97.81 310 ILE A C 1
ATOM 2308 O O . ILE A 1 310 ? 16.271 27.458 -5.040 1.00 97.81 310 ILE A O 1
ATOM 2312 N N . ASP A 1 311 ? 17.658 29.209 -5.184 1.00 96.38 311 ASP A N 1
ATOM 2313 C CA . ASP A 1 311 ? 17.025 30.046 -4.175 1.00 96.38 311 ASP A CA 1
ATOM 2314 C C . ASP A 1 311 ? 16.065 31.050 -4.833 1.00 96.38 311 ASP A C 1
ATOM 2316 O O . ASP A 1 311 ? 16.471 31.952 -5.577 1.00 96.38 311 ASP A O 1
ATOM 2320 N N . PHE A 1 312 ? 14.772 30.913 -4.540 1.00 93.06 312 PHE A N 1
ATOM 2321 C CA . PHE A 1 312 ? 13.737 31.833 -5.012 1.00 93.06 312 PHE A CA 1
ATOM 2322 C C . PHE A 1 312 ? 13.549 33.036 -4.078 1.00 93.06 312 PHE A C 1
ATOM 2324 O O . PHE A 1 312 ? 12.668 33.860 -4.317 1.00 93.06 312 PHE A O 1
ATOM 2331 N N . GLU A 1 313 ? 14.389 33.164 -3.051 1.00 90.56 313 GLU A N 1
ATOM 2332 C CA . GLU A 1 313 ? 14.280 34.092 -1.929 1.00 90.56 313 GLU A CA 1
ATOM 2333 C C . GLU A 1 313 ? 12.955 33.938 -1.169 1.00 90.56 313 GLU A C 1
ATOM 2335 O O . GLU A 1 313 ? 12.280 32.911 -1.239 1.00 90.56 313 GLU A O 1
ATOM 2340 N N . TYR A 1 314 ? 12.608 34.948 -0.382 1.00 88.19 314 TYR A N 1
ATOM 2341 C CA . TYR A 1 314 ? 11.383 35.010 0.391 1.00 88.19 314 TYR A CA 1
ATOM 2342 C C . TYR A 1 314 ? 10.158 35.254 -0.479 1.00 88.19 314 TYR A C 1
ATOM 2344 O O . TYR A 1 314 ? 10.206 35.891 -1.538 1.00 88.19 314 TYR A O 1
ATOM 2352 N N . ARG A 1 315 ? 9.028 34.771 0.024 1.00 82.38 315 ARG A N 1
ATOM 2353 C CA . ARG A 1 315 ? 7.707 34.953 -0.555 1.00 82.38 315 ARG A CA 1
ATOM 2354 C C . ARG A 1 315 ? 7.441 36.427 -0.894 1.00 82.38 315 ARG A C 1
ATOM 2356 O O . ARG A 1 315 ? 7.761 37.340 -0.136 1.00 82.38 315 ARG A O 1
ATOM 2363 N N . GLY A 1 316 ? 6.900 36.669 -2.084 1.00 81.25 316 GLY A N 1
ATOM 2364 C CA . GLY A 1 316 ? 6.645 38.006 -2.629 1.00 81.25 316 GLY A CA 1
ATOM 2365 C C . GLY A 1 316 ? 7.783 38.605 -3.464 1.00 81.25 316 GLY A C 1
ATOM 2366 O O . GLY A 1 316 ? 7.614 39.680 -4.046 1.00 81.25 316 GLY A O 1
ATOM 2367 N N . ARG A 1 317 ? 8.920 37.907 -3.601 1.00 84.19 317 ARG A N 1
ATOM 2368 C CA . ARG A 1 317 ? 10.028 38.326 -4.478 1.00 84.19 317 ARG A CA 1
ATOM 2369 C C . ARG A 1 317 ? 9.782 38.106 -5.966 1.00 84.19 317 ARG A C 1
ATOM 2371 O O . ARG A 1 317 ? 10.511 38.673 -6.777 1.00 84.19 317 ARG A O 1
ATOM 2378 N N . ARG A 1 318 ? 8.720 37.372 -6.315 1.00 84.31 318 ARG A N 1
ATOM 2379 C CA . ARG A 1 318 ? 8.297 37.087 -7.699 1.00 84.31 318 ARG A CA 1
ATOM 2380 C C . ARG A 1 318 ? 9.363 36.352 -8.515 1.00 84.31 318 ARG A C 1
ATOM 2382 O O . ARG A 1 318 ? 9.376 36.450 -9.735 1.00 84.31 318 ARG A O 1
ATOM 2389 N N . ARG A 1 319 ? 10.228 35.596 -7.841 1.00 88.81 319 ARG A N 1
ATOM 2390 C CA . ARG A 1 319 ? 11.183 34.696 -8.481 1.00 88.81 319 ARG A CA 1
ATOM 2391 C C . ARG A 1 319 ? 10.501 33.354 -8.658 1.00 88.81 319 ARG A C 1
ATOM 2393 O O . ARG A 1 319 ? 10.052 32.752 -7.687 1.00 88.81 319 ARG A O 1
ATOM 2400 N N . ALA A 1 320 ? 10.417 32.914 -9.899 1.00 90.44 320 ALA A N 1
ATOM 2401 C CA . ALA A 1 320 ? 9.783 31.667 -10.287 1.00 90.44 320 ALA A CA 1
ATOM 2402 C C . ALA A 1 320 ? 10.398 31.188 -11.600 1.00 90.44 320 ALA A C 1
ATOM 2404 O O . ALA A 1 320 ? 10.990 31.982 -12.337 1.00 90.44 320 ALA A O 1
ATOM 2405 N N . PHE A 1 321 ? 10.215 29.912 -11.907 1.00 93.31 321 PHE A N 1
ATOM 2406 C CA . PHE A 1 321 ? 10.503 29.361 -13.226 1.00 93.31 321 PHE A CA 1
ATOM 2407 C C . PHE A 1 321 ? 9.201 28.952 -13.902 1.00 93.31 321 PHE A C 1
ATOM 2409 O O . PHE A 1 321 ? 8.300 28.459 -13.235 1.00 93.31 321 PHE A O 1
ATOM 2416 N N . LYS A 1 322 ? 9.096 29.138 -15.214 1.00 91.56 322 LYS A N 1
ATOM 2417 C CA . LYS A 1 322 ? 7.989 28.645 -16.042 1.00 91.56 322 LYS A CA 1
ATOM 2418 C C . LYS A 1 322 ? 8.533 27.828 -17.203 1.00 91.56 322 LYS A C 1
ATOM 2420 O O . LYS A 1 322 ? 9.643 28.090 -17.657 1.00 91.56 322 LYS A O 1
ATOM 2425 N N . TRP A 1 323 ? 7.756 26.898 -17.730 1.00 92.62 323 TRP A N 1
ATOM 2426 C CA . TRP A 1 323 ? 8.122 26.156 -18.934 1.00 92.62 323 TRP A CA 1
ATOM 2427 C C . TRP A 1 323 ? 6.970 26.083 -19.931 1.00 92.62 323 TRP A C 1
ATOM 2429 O O . TRP A 1 323 ? 5.852 26.517 -19.670 1.00 92.62 323 TRP A O 1
ATOM 2439 N N . SER A 1 324 ? 7.278 25.582 -21.123 1.00 90.19 324 SER A N 1
ATOM 2440 C CA . SER A 1 324 ? 6.314 25.323 -22.187 1.00 90.19 324 SER A CA 1
ATOM 2441 C C . SER A 1 324 ? 6.803 24.131 -23.020 1.00 90.19 324 SER A C 1
ATOM 2443 O O . SER A 1 324 ? 8.009 24.049 -23.267 1.00 90.19 324 SER A O 1
ATOM 2445 N N . PRO A 1 325 ? 5.912 23.227 -23.471 1.00 91.81 325 PRO A N 1
ATOM 2446 C CA . PRO A 1 325 ? 4.463 23.249 -23.264 1.00 91.81 325 PRO A CA 1
ATOM 2447 C C . PRO A 1 325 ? 4.059 22.894 -21.827 1.00 91.81 325 PRO A C 1
ATOM 2449 O O . PRO A 1 325 ? 4.796 22.239 -21.091 1.00 91.81 325 PRO A O 1
ATOM 2452 N N . ARG A 1 326 ? 2.860 23.333 -21.441 1.00 93.12 326 ARG A N 1
ATOM 2453 C CA . ARG A 1 326 ? 2.234 22.970 -20.169 1.00 93.12 326 ARG A CA 1
ATOM 2454 C C . ARG A 1 326 ? 1.935 21.475 -20.134 1.00 93.12 326 ARG A C 1
ATOM 2456 O O . ARG A 1 326 ? 1.308 20.960 -21.058 1.00 93.12 326 ARG A O 1
ATOM 2463 N N . LEU A 1 327 ? 2.342 20.802 -19.060 1.00 94.75 327 LEU A N 1
ATOM 2464 C CA . LEU A 1 327 ? 1.969 19.409 -18.827 1.00 94.75 327 LEU A CA 1
ATOM 2465 C C . LEU A 1 327 ? 0.540 19.365 -18.291 1.00 94.75 327 LEU A C 1
ATOM 2467 O O . LEU A 1 327 ? 0.188 20.163 -17.424 1.00 94.75 327 LEU A O 1
ATOM 2471 N N . THR A 1 328 ? -0.279 18.447 -18.803 1.00 96.00 328 THR A N 1
ATOM 2472 C CA . THR A 1 328 ? -1.697 18.308 -18.414 1.00 96.00 328 THR A CA 1
ATOM 2473 C C . THR A 1 328 ? -2.049 16.945 -17.830 1.00 96.00 328 THR A C 1
ATOM 2475 O O . THR A 1 328 ? -3.205 16.722 -17.492 1.00 96.00 328 THR A O 1
ATOM 2478 N N . ASN A 1 329 ? -1.073 16.047 -17.748 1.00 95.31 329 ASN A N 1
ATOM 2479 C CA . ASN A 1 329 ? -1.202 14.653 -17.335 1.00 95.31 329 ASN A CA 1
ATOM 2480 C C . ASN A 1 329 ? -0.117 14.277 -16.313 1.00 95.31 329 ASN A C 1
ATOM 2482 O O . ASN A 1 329 ? 0.480 13.210 -16.391 1.00 95.31 329 ASN A O 1
ATOM 2486 N N . ILE A 1 330 ? 0.208 15.183 -15.389 1.00 98.00 330 ILE A N 1
ATOM 2487 C CA . ILE A 1 330 ? 1.132 14.901 -14.288 1.00 98.00 330 ILE A CA 1
ATOM 2488 C C . ILE A 1 330 ? 0.469 13.891 -13.348 1.00 98.00 330 ILE A C 1
ATOM 2490 O O . ILE A 1 330 ? -0.690 14.052 -12.951 1.00 98.00 330 ILE A O 1
ATOM 2494 N N . ARG A 1 331 ? 1.219 12.849 -12.987 1.00 96.94 331 ARG A N 1
ATOM 2495 C CA . ARG A 1 331 ? 0.742 11.749 -12.142 1.00 96.94 331 ARG A CA 1
ATOM 2496 C C . ARG A 1 331 ? 1.656 11.470 -10.949 1.00 96.94 331 ARG A C 1
ATOM 2498 O O . ARG A 1 331 ? 1.163 11.005 -9.923 1.00 96.94 331 ARG A O 1
ATOM 2505 N N . THR A 1 332 ? 2.950 11.791 -11.021 1.00 95.94 332 THR A N 1
ATOM 2506 C CA . THR A 1 332 ? 3.861 11.702 -9.865 1.00 95.94 332 THR A CA 1
ATOM 2507 C C . THR A 1 332 ? 4.890 12.828 -9.867 1.00 95.94 332 THR A C 1
ATOM 2509 O O . THR A 1 332 ? 5.377 13.219 -10.926 1.00 95.94 332 THR A O 1
ATOM 2512 N N . VAL A 1 333 ? 5.216 13.379 -8.696 1.00 98.50 333 VAL A N 1
ATOM 2513 C CA . VAL A 1 333 ? 6.218 14.446 -8.554 1.00 98.50 333 VAL A CA 1
ATOM 2514 C C . VAL A 1 333 ? 7.045 14.257 -7.287 1.00 98.50 333 VAL A C 1
ATOM 2516 O O . VAL A 1 333 ? 6.495 13.890 -6.253 1.00 98.50 333 VAL A O 1
ATOM 2519 N N . PHE A 1 334 ? 8.339 14.569 -7.362 1.00 98.56 334 PHE A N 1
ATOM 2520 C CA . PHE A 1 334 ? 9.263 14.640 -6.230 1.00 98.56 334 PHE A CA 1
ATOM 2521 C C . PHE A 1 334 ? 9.902 16.024 -6.164 1.00 98.56 334 PHE A C 1
ATOM 2523 O O . PHE A 1 334 ? 10.292 16.578 -7.194 1.00 98.56 334 PHE A O 1
ATOM 2530 N N . TRP A 1 335 ? 10.061 16.551 -4.954 1.00 98.44 335 TRP A N 1
ATOM 2531 C CA . TRP A 1 335 ? 10.771 17.792 -4.669 1.00 98.44 335 TRP A CA 1
ATOM 2532 C C . TRP A 1 335 ? 11.775 17.557 -3.552 1.00 98.44 335 TRP A C 1
ATOM 2534 O O . TRP A 1 335 ? 11.395 17.233 -2.432 1.00 98.44 335 TRP A O 1
ATOM 2544 N N . MET A 1 336 ? 13.044 17.819 -3.821 1.00 97.94 336 MET A N 1
ATOM 2545 C CA . MET A 1 336 ? 14.014 18.146 -2.789 1.00 97.94 336 MET A CA 1
ATOM 2546 C C . MET A 1 336 ? 13.979 19.661 -2.585 1.00 97.94 336 MET A C 1
ATOM 2548 O O . MET A 1 336 ? 14.421 20.418 -3.456 1.00 97.94 336 MET A O 1
ATOM 2552 N N . PHE A 1 337 ? 13.437 20.118 -1.459 1.00 96.50 337 PHE A N 1
ATOM 2553 C CA . PHE A 1 337 ? 13.201 21.541 -1.226 1.00 96.50 337 PHE A CA 1
ATOM 2554 C C . PHE A 1 337 ? 13.369 21.950 0.233 1.00 96.50 337 PHE A C 1
ATOM 2556 O O . PHE A 1 337 ? 13.386 21.126 1.142 1.00 96.50 337 PHE A O 1
ATOM 2563 N N . LYS A 1 338 ? 13.459 23.260 0.450 1.00 94.12 338 LYS A N 1
ATOM 2564 C CA . LYS A 1 338 ? 13.365 23.895 1.762 1.00 94.12 338 LYS A CA 1
ATOM 2565 C C . LYS A 1 338 ? 12.311 24.984 1.720 1.00 94.12 338 LYS A C 1
ATOM 2567 O O . LYS A 1 338 ? 12.404 25.899 0.899 1.00 94.12 338 LYS A O 1
ATOM 2572 N N . ASP A 1 339 ? 11.335 24.903 2.616 1.00 89.75 339 ASP A N 1
ATOM 2573 C CA . ASP A 1 339 ? 10.425 26.015 2.875 1.00 89.75 339 ASP A CA 1
ATOM 2574 C C . ASP A 1 339 ? 11.145 27.051 3.757 1.00 89.75 339 ASP A C 1
ATOM 2576 O O . ASP A 1 339 ? 11.831 26.681 4.713 1.00 89.75 339 ASP A O 1
ATOM 2580 N N . LYS A 1 340 ? 11.039 28.349 3.439 1.00 87.88 340 LYS A N 1
ATOM 2581 C CA . LYS A 1 340 ? 11.721 29.404 4.220 1.00 87.88 340 LYS A CA 1
ATOM 2582 C C . LYS A 1 340 ? 11.030 29.737 5.552 1.00 87.88 340 LYS A C 1
ATOM 2584 O O . LYS A 1 340 ? 11.487 30.616 6.280 1.00 87.88 340 LYS A O 1
ATOM 2589 N N . GLY A 1 341 ? 9.965 29.023 5.905 1.00 78.44 341 GLY A N 1
ATOM 2590 C CA . GLY A 1 341 ? 9.364 29.062 7.229 1.00 78.44 341 GLY A CA 1
ATOM 2591 C C . GLY A 1 341 ? 8.505 30.292 7.489 1.00 78.44 341 GLY A C 1
ATOM 2592 O O . GLY A 1 341 ? 7.976 30.915 6.570 1.00 78.44 341 GLY A O 1
ATOM 2593 N N . ALA A 1 342 ? 8.323 30.629 8.769 1.00 70.38 342 ALA A N 1
ATOM 2594 C CA . ALA A 1 342 ? 7.089 31.282 9.192 1.00 70.38 342 ALA A CA 1
ATOM 2595 C C . ALA A 1 342 ? 6.799 32.716 8.712 1.00 70.38 342 ALA A C 1
ATOM 2597 O O . ALA A 1 342 ? 5.684 33.211 8.881 1.00 70.38 342 ALA A O 1
ATOM 2598 N N . ALA A 1 343 ? 7.799 33.407 8.181 1.00 72.06 343 ALA A N 1
ATOM 2599 C CA . ALA A 1 343 ? 7.668 34.781 7.697 1.00 72.06 343 ALA A CA 1
ATOM 2600 C C . ALA A 1 343 ? 8.027 34.919 6.211 1.00 72.06 343 ALA A C 1
ATOM 2602 O O . ALA A 1 343 ? 7.659 35.904 5.573 1.00 72.06 343 ALA A O 1
ATOM 2603 N N . GLU A 1 344 ? 8.742 33.938 5.661 1.00 82.38 344 GLU A N 1
ATOM 2604 C CA . GLU A 1 344 ? 9.393 34.029 4.353 1.00 82.38 344 GLU A CA 1
ATOM 2605 C C . GLU A 1 344 ? 9.005 32.881 3.417 1.00 82.38 344 GLU A C 1
ATOM 2607 O O . GLU A 1 344 ? 9.287 32.956 2.222 1.00 82.38 344 GLU A O 1
ATOM 2612 N N . GLY A 1 345 ? 8.376 31.836 3.954 1.00 82.81 345 GLY A N 1
ATOM 2613 C CA . GLY A 1 345 ? 8.057 30.572 3.307 1.00 82.81 345 GLY A CA 1
ATOM 2614 C C . GLY A 1 345 ? 6.713 30.525 2.586 1.00 82.81 345 GLY A C 1
ATOM 2615 O O . GLY A 1 345 ? 6.071 31.553 2.364 1.00 82.81 345 GLY A O 1
ATOM 2616 N N . GLY A 1 346 ? 6.255 29.320 2.231 1.00 79.88 346 GLY A N 1
ATOM 2617 C CA . GLY A 1 346 ? 4.937 29.097 1.626 1.00 79.88 346 GLY A CA 1
ATOM 2618 C C . GLY A 1 346 ? 4.864 29.347 0.117 1.00 79.88 346 GLY A C 1
ATOM 2619 O O . GLY A 1 346 ? 3.825 29.789 -0.384 1.00 79.88 346 GLY A O 1
ATOM 2620 N N . GLY A 1 347 ? 5.953 29.087 -0.608 1.00 81.75 347 GLY A N 1
ATOM 2621 C CA . GLY A 1 347 ? 5.968 29.137 -2.071 1.00 81.75 347 GLY A CA 1
ATOM 2622 C C . GLY A 1 347 ? 5.221 27.977 -2.740 1.00 81.75 347 GLY A C 1
ATOM 2623 O O . GLY A 1 347 ? 4.992 26.926 -2.145 1.00 81.75 347 GLY A O 1
ATOM 2624 N N . TRP A 1 348 ? 4.863 28.143 -4.015 1.00 86.31 348 TRP A N 1
ATOM 2625 C CA . TRP A 1 348 ? 4.191 27.103 -4.810 1.00 86.31 348 TRP A CA 1
ATOM 2626 C C . TRP A 1 348 ? 5.162 26.028 -5.282 1.00 86.31 348 TRP A C 1
ATOM 2628 O O . TRP A 1 348 ? 6.072 26.325 -6.048 1.00 86.31 348 TRP A O 1
ATOM 2638 N N . LEU A 1 349 ? 4.962 24.779 -4.863 1.00 91.12 349 LEU A N 1
ATOM 2639 C CA . LEU A 1 349 ? 5.806 23.667 -5.316 1.00 91.12 349 LEU A CA 1
ATOM 2640 C C . LEU A 1 349 ? 5.670 23.447 -6.827 1.00 91.12 349 LEU A C 1
ATOM 2642 O O . LEU A 1 349 ? 6.669 23.362 -7.533 1.00 91.12 349 LEU A O 1
ATOM 2646 N N . LEU A 1 350 ? 4.425 23.432 -7.313 1.00 94.25 350 LEU A N 1
ATOM 2647 C CA . LEU A 1 350 ? 4.077 23.523 -8.727 1.00 94.25 350 LEU A CA 1
ATOM 2648 C C . LEU A 1 350 ? 2.956 24.543 -8.930 1.00 94.25 350 LEU A C 1
ATOM 2650 O O . LEU A 1 350 ? 2.030 24.673 -8.124 1.00 94.25 350 LEU A O 1
ATOM 2654 N N . GLY A 1 351 ? 3.052 25.261 -10.033 1.00 91.38 351 GLY A N 1
ATOM 2655 C CA . GLY A 1 351 ? 2.173 26.345 -10.417 1.00 91.38 351 GLY A CA 1
ATOM 2656 C C . GLY A 1 351 ? 1.665 26.215 -11.838 1.00 91.38 351 GLY A C 1
ATOM 2657 O O . GLY A 1 351 ? 2.105 25.358 -12.605 1.00 91.38 351 GLY A O 1
ATOM 2658 N N . ASP A 1 352 ? 0.759 27.119 -12.180 1.00 89.88 352 ASP A N 1
ATOM 2659 C CA . ASP A 1 352 ? 0.135 27.172 -13.492 1.00 89.88 352 ASP A CA 1
ATOM 2660 C C . ASP A 1 352 ? 0.068 28.617 -13.994 1.00 89.88 352 ASP A C 1
ATOM 2662 O O . ASP A 1 352 ? -0.421 29.501 -13.296 1.00 89.88 352 ASP A O 1
ATOM 2666 N N . THR A 1 353 ? 0.567 28.894 -15.192 1.00 87.94 353 THR A N 1
ATOM 2667 C CA . THR A 1 353 ? 0.638 30.239 -15.766 1.00 87.94 353 THR A CA 1
ATOM 2668 C C . THR A 1 353 ? -0.720 30.742 -16.259 1.00 87.94 353 THR A C 1
ATOM 2670 O O . THR A 1 353 ? -0.909 31.962 -16.372 1.00 87.94 353 THR A O 1
ATOM 2673 N N . THR A 1 354 ? -1.665 29.829 -16.511 1.00 82.81 354 THR A N 1
ATOM 2674 C CA . THR A 1 354 ? -2.930 30.066 -17.223 1.00 82.81 354 THR A CA 1
ATOM 2675 C C . THR A 1 354 ? -4.161 30.033 -16.323 1.00 82.81 354 THR A C 1
ATOM 2677 O O . THR A 1 354 ? -5.092 30.815 -16.526 1.00 82.81 354 THR A O 1
ATOM 2680 N N . ARG A 1 355 ? -4.182 29.160 -15.315 1.00 86.12 355 ARG A N 1
ATOM 2681 C CA . ARG A 1 355 ? -5.309 28.983 -14.392 1.00 86.12 355 ARG A CA 1
ATOM 2682 C C . ARG A 1 355 ? -4.831 28.820 -12.959 1.00 86.12 355 ARG A C 1
ATOM 2684 O O . ARG A 1 355 ? -3.642 28.836 -12.696 1.00 86.12 355 ARG A O 1
ATOM 2691 N N . VAL A 1 356 ? -5.765 28.698 -12.019 1.00 84.06 356 VAL A N 1
ATOM 2692 C CA . VAL A 1 356 ? -5.409 28.325 -10.644 1.00 84.06 356 VAL A CA 1
ATOM 2693 C C . VAL A 1 356 ? -4.721 26.956 -10.683 1.00 84.06 356 VAL A C 1
ATOM 2695 O O . VAL A 1 356 ? -5.257 26.025 -11.296 1.00 84.06 356 VAL A O 1
ATOM 2698 N N . SER A 1 357 ? -3.536 26.860 -10.074 1.00 89.62 357 SER A N 1
ATOM 2699 C CA . SER A 1 357 ? -2.760 25.616 -10.014 1.00 89.62 357 SER A CA 1
ATOM 2700 C C . SER A 1 357 ? -3.541 24.474 -9.357 1.00 89.62 357 SER A C 1
ATOM 2702 O O . SER A 1 357 ? -4.201 24.664 -8.333 1.00 89.62 357 SER A O 1
ATOM 2704 N N . ASP A 1 358 ? -3.404 23.264 -9.909 1.00 94.31 358 ASP A N 1
ATOM 2705 C CA . ASP A 1 358 ? -3.926 22.040 -9.282 1.00 94.31 358 ASP A CA 1
ATOM 2706 C C . ASP A 1 358 ? -3.229 21.742 -7.947 1.00 94.31 358 ASP A C 1
ATOM 2708 O O . ASP A 1 358 ? -3.837 21.169 -7.040 1.00 94.31 358 ASP A O 1
ATOM 2712 N N . PHE A 1 359 ? -1.975 22.182 -7.815 1.00 93.12 359 PHE A N 1
ATOM 2713 C CA . PHE A 1 359 ? -1.085 21.969 -6.673 1.00 93.12 359 PHE A CA 1
ATOM 2714 C C . PHE A 1 359 ? -1.107 23.146 -5.699 1.00 93.12 359 PHE A C 1
ATOM 2716 O O . PHE A 1 359 ? -0.074 23.590 -5.187 1.00 93.12 359 PHE A O 1
ATOM 2723 N N . ILE A 1 360 ? -2.290 23.696 -5.454 1.00 88.12 360 ILE A N 1
ATOM 2724 C CA . ILE A 1 360 ? -2.375 24.968 -4.758 1.00 88.12 360 ILE A CA 1
ATOM 2725 C C . ILE A 1 360 ? -1.926 24.946 -3.310 1.00 88.12 360 ILE A C 1
ATOM 2727 O O . ILE A 1 360 ? -2.327 24.085 -2.524 1.00 88.12 360 ILE A O 1
ATOM 2731 N N . ARG A 1 361 ? -1.101 25.945 -2.961 1.00 86.25 361 ARG A N 1
ATOM 2732 C CA . ARG A 1 361 ? -0.497 26.035 -1.641 1.00 86.25 361 ARG A CA 1
ATOM 2733 C C . ARG A 1 361 ? -1.543 26.266 -0.541 1.00 86.25 361 ARG A C 1
ATOM 2735 O O . ARG A 1 361 ? -2.535 26.957 -0.753 1.00 86.25 361 ARG A O 1
ATOM 2742 N N . GLY A 1 362 ? -1.319 25.685 0.639 1.00 77.25 362 GLY A N 1
ATOM 2743 C CA . GLY A 1 362 ? -2.255 25.667 1.769 1.00 77.25 362 GLY A CA 1
ATOM 2744 C C . GLY A 1 362 ? -2.716 27.039 2.251 1.00 77.25 362 GLY A C 1
ATOM 2745 O O . GLY A 1 362 ? -3.878 27.206 2.617 1.00 77.25 362 GLY A O 1
ATOM 2746 N N . SER A 1 363 ? -1.824 28.030 2.203 1.00 64.81 363 SER A N 1
ATOM 2747 C CA . SER A 1 363 ? -2.109 29.392 2.651 1.00 64.81 363 SER A CA 1
ATOM 2748 C C . SER A 1 363 ? -2.705 30.253 1.539 1.00 64.81 363 SER A C 1
ATOM 2750 O O . SER A 1 363 ? -2.035 30.630 0.574 1.00 64.81 363 SER A O 1
ATOM 2752 N N . TRP A 1 364 ? -3.969 30.625 1.741 1.00 51.75 364 TRP A N 1
ATOM 2753 C CA . TRP A 1 364 ? -4.634 31.730 1.063 1.00 51.75 364 TRP A CA 1
ATOM 2754 C C . TRP A 1 364 ? -4.780 32.900 2.048 1.00 51.75 364 TRP A C 1
ATOM 2756 O O . TRP A 1 364 ? -5.689 32.897 2.873 1.00 51.75 364 TRP A O 1
ATOM 2766 N N . GLY A 1 365 ? -3.891 33.899 1.984 1.00 54.09 365 GLY A N 1
ATOM 2767 C CA . GLY A 1 365 ? -3.985 35.124 2.799 1.00 54.09 365 GLY A CA 1
ATOM 2768 C C . GLY A 1 365 ? -2.802 35.396 3.744 1.00 54.09 365 GLY A C 1
ATOM 2769 O O . GLY A 1 365 ? -1.678 34.962 3.492 1.00 54.09 365 GLY A O 1
ATOM 2770 N N . THR A 1 366 ? -3.063 36.180 4.799 1.00 48.41 366 THR A N 1
ATOM 2771 C CA . THR A 1 366 ? -2.103 36.919 5.655 1.00 48.41 366 THR A CA 1
ATOM 2772 C C . THR A 1 366 ? -1.546 36.166 6.879 1.00 48.41 366 THR A C 1
ATOM 2774 O O . THR A 1 366 ? -1.036 36.802 7.800 1.00 48.41 366 THR A O 1
ATOM 2777 N N . LEU A 1 367 ? -1.612 34.832 6.937 1.00 49.22 367 LEU A N 1
ATOM 2778 C CA . LEU A 1 367 ? -1.005 34.053 8.030 1.00 49.22 367 LEU A CA 1
ATOM 2779 C C . LEU A 1 367 ? 0.134 33.194 7.478 1.00 49.22 367 LEU A C 1
ATOM 2781 O O . LEU A 1 367 ? -0.066 32.298 6.656 1.00 49.22 367 LEU A O 1
ATOM 2785 N N . TYR A 1 368 ? 1.348 33.563 7.887 1.00 57.03 368 TYR A N 1
ATOM 2786 C CA . TYR A 1 368 ? 2.549 33.448 7.063 1.00 57.03 368 TYR A CA 1
ATOM 2787 C C . TYR A 1 368 ? 3.439 32.233 7.345 1.00 57.03 368 TYR A C 1
ATOM 2789 O O . TYR A 1 368 ? 4.465 32.123 6.683 1.00 57.03 368 TYR A O 1
ATOM 2797 N N . GLY A 1 369 ? 3.055 31.287 8.221 1.00 49.88 369 GLY A N 1
ATOM 2798 C CA . GLY A 1 369 ? 4.051 30.316 8.680 1.00 49.88 369 GLY A CA 1
ATOM 2799 C C . GLY A 1 369 ? 3.768 28.852 8.914 1.00 49.88 369 GLY A C 1
ATOM 2800 O O . GLY A 1 369 ? 4.704 28.136 9.240 1.00 49.88 369 GLY A O 1
ATOM 2801 N N . ASN A 1 370 ? 2.553 28.386 8.659 1.00 62.41 370 ASN A N 1
ATOM 2802 C CA . ASN A 1 370 ? 2.198 26.970 8.783 1.00 62.41 370 ASN A CA 1
ATOM 2803 C C . ASN A 1 370 ? 1.403 26.522 7.553 1.00 62.41 370 ASN A C 1
ATOM 2805 O O . ASN A 1 370 ? 0.332 25.930 7.661 1.00 62.41 370 ASN A O 1
ATOM 2809 N N . SER A 1 371 ? 1.874 26.904 6.363 1.00 74.19 371 SER A N 1
ATOM 2810 C CA . SER A 1 371 ? 1.179 26.563 5.123 1.00 74.19 371 SER A CA 1
ATOM 2811 C C . SER A 1 371 ? 1.253 25.059 4.904 1.00 74.19 371 SER A C 1
ATOM 2813 O O . SER A 1 371 ? 2.342 24.519 4.732 1.00 74.19 371 SER A O 1
ATOM 2815 N N . SER A 1 372 ? 0.102 24.392 4.861 1.00 85.00 372 SER A N 1
ATOM 2816 C CA . SER A 1 372 ? 0.040 22.976 4.506 1.00 85.00 372 SER A CA 1
ATOM 2817 C C . SER A 1 372 ? 0.620 22.698 3.121 1.00 85.00 372 SER A C 1
ATOM 2819 O O . SER A 1 372 ? 0.697 23.612 2.293 1.00 85.00 372 SER A O 1
ATOM 2821 N N . LEU A 1 373 ? 0.948 21.431 2.854 1.00 87.25 373 LEU A N 1
ATOM 2822 C CA . LEU A 1 373 ? 1.518 20.850 1.637 1.00 87.25 373 LEU A CA 1
ATOM 2823 C C . LEU A 1 373 ? 0.564 20.740 0.464 1.00 87.25 373 LEU A C 1
ATOM 2825 O O . LEU A 1 373 ? 1.090 20.692 -0.630 1.00 87.25 373 LEU A O 1
ATOM 2829 N N . PHE A 1 374 ? -0.752 20.906 0.673 1.00 90.31 374 PHE A N 1
ATOM 2830 C CA . PHE A 1 374 ? -1.981 20.833 -0.151 1.00 90.31 374 PHE A CA 1
ATOM 2831 C C . PHE A 1 374 ? -3.053 21.790 0.438 1.00 90.31 374 PHE A C 1
ATOM 2833 O O . PHE A 1 374 ? -3.357 21.647 1.621 1.00 90.31 374 PHE A O 1
ATOM 2840 N N . ASN A 1 375 ? -3.660 22.747 -0.288 1.00 87.88 375 ASN A N 1
ATOM 2841 C CA . ASN A 1 375 ? -4.893 23.385 0.217 1.00 87.88 375 ASN A CA 1
ATOM 2842 C C . ASN A 1 375 ? -6.060 22.385 0.180 1.00 87.88 375 ASN A C 1
ATOM 2844 O O . ASN A 1 375 ? -6.346 21.803 -0.864 1.00 87.88 375 ASN A O 1
ATOM 2848 N N . THR A 1 376 ? -6.761 22.208 1.298 1.00 81.44 376 THR A N 1
ATOM 2849 C CA . THR A 1 376 ? -7.780 21.157 1.463 1.00 81.44 376 THR A CA 1
ATOM 2850 C C . THR A 1 376 ? -9.117 21.446 0.776 1.00 81.44 376 THR A C 1
ATOM 2852 O O . THR A 1 376 ? -9.890 20.515 0.568 1.00 81.44 376 THR A O 1
ATOM 2855 N N . GLY A 1 377 ? -9.390 22.693 0.379 1.00 82.62 377 GLY A N 1
ATOM 2856 C CA . GLY A 1 377 ? -10.623 23.070 -0.326 1.00 82.62 377 GLY A CA 1
ATOM 2857 C C . GLY A 1 377 ? -10.428 23.397 -1.807 1.00 82.62 377 GLY A C 1
ATOM 2858 O O . GLY A 1 377 ? -11.341 23.200 -2.603 1.00 82.62 377 GLY A O 1
ATOM 2859 N N . LEU A 1 378 ? -9.247 23.894 -2.182 1.00 86.69 378 LEU A N 1
ATOM 2860 C CA . LEU A 1 378 ? -9.002 24.495 -3.497 1.00 86.69 378 LEU A CA 1
ATOM 2861 C C . LEU A 1 378 ? -8.009 23.713 -4.359 1.00 86.69 378 LEU A C 1
ATOM 2863 O O . LEU A 1 378 ? -7.991 23.927 -5.569 1.00 86.69 378 LEU A O 1
ATOM 2867 N N . ALA A 1 379 ? -7.203 22.812 -3.780 1.00 90.56 379 ALA A N 1
ATOM 2868 C CA . ALA A 1 379 ? -6.396 21.901 -4.592 1.00 90.56 379 ALA A CA 1
ATOM 2869 C C . ALA A 1 379 ? -7.286 20.938 -5.362 1.00 90.56 379 ALA A C 1
ATOM 2871 O O . ALA A 1 379 ? -8.390 20.590 -4.920 1.00 90.56 379 ALA A O 1
ATOM 2872 N N . SER A 1 380 ? -6.790 20.509 -6.524 1.00 94.56 380 SER A N 1
ATOM 2873 C CA . SER A 1 380 ? -7.470 19.492 -7.317 1.00 94.56 380 SER A CA 1
ATOM 2874 C C . SER A 1 380 ? -7.776 18.286 -6.430 1.00 94.56 380 SER A C 1
ATOM 2876 O O . SER A 1 380 ? -6.964 17.906 -5.582 1.00 94.56 380 SER A O 1
ATOM 2878 N N . THR A 1 381 ? -8.945 17.672 -6.616 1.00 86.31 381 THR A N 1
ATOM 2879 C CA . THR A 1 381 ? -9.302 16.409 -5.948 1.00 86.31 381 THR A CA 1
ATOM 2880 C C . THR A 1 381 ? -8.203 15.362 -6.127 1.00 86.31 381 THR A C 1
ATOM 2882 O O . THR A 1 381 ? -7.886 14.648 -5.180 1.00 86.31 381 THR A O 1
ATOM 2885 N N . ALA A 1 382 ? -7.558 15.352 -7.300 1.00 87.81 382 ALA A N 1
ATOM 2886 C CA . ALA A 1 382 ? -6.444 14.470 -7.626 1.00 87.81 382 ALA A CA 1
ATOM 2887 C C . ALA A 1 382 ? -5.216 14.659 -6.719 1.00 87.81 382 ALA A C 1
ATOM 2889 O O . ALA A 1 382 ? -4.508 13.699 -6.426 1.00 87.81 382 ALA A O 1
ATOM 2890 N N . VAL A 1 383 ? -4.961 15.895 -6.279 1.00 93.12 383 VAL A N 1
ATOM 2891 C CA . VAL A 1 383 ? -3.857 16.246 -5.372 1.00 93.12 383 VAL A CA 1
ATOM 2892 C C . VAL A 1 383 ? -4.262 16.024 -3.918 1.00 93.12 383 VAL A C 1
ATOM 2894 O O . VAL A 1 383 ? -3.488 15.476 -3.141 1.00 93.12 383 VAL A O 1
ATOM 2897 N N . ARG A 1 384 ? -5.483 16.422 -3.539 1.00 83.94 384 ARG A N 1
ATOM 2898 C CA . ARG A 1 384 ? -5.978 16.289 -2.158 1.00 83.94 384 ARG A CA 1
ATOM 2899 C C . ARG A 1 384 ? -6.049 14.842 -1.695 1.00 83.94 384 ARG A C 1
ATOM 2901 O O . ARG A 1 384 ? -5.719 14.571 -0.547 1.00 83.94 384 ARG A O 1
ATOM 2908 N N . ASN A 1 385 ? -6.437 13.954 -2.603 1.00 75.56 385 ASN A N 1
ATOM 2909 C CA . ASN A 1 385 ? -6.568 12.527 -2.339 1.00 75.56 385 ASN A CA 1
ATOM 2910 C C . ASN A 1 385 ? -5.316 11.743 -2.773 1.00 75.56 385 ASN A C 1
ATOM 2912 O O . ASN A 1 385 ? -5.358 10.520 -2.816 1.00 75.56 385 ASN A O 1
ATOM 2916 N N . GLY A 1 386 ? -4.236 12.431 -3.163 1.00 71.25 386 GLY A N 1
ATOM 2917 C CA . GLY A 1 386 ? -3.008 11.804 -3.647 1.00 71.25 386 GLY A CA 1
ATOM 2918 C C . GLY A 1 386 ? -2.154 11.181 -2.541 1.00 71.25 386 GLY A C 1
ATOM 2919 O O . GLY A 1 386 ? -2.251 11.529 -1.360 1.00 71.25 386 GLY A O 1
ATOM 2920 N N . THR A 1 387 ? -1.262 10.281 -2.943 1.00 76.00 387 THR A N 1
ATOM 2921 C CA . THR A 1 387 ? -0.295 9.620 -2.070 1.00 76.00 387 THR A CA 1
ATOM 2922 C C . THR A 1 387 ? 0.948 10.479 -1.901 1.00 76.00 387 THR A C 1
ATOM 2924 O O . THR A 1 387 ? 1.817 10.477 -2.757 1.00 76.00 387 THR A O 1
ATOM 2927 N N . ILE A 1 388 ? 1.006 11.239 -0.812 1.00 80.19 388 ILE A N 1
ATOM 2928 C CA . ILE A 1 388 ? 2.072 12.164 -0.426 1.00 80.19 388 ILE A CA 1
ATOM 2929 C C . ILE A 1 388 ? 3.023 11.531 0.603 1.00 80.19 388 ILE A C 1
ATOM 2931 O O . ILE A 1 388 ? 2.556 10.910 1.565 1.00 80.19 388 ILE A O 1
ATOM 2935 N N . PHE A 1 389 ? 4.326 11.785 0.460 1.00 81.81 389 PHE A N 1
ATOM 2936 C CA . PHE A 1 389 ? 5.344 11.525 1.486 1.00 81.81 389 PHE A CA 1
ATOM 2937 C C . PHE A 1 389 ? 6.217 12.764 1.744 1.00 81.81 389 PHE A C 1
ATOM 2939 O O . PHE A 1 389 ? 6.363 13.614 0.865 1.00 81.81 389 PHE A O 1
ATOM 2946 N N . ILE A 1 390 ? 6.796 12.875 2.944 1.00 85.25 390 ILE A N 1
ATOM 2947 C CA . ILE A 1 390 ? 7.866 13.824 3.300 1.00 85.25 390 ILE A CA 1
ATOM 2948 C C . ILE A 1 390 ? 8.961 13.058 4.049 1.00 85.25 390 ILE A C 1
ATOM 2950 O O . ILE A 1 390 ? 8.671 12.435 5.059 1.00 85.25 390 ILE A O 1
ATOM 2954 N N . ASP A 1 391 ? 10.211 13.128 3.594 1.00 82.38 391 ASP A N 1
ATOM 2955 C CA . ASP A 1 391 ? 11.371 12.404 4.133 1.00 82.38 391 ASP A CA 1
ATOM 2956 C C . ASP A 1 391 ? 11.134 10.889 4.274 1.00 82.38 391 ASP A C 1
ATOM 2958 O O . ASP A 1 391 ? 11.608 10.262 5.220 1.00 82.38 391 ASP A O 1
ATOM 2962 N N . GLY A 1 392 ? 10.381 10.307 3.336 1.00 67.69 392 GLY A N 1
ATOM 2963 C CA . GLY A 1 392 ? 9.972 8.902 3.373 1.00 67.69 392 GLY A CA 1
ATOM 2964 C C . GLY A 1 392 ? 8.813 8.605 4.334 1.00 67.69 392 GLY A C 1
ATOM 2965 O O . GLY A 1 392 ? 8.403 7.461 4.448 1.00 67.69 392 GLY A O 1
ATOM 2966 N N . GLU A 1 393 ? 8.237 9.601 5.004 1.00 64.44 393 GLU A N 1
ATOM 2967 C CA . GLU A 1 393 ? 7.093 9.415 5.907 1.00 64.44 393 GLU A CA 1
ATOM 2968 C C . GLU A 1 393 ? 5.789 9.756 5.179 1.00 64.44 393 GLU A C 1
ATOM 2970 O O . GLU A 1 393 ? 5.702 10.796 4.518 1.00 64.44 393 GLU A O 1
ATOM 2975 N N . ARG A 1 394 ? 4.754 8.912 5.289 1.00 65.94 394 ARG A N 1
ATOM 2976 C CA . ARG A 1 394 ? 3.448 9.170 4.656 1.00 65.94 394 ARG A CA 1
ATOM 2977 C C . ARG A 1 394 ? 2.825 10.431 5.252 1.00 65.94 394 ARG A C 1
ATOM 2979 O O . ARG A 1 394 ? 2.747 10.599 6.465 1.00 65.94 394 ARG A O 1
ATOM 2986 N N . ARG A 1 395 ? 2.345 11.330 4.395 1.00 74.56 395 ARG A N 1
ATOM 2987 C CA . ARG A 1 395 ? 1.698 12.587 4.789 1.00 74.56 395 ARG A CA 1
ATOM 2988 C C . ARG A 1 395 ? 0.392 12.791 4.025 1.00 74.56 395 ARG A C 1
ATOM 2990 O O . ARG A 1 395 ? 0.078 12.084 3.068 1.00 74.56 395 ARG A O 1
ATOM 2997 N N . HIS A 1 396 ? -0.389 13.768 4.457 1.00 75.12 396 HIS A N 1
ATOM 2998 C CA . HIS A 1 396 ? -1.635 14.162 3.805 1.00 75.12 396 HIS A CA 1
ATOM 2999 C C . HIS A 1 396 ? -1.514 15.591 3.268 1.00 75.12 396 HIS A C 1
ATOM 3001 O O . HIS A 1 396 ? -0.597 16.336 3.615 1.00 75.12 396 HIS A O 1
ATOM 3007 N N . ALA A 1 397 ? -2.463 16.011 2.430 1.00 78.06 397 ALA A N 1
ATOM 3008 C CA . ALA A 1 397 ? -2.447 17.339 1.820 1.00 78.06 397 ALA A CA 1
ATOM 3009 C C . ALA A 1 397 ? -2.328 18.469 2.868 1.00 78.06 397 ALA A C 1
ATOM 3011 O O . ALA A 1 397 ? -1.599 19.430 2.664 1.00 78.06 397 ALA A O 1
ATOM 3012 N N . ALA A 1 398 ? -2.965 18.354 4.033 1.00 79.62 398 ALA A N 1
ATOM 3013 C CA . ALA A 1 398 ? -2.882 19.378 5.079 1.00 79.62 398 ALA A CA 1
ATOM 3014 C C . ALA A 1 398 ? -1.542 19.419 5.862 1.00 79.62 398 ALA A C 1
ATOM 3016 O O . ALA A 1 398 ? -1.351 20.326 6.670 1.00 79.62 398 ALA A O 1
ATOM 3017 N N . SER A 1 399 ? -0.590 18.509 5.616 1.00 82.38 399 SER A N 1
ATOM 3018 C CA . SER A 1 399 ? 0.668 18.437 6.377 1.00 82.38 399 SER A CA 1
ATOM 3019 C C . SER A 1 399 ? 1.549 19.670 6.175 1.00 82.38 399 SER A C 1
ATOM 3021 O O . SER A 1 399 ? 1.742 20.116 5.051 1.00 82.38 399 SER A O 1
ATOM 3023 N N . VAL A 1 400 ? 2.103 20.234 7.245 1.00 84.25 400 VAL A N 1
ATOM 3024 C CA . VAL A 1 400 ? 2.980 21.413 7.163 1.00 84.25 400 VAL A CA 1
ATOM 3025 C C . VAL A 1 400 ? 4.422 20.956 6.894 1.00 84.25 400 VAL A C 1
ATOM 3027 O O . VAL A 1 400 ? 4.932 20.144 7.667 1.00 84.25 400 VAL A O 1
ATOM 3030 N N . PRO A 1 401 ? 5.093 21.440 5.830 1.00 84.75 401 PRO A N 1
ATOM 3031 C CA . PRO A 1 401 ? 6.491 21.103 5.573 1.00 84.75 401 PRO A CA 1
ATOM 3032 C C . PRO A 1 401 ? 7.424 21.599 6.679 1.00 84.75 401 PRO A C 1
ATOM 3034 O O . PRO A 1 401 ? 7.197 22.658 7.272 1.00 84.75 401 PRO A O 1
ATOM 3037 N N . LYS A 1 402 ? 8.536 20.890 6.893 1.00 84.75 402 LYS A N 1
ATOM 3038 C CA . LYS A 1 402 ? 9.625 21.362 7.756 1.00 84.75 402 LYS A CA 1
ATOM 3039 C C . LYS A 1 402 ? 10.239 22.627 7.154 1.00 84.75 402 LYS A C 1
ATOM 3041 O O . LYS A 1 402 ? 10.290 22.786 5.934 1.00 84.75 402 LYS A O 1
ATOM 3046 N N . TRP A 1 403 ? 10.759 23.507 8.003 1.00 85.62 403 TRP A N 1
ATOM 3047 C CA . TRP A 1 403 ? 11.491 24.710 7.570 1.00 85.62 403 TRP A CA 1
ATOM 3048 C C . TRP A 1 403 ? 12.970 24.424 7.286 1.00 85.62 403 TRP A C 1
ATOM 3050 O O . TRP A 1 403 ? 13.824 25.311 7.353 1.00 85.62 403 TRP A O 1
ATOM 3060 N N . ASP A 1 404 ? 13.283 23.163 7.004 1.00 90.06 404 ASP A N 1
ATOM 3061 C CA . ASP A 1 404 ? 14.602 22.720 6.599 1.00 90.06 404 ASP A CA 1
ATOM 3062 C C . ASP A 1 404 ? 14.524 21.916 5.301 1.00 90.06 404 ASP A C 1
ATOM 3064 O O . ASP A 1 404 ? 13.439 21.693 4.758 1.00 90.06 404 ASP A O 1
ATOM 3068 N N . TYR A 1 405 ? 15.685 21.543 4.774 1.00 95.00 405 TYR A N 1
ATOM 3069 C CA . TYR A 1 405 ? 15.782 20.697 3.596 1.00 95.00 405 TYR A CA 1
ATOM 3070 C C . TYR A 1 405 ? 15.116 19.341 3.828 1.00 95.00 405 TYR A C 1
ATOM 3072 O O . TYR A 1 405 ? 15.439 18.636 4.783 1.00 95.00 405 TYR A O 1
ATOM 3080 N N . GLN A 1 406 ? 14.205 18.986 2.928 1.00 95.25 406 GLN A N 1
ATOM 3081 C CA . GLN A 1 406 ? 13.429 17.754 2.978 1.00 95.25 406 GLN A CA 1
ATOM 3082 C C . GLN A 1 406 ? 13.099 17.270 1.566 1.00 95.25 406 GLN A C 1
ATOM 3084 O O . GLN A 1 406 ? 13.096 18.050 0.605 1.00 95.25 406 GLN A O 1
ATOM 3089 N N . VAL A 1 407 ? 12.767 15.989 1.454 1.00 97.00 407 VAL A N 1
ATOM 3090 C CA . VAL A 1 407 ? 12.245 15.397 0.217 1.00 97.00 407 VAL A CA 1
ATOM 3091 C C . VAL A 1 407 ? 10.741 15.228 0.362 1.00 97.00 407 VAL A C 1
ATOM 3093 O O . VAL A 1 407 ? 10.304 14.596 1.307 1.00 97.00 407 VAL A O 1
ATOM 3096 N N . ALA A 1 408 ? 9.935 15.761 -0.551 1.00 96.06 408 ALA A N 1
ATOM 3097 C CA . ALA A 1 408 ? 8.509 15.454 -0.629 1.00 96.06 408 ALA A CA 1
ATOM 3098 C C . ALA A 1 408 ? 8.177 14.752 -1.943 1.00 96.06 408 ALA A C 1
ATOM 3100 O O . ALA A 1 408 ? 8.769 15.065 -2.975 1.00 96.06 408 ALA A O 1
ATOM 3101 N N . SER A 1 409 ? 7.202 13.852 -1.919 1.00 95.06 409 SER A N 1
ATOM 3102 C CA . SER A 1 409 ? 6.677 13.182 -3.108 1.00 95.06 409 SER A CA 1
ATOM 3103 C C . SER A 1 409 ? 5.152 13.212 -3.122 1.00 95.06 409 SER A C 1
ATOM 3105 O O . SER A 1 409 ? 4.519 13.380 -2.079 1.00 95.06 409 SER A O 1
ATOM 3107 N N . ILE A 1 410 ? 4.548 13.097 -4.306 1.00 93.75 410 ILE A N 1
ATOM 3108 C CA . ILE A 1 410 ? 3.115 12.841 -4.469 1.00 93.75 410 ILE A CA 1
ATOM 3109 C C . ILE A 1 410 ? 2.850 11.952 -5.684 1.00 93.75 410 ILE A C 1
ATOM 3111 O O . ILE A 1 410 ? 3.330 12.261 -6.771 1.00 93.75 410 ILE A O 1
ATOM 3115 N N . VAL A 1 411 ? 2.007 10.931 -5.530 1.00 84.25 411 VAL A N 1
ATOM 3116 C CA . VAL A 1 411 ? 1.288 10.252 -6.620 1.00 84.25 411 VAL A CA 1
ATOM 3117 C C . VAL A 1 411 ? -0.154 10.753 -6.616 1.00 84.25 411 VAL A C 1
ATOM 3119 O O . VAL A 1 411 ? -0.877 10.573 -5.641 1.00 84.25 411 VAL A O 1
ATOM 3122 N N . THR A 1 412 ? -0.604 11.436 -7.664 1.00 81.94 412 THR A N 1
ATOM 3123 C CA . THR A 1 412 ? -1.972 11.983 -7.700 1.00 81.94 412 THR A CA 1
ATOM 3124 C C . THR A 1 412 ? -2.995 10.869 -7.976 1.00 81.94 412 THR A C 1
ATOM 3126 O O . THR A 1 412 ? -2.642 9.808 -8.491 1.00 81.94 412 THR A O 1
ATOM 3129 N N . THR A 1 413 ? -4.292 11.078 -7.726 1.00 74.06 413 THR A N 1
ATOM 3130 C CA . THR A 1 413 ? -5.347 10.089 -8.082 1.00 74.06 413 THR A CA 1
ATOM 3131 C C . THR A 1 413 ? -5.950 10.280 -9.477 1.00 74.06 413 THR A C 1
ATOM 3133 O O . THR A 1 413 ? -6.574 9.366 -10.003 1.00 74.06 413 THR A O 1
ATOM 3136 N N . GLY A 1 414 ? -5.713 11.429 -10.112 1.00 79.12 414 GLY A N 1
ATOM 3137 C CA . GLY A 1 414 ? -6.023 11.683 -11.522 1.00 79.12 414 GLY A CA 1
ATOM 3138 C C . GLY A 1 414 ? -5.015 12.631 -12.176 1.00 79.12 414 GLY A C 1
ATOM 3139 O O . GLY A 1 414 ? -4.071 13.088 -11.527 1.00 79.12 414 GLY A O 1
ATOM 3140 N N . ASP A 1 415 ? -5.201 12.920 -13.461 1.00 94.88 415 ASP A N 1
ATOM 3141 C CA . ASP A 1 415 ? -4.349 13.856 -14.198 1.00 94.88 415 ASP A CA 1
ATOM 3142 C C . ASP A 1 415 ? -4.357 15.252 -13.563 1.00 94.88 415 ASP A C 1
ATOM 3144 O O . ASP A 1 415 ? -5.412 15.815 -13.249 1.00 94.88 415 ASP A O 1
ATOM 3148 N N . THR A 1 416 ? -3.169 15.827 -13.394 1.00 97.75 416 THR A N 1
ATOM 3149 C CA . THR A 1 416 ? -2.992 17.218 -12.971 1.00 97.75 416 THR A CA 1
ATOM 3150 C C . THR A 1 416 ? -2.106 17.972 -13.948 1.00 97.75 416 THR A C 1
ATOM 3152 O O . THR A 1 416 ? -1.430 17.395 -14.801 1.00 97.75 416 THR A O 1
ATOM 3155 N N . ALA A 1 417 ? -2.121 19.295 -13.851 1.00 96.81 417 ALA A N 1
ATOM 3156 C CA . ALA A 1 417 ? -1.393 20.158 -14.755 1.00 96.81 417 ALA A CA 1
ATOM 3157 C C . ALA A 1 417 ? -0.525 21.172 -14.015 1.00 96.81 417 ALA A C 1
ATOM 3159 O O . ALA A 1 417 ? -0.909 21.702 -12.969 1.00 96.81 417 ALA A O 1
ATOM 3160 N N . ALA A 1 418 ? 0.632 21.456 -14.604 1.00 95.75 418 ALA A N 1
ATOM 3161 C CA . ALA A 1 418 ? 1.541 22.498 -14.158 1.00 95.75 418 ALA A CA 1
ATOM 3162 C C . ALA A 1 418 ? 2.459 22.941 -15.304 1.00 95.75 418 ALA A C 1
ATOM 3164 O O . ALA A 1 418 ? 2.767 22.175 -16.225 1.00 95.75 418 ALA A O 1
ATOM 3165 N N . ASP A 1 419 ? 2.906 24.185 -15.220 1.00 93.88 419 ASP A N 1
ATOM 3166 C CA . ASP A 1 419 ? 3.909 24.786 -16.104 1.00 93.88 419 ASP A CA 1
ATOM 3167 C C . ASP A 1 419 ? 4.793 25.821 -15.383 1.00 93.88 419 ASP A C 1
ATOM 3169 O O . ASP A 1 419 ? 5.451 26.647 -16.022 1.00 93.88 419 ASP A O 1
ATOM 3173 N N . MET A 1 420 ? 4.802 25.798 -14.044 1.00 91.50 420 MET A N 1
ATOM 3174 C CA . MET A 1 420 ? 5.539 26.751 -13.218 1.00 91.50 420 MET A CA 1
ATOM 3175 C C . MET A 1 420 ? 6.094 26.127 -11.921 1.00 91.50 420 MET A C 1
ATOM 3177 O O . MET A 1 420 ? 5.478 25.245 -11.331 1.00 91.50 420 MET A O 1
ATOM 3181 N N . LEU A 1 421 ? 7.259 26.595 -11.464 1.00 93.44 421 LEU A N 1
ATOM 3182 C CA . LEU A 1 421 ? 7.865 26.336 -10.150 1.00 93.44 421 LEU A CA 1
ATOM 3183 C C . LEU A 1 421 ? 7.897 27.651 -9.365 1.00 93.44 421 LEU A C 1
ATOM 3185 O O . LEU A 1 421 ? 8.249 28.694 -9.922 1.00 93.44 421 LEU A O 1
ATOM 3189 N N . ALA A 1 422 ? 7.587 27.603 -8.070 1.00 90.50 422 ALA A N 1
ATOM 3190 C CA . ALA A 1 422 ? 7.634 28.741 -7.148 1.00 90.50 422 ALA A CA 1
ATOM 3191 C C . ALA A 1 422 ? 6.739 29.943 -7.520 1.00 90.50 422 ALA A C 1
ATOM 3193 O O . ALA A 1 422 ? 6.935 31.041 -6.998 1.00 90.50 422 ALA A O 1
ATOM 3194 N N . GLY A 1 423 ? 5.719 29.757 -8.361 1.00 86.56 423 GLY A N 1
ATOM 3195 C CA . GLY A 1 423 ? 4.747 30.798 -8.713 1.00 86.56 423 GLY A CA 1
ATOM 3196 C C . GLY A 1 423 ? 3.377 30.245 -9.110 1.00 86.56 423 GLY A C 1
ATOM 3197 O O . GLY A 1 423 ? 3.188 29.040 -9.131 1.00 86.56 423 GLY A O 1
ATOM 3198 N N . ASP A 1 424 ? 2.422 31.131 -9.392 1.00 82.50 424 ASP A N 1
ATOM 3199 C CA . ASP A 1 424 ? 1.053 30.830 -9.858 1.00 82.50 424 ASP A CA 1
ATOM 3200 C C . ASP A 1 424 ? 0.509 32.024 -10.659 1.00 82.50 424 ASP A C 1
ATOM 3202 O O . ASP A 1 424 ? 0.596 33.154 -10.181 1.00 82.50 424 ASP A O 1
ATOM 3206 N N . ARG A 1 425 ? -0.074 31.757 -11.834 1.00 79.75 425 ARG A N 1
ATOM 3207 C CA . ARG A 1 425 ? -0.721 32.658 -12.810 1.00 79.75 425 ARG A CA 1
ATOM 3208 C C . ARG A 1 425 ? 0.053 33.906 -13.212 1.00 79.75 425 ARG A C 1
ATOM 3210 O O . ARG A 1 425 ? 0.419 34.749 -12.406 1.00 79.75 425 ARG A O 1
ATOM 3217 N N . THR A 1 426 ? 0.125 34.153 -14.513 1.00 67.75 426 THR A N 1
ATOM 3218 C CA . THR A 1 426 ? 0.791 35.347 -15.077 1.00 67.75 426 THR A CA 1
ATOM 3219 C C . THR A 1 426 ? 0.151 36.693 -14.704 1.00 67.75 426 THR A C 1
ATOM 3221 O O . THR A 1 426 ? 0.788 37.730 -14.875 1.00 67.75 426 THR A O 1
ATOM 3224 N N . THR A 1 427 ? -1.080 36.702 -14.176 1.00 59.44 427 THR A N 1
ATOM 3225 C CA . THR A 1 427 ? -1.867 37.916 -13.882 1.00 59.44 427 THR A CA 1
ATOM 3226 C C . THR A 1 427 ? -2.231 38.115 -12.402 1.00 59.44 427 THR A C 1
ATOM 3228 O O . THR A 1 427 ? -2.844 39.130 -12.068 1.00 59.44 427 THR A O 1
ATOM 3231 N N . ALA A 1 428 ? -1.860 37.207 -11.489 1.00 53.31 428 ALA A N 1
ATOM 3232 C CA . ALA A 1 428 ? -2.319 37.243 -10.096 1.00 53.31 428 ALA A CA 1
ATOM 3233 C C . ALA A 1 428 ? -1.205 37.624 -9.093 1.00 53.31 428 ALA A C 1
ATOM 3235 O O . ALA A 1 428 ? -0.279 36.865 -8.842 1.00 53.31 428 ALA A O 1
ATOM 3236 N N . ILE A 1 429 ? -1.332 38.817 -8.490 1.00 56.16 429 ILE A N 1
ATOM 3237 C CA . ILE A 1 429 ? -0.875 39.202 -7.133 1.00 56.16 429 ILE A CA 1
ATOM 3238 C C . ILE A 1 429 ? 0.339 38.439 -6.551 1.00 56.16 429 ILE A C 1
ATOM 3240 O O . ILE A 1 429 ? 0.226 37.670 -5.605 1.00 56.16 429 ILE A O 1
ATOM 3244 N N . SER A 1 430 ? 1.530 38.753 -7.067 1.00 57.72 430 SER A N 1
ATOM 3245 C CA . SER A 1 430 ? 2.672 39.393 -6.382 1.00 57.72 430 SER A CA 1
ATOM 3246 C C . SER A 1 430 ? 3.173 38.921 -5.003 1.00 57.72 430 SER A C 1
ATOM 3248 O O . SER A 1 430 ? 4.334 39.193 -4.720 1.00 57.72 430 SER A O 1
ATOM 3250 N N . GLN A 1 431 ? 2.360 38.356 -4.115 1.00 64.25 431 GLN A N 1
ATOM 3251 C CA . GLN A 1 431 ? 2.756 38.023 -2.744 1.00 64.25 431 GLN A CA 1
ATOM 3252 C C . GLN A 1 431 ? 3.005 36.535 -2.549 1.00 64.25 431 GLN A C 1
ATOM 3254 O O . GLN A 1 431 ? 3.677 36.201 -1.593 1.00 64.25 431 GLN A O 1
ATOM 3259 N N . ASN A 1 432 ? 2.517 35.652 -3.428 1.00 69.56 432 ASN A N 1
ATOM 3260 C CA . ASN A 1 432 ? 2.525 34.210 -3.147 1.00 69.56 432 ASN A CA 1
ATOM 3261 C C . ASN A 1 432 ? 3.610 33.420 -3.886 1.00 69.56 432 ASN A C 1
ATOM 3263 O O . ASN A 1 432 ? 3.731 32.223 -3.669 1.00 69.56 432 ASN A O 1
ATOM 3267 N N . TRP A 1 433 ? 4.363 34.069 -4.770 1.00 83.62 433 TRP A N 1
ATOM 3268 C CA . TRP A 1 433 ? 5.511 33.474 -5.458 1.00 83.62 433 TRP A CA 1
ATOM 3269 C C . TRP A 1 433 ? 6.738 33.515 -4.558 1.00 83.62 433 TRP A C 1
ATOM 3271 O O . TRP A 1 433 ? 6.740 34.297 -3.606 1.00 83.62 433 TRP A O 1
ATOM 3281 N N . SER A 1 434 ? 7.797 32.787 -4.911 1.00 88.38 434 SER A N 1
ATOM 3282 C CA . SER A 1 434 ? 9.004 32.654 -4.086 1.00 88.38 434 SER A CA 1
ATOM 3283 C C . SER A 1 434 ? 8.713 32.002 -2.726 1.00 88.38 434 SER A C 1
ATOM 3285 O O . SER A 1 434 ? 7.614 31.510 -2.494 1.00 88.38 434 SER A O 1
ATOM 3287 N N . GLY A 1 435 ? 9.686 31.989 -1.817 1.00 88.94 435 GLY A N 1
ATOM 3288 C CA . GLY A 1 435 ? 9.537 31.459 -0.459 1.00 88.94 435 GLY A CA 1
ATOM 3289 C C . GLY A 1 435 ? 10.044 30.034 -0.285 1.00 88.94 435 GLY A C 1
ATOM 3290 O O . GLY A 1 435 ? 9.616 29.327 0.624 1.00 88.94 435 GLY A O 1
ATOM 3291 N N . MET A 1 436 ? 10.945 29.597 -1.161 1.00 92.31 436 MET A N 1
ATOM 3292 C CA . MET A 1 436 ? 11.563 28.281 -1.068 1.00 92.31 436 MET A CA 1
ATOM 3293 C C . MET A 1 436 ? 12.952 28.257 -1.698 1.00 92.31 436 MET A C 1
ATOM 3295 O O . MET A 1 436 ? 13.335 29.155 -2.453 1.00 92.31 436 MET A O 1
ATOM 3299 N N . GLU A 1 437 ? 13.664 27.173 -1.430 1.00 96.31 437 GLU A N 1
ATOM 3300 C CA . GLU A 1 437 ? 14.855 26.756 -2.163 1.00 96.31 437 GLU A CA 1
ATOM 3301 C C . GLU A 1 437 ? 14.596 25.362 -2.760 1.00 96.31 437 GLU A C 1
ATOM 3303 O O . GLU A 1 437 ? 14.010 24.517 -2.084 1.00 96.31 437 GLU A O 1
ATOM 3308 N N . LEU A 1 438 ? 15.007 25.118 -4.008 1.00 98.00 438 LEU A N 1
ATOM 3309 C CA . LEU A 1 438 ? 14.856 23.831 -4.703 1.00 98.00 438 LEU A CA 1
ATOM 3310 C C . LEU A 1 438 ? 16.227 23.243 -5.041 1.00 98.00 438 LEU A C 1
ATOM 3312 O O . LEU A 1 438 ? 17.031 23.893 -5.708 1.00 98.00 438 LEU A O 1
ATOM 3316 N N . GLY A 1 439 ? 16.481 22.010 -4.609 1.00 98.06 439 GLY A N 1
ATOM 3317 C CA . GLY A 1 439 ? 17.650 21.233 -5.025 1.00 98.06 439 GLY A CA 1
ATOM 3318 C C . GLY A 1 439 ? 17.372 20.435 -6.292 1.00 98.06 439 GLY A C 1
ATOM 3319 O O . GLY A 1 439 ? 18.070 20.583 -7.293 1.00 98.06 439 GLY A O 1
ATOM 3320 N N . GLU A 1 440 ? 16.314 19.628 -6.272 1.00 98.25 440 GLU A N 1
ATOM 3321 C CA . GLU A 1 440 ? 15.944 18.770 -7.395 1.00 98.25 440 GLU A CA 1
ATOM 3322 C C . GLU A 1 440 ? 14.427 18.597 -7.479 1.00 98.25 440 GLU A C 1
ATOM 3324 O O . GLU A 1 440 ? 13.761 18.456 -6.454 1.00 98.25 440 GLU A O 1
ATOM 3329 N N . VAL A 1 441 ? 13.875 18.620 -8.694 1.00 98.31 441 VAL A N 1
ATOM 3330 C CA . VAL A 1 441 ? 12.454 18.365 -8.962 1.00 98.31 441 VAL A CA 1
ATOM 3331 C C . VAL A 1 441 ? 12.328 17.358 -10.093 1.00 98.31 441 VAL A C 1
ATOM 3333 O O . VAL A 1 441 ? 12.917 17.546 -11.158 1.00 98.31 441 VAL A O 1
ATOM 3336 N N . ILE A 1 442 ? 11.541 16.307 -9.876 1.00 98.12 442 ILE A N 1
ATOM 3337 C CA . ILE A 1 442 ? 11.341 15.222 -10.842 1.00 98.12 442 ILE A CA 1
ATOM 3338 C C . ILE A 1 442 ? 9.844 15.039 -11.063 1.00 98.12 442 ILE A C 1
ATOM 3340 O O . ILE A 1 442 ? 9.103 14.838 -10.104 1.00 98.12 442 ILE A O 1
ATOM 3344 N N . ILE A 1 443 ? 9.394 15.133 -12.312 1.00 97.94 443 ILE A N 1
ATOM 3345 C CA . ILE A 1 443 ? 7.979 15.094 -12.700 1.00 97.94 443 ILE A CA 1
ATOM 3346 C C . ILE A 1 443 ? 7.758 13.903 -13.628 1.00 97.94 443 ILE A C 1
ATOM 3348 O O . ILE A 1 443 ? 8.491 13.744 -14.601 1.00 97.94 443 ILE A O 1
ATOM 3352 N N . TYR A 1 444 ? 6.715 13.118 -13.374 1.00 95.44 444 TYR A N 1
ATOM 3353 C CA . TYR A 1 444 ? 6.298 11.960 -14.161 1.00 95.44 444 TYR A CA 1
ATOM 3354 C C . TYR A 1 444 ? 4.851 12.122 -14.633 1.00 95.44 444 TYR A C 1
ATOM 3356 O O . TYR A 1 444 ? 3.989 12.641 -13.912 1.00 95.44 444 TYR A O 1
ATOM 3364 N N . THR A 1 445 ? 4.577 11.653 -15.850 1.00 94.25 445 THR A N 1
ATOM 3365 C CA . THR A 1 445 ? 3.223 11.614 -16.432 1.00 94.25 445 THR A CA 1
ATOM 3366 C C . THR A 1 445 ? 2.517 10.272 -16.244 1.00 94.25 445 THR A C 1
ATOM 3368 O O . THR A 1 445 ? 1.352 10.126 -16.595 1.00 94.25 445 THR A O 1
ATOM 3371 N N . ASN A 1 446 ? 3.211 9.277 -15.699 1.00 76.94 446 ASN A N 1
ATOM 3372 C CA . ASN A 1 446 ? 2.659 8.022 -15.200 1.00 76.94 446 ASN A CA 1
ATOM 3373 C C . ASN A 1 446 ? 2.611 8.051 -13.669 1.00 76.94 446 ASN A C 1
ATOM 3375 O O . ASN A 1 446 ? 3.401 8.743 -13.025 1.00 76.94 446 ASN A O 1
ATOM 3379 N N . ALA A 1 447 ? 1.642 7.340 -13.093 1.00 72.00 447 ALA A N 1
ATOM 3380 C CA . ALA A 1 447 ? 1.633 7.107 -11.657 1.00 72.00 447 ALA A CA 1
ATOM 3381 C C . ALA A 1 447 ? 2.735 6.091 -11.367 1.00 72.00 447 ALA A C 1
ATOM 3383 O O . ALA A 1 447 ? 2.655 4.968 -11.864 1.00 72.00 447 ALA A O 1
ATOM 3384 N N . LEU A 1 448 ? 3.767 6.511 -10.640 1.00 62.81 448 LEU A N 1
ATOM 3385 C CA . LEU A 1 448 ? 4.828 5.604 -10.237 1.00 62.81 448 LEU A CA 1
ATOM 3386 C C . LEU A 1 448 ? 4.330 4.612 -9.199 1.00 62.81 448 LEU A C 1
ATOM 3388 O O . LEU A 1 448 ? 3.416 4.880 -8.413 1.00 62.81 448 LEU A O 1
ATOM 3392 N N . SER A 1 449 ? 4.993 3.470 -9.201 1.00 54.22 449 SER A N 1
ATOM 3393 C CA . SER A 1 449 ? 4.846 2.450 -8.188 1.00 54.22 449 SER A CA 1
ATOM 3394 C C . SER A 1 449 ? 5.433 2.931 -6.850 1.00 54.22 449 SER A C 1
ATOM 3396 O O . SER A 1 449 ? 6.351 3.745 -6.808 1.00 54.22 449 SER A O 1
ATOM 3398 N N . ASP A 1 450 ? 4.938 2.405 -5.730 1.00 58.72 450 ASP A N 1
ATOM 3399 C CA . ASP A 1 450 ? 5.485 2.688 -4.393 1.00 58.72 450 ASP A CA 1
ATOM 3400 C C . ASP A 1 450 ? 6.990 2.364 -4.277 1.00 58.72 450 ASP A C 1
ATOM 3402 O O . ASP A 1 450 ? 7.717 3.088 -3.606 1.00 58.72 450 ASP A O 1
ATOM 3406 N N . ALA A 1 451 ? 7.475 1.342 -4.998 1.00 50.66 451 ALA A N 1
ATOM 3407 C CA . ALA A 1 451 ? 8.892 0.963 -5.015 1.00 50.66 451 ALA A CA 1
ATOM 3408 C C . ALA A 1 451 ? 9.730 1.956 -5.832 1.00 50.66 451 ALA A C 1
ATOM 3410 O O . ALA A 1 451 ? 10.835 2.322 -5.440 1.00 50.66 451 ALA A O 1
ATOM 3411 N N . GLU A 1 452 ? 9.184 2.449 -6.945 1.00 62.47 452 GLU A N 1
ATOM 3412 C CA . GLU A 1 452 ? 9.809 3.507 -7.741 1.00 62.47 452 GLU A CA 1
ATOM 3413 C C . GLU A 1 452 ? 9.831 4.839 -6.978 1.00 62.47 452 GLU A C 1
ATOM 3415 O O . GLU A 1 452 ? 10.815 5.586 -7.047 1.00 62.47 452 GLU A O 1
ATOM 3420 N N . CYS A 1 453 ? 8.772 5.122 -6.212 1.00 73.31 453 CYS A N 1
ATOM 3421 C CA . CYS A 1 453 ? 8.717 6.236 -5.275 1.00 73.31 453 CYS A CA 1
ATOM 3422 C C . CYS A 1 453 ? 9.768 6.099 -4.179 1.00 73.31 453 CYS A C 1
ATOM 3424 O O . CYS A 1 453 ? 10.555 7.023 -3.998 1.00 73.31 453 CYS A O 1
ATOM 3426 N N . GLU A 1 454 ? 9.833 4.956 -3.503 1.00 70.31 454 GLU A N 1
ATOM 3427 C CA . GLU A 1 454 ? 10.816 4.677 -2.457 1.00 70.31 454 GLU A CA 1
ATOM 3428 C C . GLU A 1 454 ? 12.251 4.774 -2.981 1.00 70.31 454 GLU A C 1
ATOM 3430 O O . GLU A 1 454 ? 13.075 5.443 -2.364 1.00 70.31 454 GLU A O 1
ATOM 3435 N N . ALA A 1 455 ? 12.555 4.179 -4.137 1.00 68.25 455 ALA A N 1
ATOM 3436 C CA . ALA A 1 455 ? 13.882 4.250 -4.743 1.00 68.25 455 ALA A CA 1
ATOM 3437 C C . ALA A 1 455 ? 14.264 5.691 -5.114 1.00 68.25 455 ALA A C 1
ATOM 3439 O O . ALA A 1 455 ? 15.403 6.111 -4.906 1.00 68.25 455 ALA A O 1
ATOM 3440 N N . THR A 1 456 ? 13.311 6.474 -5.629 1.00 83.19 456 THR A N 1
ATOM 3441 C CA . THR A 1 456 ? 13.524 7.893 -5.951 1.00 83.19 456 THR A CA 1
ATOM 3442 C C . THR A 1 456 ? 13.679 8.745 -4.688 1.00 83.19 456 THR A C 1
ATOM 3444 O O . THR A 1 456 ? 14.513 9.650 -4.653 1.00 83.19 456 THR A O 1
ATOM 3447 N N . GLU A 1 457 ? 12.924 8.451 -3.633 1.00 85.25 457 GLU A N 1
ATOM 3448 C CA . GLU A 1 457 ? 13.062 9.081 -2.319 1.00 85.25 457 GLU A CA 1
ATOM 3449 C C . GLU A 1 457 ? 14.414 8.742 -1.684 1.00 85.25 457 GLU A C 1
ATOM 3451 O O . GLU A 1 457 ? 15.112 9.654 -1.252 1.00 85.25 457 GLU A O 1
ATOM 3456 N N . ASP A 1 458 ? 14.836 7.474 -1.689 1.00 83.38 458 ASP A N 1
ATOM 3457 C CA . ASP A 1 458 ? 16.136 7.022 -1.175 1.00 83.38 458 ASP A CA 1
ATOM 3458 C C . ASP A 1 458 ? 17.296 7.646 -1.958 1.00 83.38 458 ASP A C 1
ATOM 3460 O O . ASP A 1 458 ? 18.248 8.142 -1.356 1.00 83.38 458 ASP A O 1
ATOM 3464 N N . TYR A 1 459 ? 17.180 7.727 -3.288 1.00 93.12 459 TYR A N 1
ATOM 3465 C CA . TYR A 1 459 ? 18.110 8.471 -4.139 1.00 93.12 459 TYR A CA 1
ATOM 3466 C C . TYR A 1 459 ? 18.244 9.932 -3.688 1.00 93.12 459 TYR A C 1
ATOM 3468 O O . TYR A 1 459 ? 19.355 10.412 -3.433 1.00 93.12 459 TYR A O 1
ATOM 3476 N N . LEU A 1 460 ? 17.119 10.650 -3.587 1.00 97.12 460 LEU A N 1
ATOM 3477 C CA . LEU A 1 460 ? 17.111 12.071 -3.248 1.00 97.12 460 LEU A CA 1
ATOM 3478 C C . LEU A 1 460 ? 17.611 12.305 -1.819 1.00 97.12 460 LEU A C 1
ATOM 3480 O O . LEU A 1 460 ? 18.438 13.188 -1.600 1.00 97.12 460 LEU A O 1
ATOM 3484 N N . MET A 1 461 ? 17.166 11.506 -0.851 1.00 92.50 461 MET A N 1
ATOM 3485 C CA . MET A 1 461 ? 17.591 11.626 0.542 1.00 92.50 461 MET A CA 1
ATOM 3486 C C . MET A 1 461 ? 19.076 11.300 0.696 1.00 92.50 461 MET A C 1
ATOM 3488 O O . MET A 1 461 ? 19.794 12.050 1.359 1.00 92.50 461 MET A O 1
ATOM 3492 N N . ASN A 1 462 ? 19.579 10.259 0.032 1.00 90.56 462 ASN A N 1
ATOM 3493 C CA . ASN A 1 462 ? 20.992 9.914 0.119 1.00 90.56 462 ASN A CA 1
ATOM 3494 C C . ASN A 1 462 ? 21.865 11.006 -0.508 1.00 90.56 462 ASN A C 1
ATOM 3496 O O . ASN A 1 462 ? 22.805 11.489 0.123 1.00 90.56 462 ASN A O 1
ATOM 3500 N N . LYS A 1 463 ? 21.517 11.454 -1.719 1.00 93.69 463 LYS A N 1
ATOM 3501 C CA . LYS A 1 463 ? 22.244 12.514 -2.427 1.00 93.69 463 LYS A CA 1
ATOM 3502 C C . LYS A 1 463 ? 22.246 13.825 -1.644 1.00 93.69 463 LYS A C 1
ATOM 3504 O O . LYS A 1 463 ? 23.299 14.425 -1.432 1.00 93.69 463 LYS A O 1
ATOM 3509 N N . TRP A 1 464 ? 21.067 14.285 -1.242 1.00 96.50 464 TRP A N 1
ATOM 3510 C CA . TRP A 1 464 ? 20.885 15.646 -0.755 1.00 96.50 464 TRP A CA 1
ATOM 3511 C C . TRP A 1 464 ? 20.948 15.766 0.766 1.00 96.50 464 TRP A C 1
ATOM 3513 O O . TRP A 1 464 ? 21.436 16.777 1.259 1.00 96.50 464 TRP A O 1
ATOM 3523 N N . LEU A 1 465 ? 20.496 14.758 1.513 1.00 93.50 465 LEU A N 1
ATOM 3524 C CA . LEU A 1 465 ? 20.451 14.772 2.981 1.00 93.50 465 LEU A CA 1
ATOM 3525 C C . LEU A 1 465 ? 21.531 13.891 3.630 1.00 93.50 465 LEU A C 1
ATOM 3527 O O . LEU A 1 465 ? 21.678 13.928 4.849 1.00 93.50 465 LEU A O 1
ATOM 3531 N N . GLY A 1 466 ? 22.280 13.103 2.849 1.00 86.00 466 GLY A N 1
ATOM 3532 C CA . GLY A 1 466 ? 23.340 12.229 3.363 1.00 86.00 466 GLY A CA 1
ATOM 3533 C C . GLY A 1 466 ? 22.824 11.064 4.212 1.00 86.00 466 GLY A C 1
ATOM 3534 O O . GLY A 1 466 ? 23.564 10.521 5.030 1.00 86.00 466 GLY A O 1
ATOM 3535 N N . ARG A 1 467 ? 21.547 10.700 4.054 1.00 81.62 467 ARG A N 1
ATOM 3536 C CA . ARG A 1 467 ? 20.902 9.589 4.761 1.00 81.62 467 ARG A CA 1
ATOM 3537 C C . ARG A 1 467 ? 19.974 8.836 3.823 1.00 81.62 467 ARG A C 1
ATOM 3539 O O . ARG A 1 467 ? 19.419 9.418 2.901 1.00 81.62 467 ARG A O 1
ATOM 3546 N N . ARG A 1 468 ? 19.772 7.560 4.102 1.00 77.94 468 ARG A N 1
ATOM 3547 C CA . ARG A 1 468 ? 18.831 6.716 3.369 1.00 77.94 468 ARG A CA 1
ATOM 3548 C C . ARG A 1 468 ? 17.378 7.059 3.719 1.00 77.94 468 ARG A C 1
ATOM 3550 O O . ARG A 1 468 ? 17.116 7.603 4.796 1.00 77.94 468 ARG A O 1
ATOM 3557 N N . SER A 1 469 ? 16.446 6.717 2.834 1.00 71.69 469 SER A N 1
ATOM 3558 C CA . SER A 1 469 ? 15.011 6.782 3.123 1.00 71.69 469 SER A CA 1
ATOM 3559 C C . SER A 1 469 ? 14.649 5.773 4.219 1.00 71.69 469 SER A C 1
ATOM 3561 O O . SER A 1 469 ? 15.036 4.608 4.106 1.00 71.69 469 SER A O 1
ATOM 3563 N N . PRO A 1 470 ? 13.883 6.158 5.257 1.00 59.44 470 PRO A N 1
ATOM 3564 C CA . PRO A 1 470 ? 13.366 5.217 6.252 1.00 59.44 470 PRO A CA 1
ATOM 3565 C C . PRO A 1 470 ? 12.582 4.054 5.634 1.00 59.44 470 PRO A C 1
ATOM 3567 O O . PRO A 1 470 ? 12.615 2.947 6.160 1.00 59.44 470 PRO A O 1
ATOM 3570 N N . ARG A 1 471 ? 11.939 4.285 4.481 1.00 58.69 471 ARG A N 1
ATOM 3571 C CA . ARG A 1 471 ? 11.240 3.247 3.710 1.00 58.69 471 ARG A CA 1
ATOM 3572 C C . ARG A 1 471 ? 12.204 2.212 3.120 1.00 58.69 471 ARG A C 1
ATOM 3574 O O . ARG A 1 471 ? 11.894 1.028 3.122 1.00 58.69 471 ARG A O 1
ATOM 3581 N N . ALA A 1 472 ? 13.406 2.645 2.734 1.00 55.62 472 ALA A N 1
ATOM 3582 C CA . ALA A 1 472 ? 14.449 1.786 2.173 1.00 55.62 472 ALA A CA 1
ATOM 3583 C C . ALA A 1 472 ? 15.234 0.989 3.229 1.00 55.62 472 ALA A C 1
ATOM 3585 O O . ALA A 1 472 ? 15.660 -0.137 2.960 1.00 55.62 472 ALA A O 1
ATOM 3586 N N . VAL A 1 473 ? 15.416 1.536 4.439 1.00 45.25 473 VAL A N 1
ATOM 3587 C CA . VAL A 1 473 ? 16.226 0.929 5.521 1.00 45.25 473 VAL A CA 1
ATOM 3588 C C . VAL A 1 473 ? 15.380 0.176 6.548 1.00 45.25 473 VAL A C 1
ATOM 3590 O O . VAL A 1 473 ? 15.739 0.134 7.722 1.00 45.25 473 VAL A O 1
ATOM 3593 N N . CYS A 1 474 ? 14.270 -0.451 6.152 1.00 38.72 474 CYS A N 1
ATOM 3594 C CA . CYS A 1 474 ? 13.629 -1.432 7.032 1.00 38.72 474 CYS A CA 1
ATOM 3595 C C . CYS A 1 474 ? 14.649 -2.538 7.366 1.00 38.72 474 CYS A C 1
ATOM 3597 O O . CYS A 1 474 ? 14.949 -3.395 6.533 1.00 38.72 474 CYS A O 1
ATOM 3599 N N . ALA A 1 475 ? 15.235 -2.452 8.564 1.00 32.78 475 ALA A N 1
ATOM 3600 C CA . ALA A 1 475 ? 16.172 -3.426 9.093 1.00 32.78 475 ALA A CA 1
ATOM 3601 C C . ALA A 1 475 ? 15.447 -4.759 9.324 1.00 32.78 475 ALA A C 1
ATOM 3603 O O . ALA A 1 475 ? 14.282 -4.779 9.721 1.00 32.78 475 ALA A O 1
ATOM 3604 N N . ASP A 1 476 ? 16.172 -5.838 9.041 1.00 34.84 476 ASP A N 1
ATOM 3605 C CA . ASP A 1 476 ? 15.815 -7.256 9.113 1.00 34.84 476 ASP A CA 1
ATOM 3606 C C . ASP A 1 476 ? 14.712 -7.645 10.122 1.00 34.84 476 ASP A C 1
ATOM 3608 O O . ASP A 1 476 ? 14.683 -7.165 11.253 1.00 34.84 476 ASP A O 1
ATOM 3612 N N . THR A 1 477 ? 13.891 -8.637 9.733 1.00 36.88 477 THR A N 1
ATOM 3613 C CA . THR A 1 477 ? 12.896 -9.421 10.523 1.00 36.88 477 THR A CA 1
ATOM 3614 C C . THR A 1 477 ? 11.453 -8.911 10.677 1.00 36.88 477 THR A C 1
ATOM 3616 O O . THR A 1 477 ? 10.710 -9.447 11.496 1.00 36.88 477 THR A O 1
ATOM 3619 N N . GLN A 1 478 ? 10.996 -7.950 9.875 1.00 46.00 478 GLN A N 1
ATOM 3620 C CA . GLN A 1 478 ? 9.735 -7.248 10.152 1.00 46.00 478 GLN A CA 1
ATOM 3621 C C . GLN A 1 478 ? 8.565 -7.631 9.229 1.00 46.00 478 GLN A C 1
ATOM 3623 O O . GLN A 1 478 ? 8.633 -7.419 8.021 1.00 46.00 478 GLN A O 1
ATOM 3628 N N . ALA A 1 479 ? 7.462 -8.134 9.795 1.00 52.47 479 ALA A N 1
ATOM 3629 C CA . ALA A 1 479 ? 6.190 -8.268 9.081 1.00 52.47 479 ALA A CA 1
ATOM 3630 C C . ALA A 1 479 ? 5.488 -6.901 9.048 1.00 52.47 479 ALA A C 1
ATOM 3632 O O . ALA A 1 479 ? 5.047 -6.403 10.086 1.00 52.47 479 ALA A O 1
ATOM 3633 N N . VAL A 1 480 ? 5.416 -6.270 7.876 1.00 53.34 480 VAL A N 1
ATOM 3634 C CA . VAL A 1 480 ? 4.708 -4.997 7.672 1.00 53.34 480 VAL A CA 1
ATOM 3635 C C . VAL A 1 480 ? 3.405 -5.270 6.933 1.00 53.34 480 VAL A C 1
ATOM 3637 O O . VAL A 1 480 ? 3.417 -5.840 5.845 1.00 53.34 480 VAL A O 1
ATOM 3640 N N . VAL A 1 481 ? 2.288 -4.837 7.512 1.00 60.66 481 VAL A N 1
ATOM 3641 C CA . VAL A 1 481 ? 0.963 -4.912 6.887 1.00 60.66 481 VAL A CA 1
ATOM 3642 C C . VAL A 1 481 ? 0.651 -3.570 6.242 1.00 60.66 481 VAL A C 1
ATOM 3644 O O . VAL A 1 481 ? 0.711 -2.532 6.899 1.00 60.66 481 VAL A O 1
ATOM 3647 N N . VAL A 1 482 ? 0.309 -3.579 4.957 1.00 56.66 482 VAL A N 1
ATOM 3648 C CA . VAL A 1 482 ? -0.028 -2.360 4.218 1.00 56.66 482 VAL A CA 1
ATOM 3649 C C . VAL A 1 482 ? -1.421 -2.512 3.618 1.00 56.66 482 VAL A C 1
ATOM 3651 O O . VAL A 1 482 ? -1.624 -3.334 2.728 1.00 56.66 482 VAL A O 1
ATOM 3654 N N . ALA A 1 483 ? -2.380 -1.725 4.108 1.00 57.44 483 ALA A N 1
ATOM 3655 C CA . ALA A 1 483 ? -3.766 -1.748 3.650 1.00 57.44 483 ALA A CA 1
ATOM 3656 C C . ALA A 1 483 ? -4.150 -0.397 3.037 1.00 57.44 483 ALA A C 1
ATOM 3658 O O . ALA A 1 483 ? -4.105 0.633 3.711 1.00 57.44 483 ALA A O 1
ATOM 3659 N N . TYR A 1 484 ? -4.556 -0.400 1.767 1.00 54.16 484 TYR A N 1
ATOM 3660 C CA . TYR A 1 484 ? -5.011 0.794 1.051 1.00 54.16 484 TYR A CA 1
ATOM 3661 C C . TYR A 1 484 ? -6.410 0.594 0.467 1.00 54.16 484 TYR A C 1
ATOM 3663 O O . TYR A 1 484 ? -6.751 -0.493 -0.001 1.00 54.16 484 TYR A O 1
ATOM 3671 N N . GLY A 1 485 ? -7.193 1.671 0.414 1.00 52.44 485 GLY A N 1
ATOM 3672 C CA . GLY A 1 485 ? -8.480 1.681 -0.285 1.00 52.44 485 GLY A CA 1
ATOM 3673 C C . GLY A 1 485 ? -9.606 0.944 0.451 1.00 52.44 485 GLY A C 1
ATOM 3674 O O . GLY A 1 485 ? -9.634 0.871 1.672 1.00 52.44 485 GLY A O 1
ATOM 3675 N N . THR A 1 486 ? -10.601 0.447 -0.290 1.00 50.12 486 THR A N 1
ATOM 3676 C CA . THR A 1 486 ? -11.874 -0.042 0.284 1.00 50.12 486 THR A CA 1
ATOM 3677 C C . THR A 1 486 ? -11.903 -1.537 0.602 1.00 50.12 486 THR A C 1
ATOM 3679 O O . THR A 1 486 ? -12.958 -2.052 0.968 1.00 50.12 486 THR A O 1
ATOM 3682 N N . VAL A 1 487 ? -10.800 -2.258 0.397 1.00 51.41 487 VAL A N 1
ATOM 3683 C CA . VAL A 1 487 ? -10.743 -3.712 0.593 1.00 51.41 487 VAL A CA 1
ATOM 3684 C C . VAL A 1 487 ? -10.135 -4.022 1.962 1.00 51.41 487 VAL A C 1
ATOM 3686 O O . VAL A 1 487 ? -9.009 -3.593 2.217 1.00 51.41 487 VAL A O 1
ATOM 3689 N N . PRO A 1 488 ? -10.826 -4.789 2.822 1.00 62.94 488 PRO A N 1
ATOM 3690 C CA . PRO A 1 488 ? -10.246 -5.262 4.070 1.00 62.94 488 PRO A CA 1
ATOM 3691 C C . PRO A 1 488 ? -9.126 -6.280 3.823 1.00 62.94 488 PRO A C 1
ATOM 3693 O O . PRO A 1 488 ? -9.331 -7.270 3.120 1.00 62.94 488 PRO A O 1
ATOM 3696 N N . LEU A 1 489 ? -7.956 -6.066 4.423 1.00 66.12 489 LEU A N 1
ATOM 3697 C CA . LEU A 1 489 ? -6.873 -7.049 4.457 1.00 66.12 489 LEU A CA 1
ATOM 369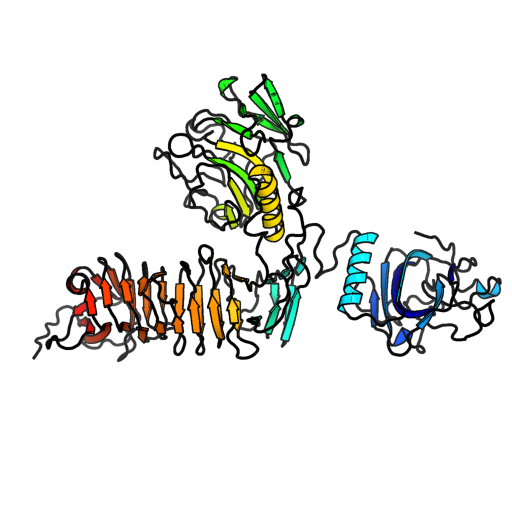8 C C . LEU A 1 489 ? -7.019 -7.923 5.706 1.00 66.12 489 LEU A C 1
ATOM 3700 O O . LEU A 1 489 ? -7.032 -7.393 6.818 1.00 66.12 489 LEU A O 1
ATOM 3704 N N . GLN A 1 490 ? -7.118 -9.244 5.535 1.00 70.75 490 GLN A N 1
ATOM 3705 C CA . GLN A 1 490 ? -7.248 -10.175 6.655 1.00 70.75 490 GLN A CA 1
ATOM 3706 C C . GLN A 1 490 ? -5.878 -10.679 7.119 1.00 70.75 490 GLN A C 1
ATOM 3708 O O . GLN A 1 490 ? -5.063 -11.173 6.336 1.00 70.75 490 GLN A O 1
ATOM 3713 N N . VAL A 1 491 ? -5.643 -10.582 8.424 1.00 69.62 491 VAL A N 1
ATOM 3714 C CA . VAL A 1 491 ? -4.489 -11.153 9.114 1.00 69.62 491 VAL A CA 1
ATOM 3715 C C . VAL A 1 491 ? -4.977 -12.301 9.987 1.00 69.62 491 VAL A C 1
ATOM 3717 O O . VAL A 1 491 ? -5.805 -12.099 10.877 1.00 69.62 491 VAL A O 1
ATOM 3720 N N . THR A 1 492 ? -4.429 -13.492 9.752 1.00 65.31 492 THR A N 1
ATOM 3721 C CA . THR A 1 492 ? -4.771 -14.720 10.483 1.00 65.31 492 THR A CA 1
ATOM 3722 C C . THR A 1 492 ? -3.511 -15.440 10.957 1.00 65.31 492 THR A C 1
ATOM 3724 O O . THR A 1 492 ? -2.486 -15.429 10.267 1.00 65.31 492 THR A O 1
ATOM 3727 N N . ASN A 1 493 ? -3.595 -16.144 12.086 1.00 62.62 493 ASN A N 1
ATOM 3728 C CA . ASN A 1 493 ? -2.542 -17.065 12.516 1.00 62.62 493 ASN A CA 1
ATOM 3729 C C . ASN A 1 493 ? -2.719 -18.408 11.797 1.00 62.62 493 ASN A C 1
ATOM 3731 O O . ASN A 1 493 ? -3.671 -19.132 12.075 1.00 62.62 493 ASN A O 1
ATOM 3735 N N . VAL A 1 494 ? -1.797 -18.767 10.901 1.00 42.50 494 VAL A N 1
ATOM 3736 C CA . VAL A 1 494 ? -1.880 -20.043 10.159 1.00 42.50 494 VAL A CA 1
ATOM 3737 C C . VAL A 1 494 ? -1.530 -21.246 11.051 1.00 42.50 494 VAL A C 1
ATOM 3739 O O . VAL A 1 494 ? -2.097 -22.321 10.874 1.00 42.50 494 VAL A O 1
ATOM 3742 N N . ASP A 1 495 ? -0.713 -21.037 12.093 1.00 44.06 495 ASP A N 1
ATOM 3743 C CA . ASP A 1 495 ? -0.189 -22.117 12.949 1.00 44.06 495 ASP A CA 1
ATOM 3744 C C . ASP A 1 495 ? -0.658 -22.059 14.418 1.00 44.06 495 ASP A C 1
ATOM 3746 O O . ASP A 1 495 ? -0.158 -22.798 15.267 1.00 44.06 495 ASP A O 1
ATOM 3750 N N . GLY A 1 496 ? -1.596 -21.166 14.759 1.00 46.44 496 GLY A N 1
ATOM 3751 C CA . GLY A 1 496 ? -2.120 -21.024 16.129 1.00 46.44 496 GLY A CA 1
ATOM 3752 C C . GLY A 1 496 ? -1.141 -20.445 17.168 1.00 46.44 496 GLY A C 1
ATOM 3753 O O . GLY A 1 496 ? -1.464 -20.431 18.353 1.00 46.44 496 GLY A O 1
ATOM 3754 N N . ASN A 1 497 ? 0.028 -19.959 16.742 1.00 51.94 497 ASN A N 1
ATOM 3755 C CA . ASN A 1 497 ? 1.019 -19.286 17.590 1.00 51.94 497 ASN A CA 1
ATOM 3756 C C . ASN A 1 497 ? 0.881 -17.754 17.518 1.00 51.94 497 ASN A C 1
ATOM 3758 O O . ASN A 1 497 ? 0.427 -17.223 16.508 1.00 51.94 497 ASN A O 1
ATOM 3762 N N . ASP A 1 498 ? 1.321 -17.047 18.561 1.00 61.56 498 ASP A N 1
ATOM 3763 C CA . ASP A 1 498 ? 1.329 -15.578 18.607 1.00 61.56 498 ASP A CA 1
ATOM 3764 C C . ASP A 1 498 ? 2.304 -14.990 17.568 1.00 61.56 498 ASP A C 1
ATOM 3766 O O . ASP A 1 498 ? 3.490 -15.324 17.555 1.00 61.56 498 ASP A O 1
ATOM 3770 N N . GLY A 1 499 ? 1.814 -14.097 16.705 1.00 62.41 499 GLY A N 1
ATOM 3771 C CA . GLY A 1 499 ? 2.600 -13.414 15.675 1.00 62.41 499 GLY A CA 1
ATOM 3772 C C . GLY A 1 499 ? 3.069 -12.021 16.101 1.00 62.41 499 GLY A C 1
ATOM 3773 O O . GLY A 1 499 ? 2.493 -11.381 16.983 1.00 62.41 499 GLY A O 1
ATOM 3774 N N . THR A 1 500 ? 4.117 -11.510 15.453 1.00 64.06 500 THR A N 1
ATOM 3775 C CA . THR A 1 500 ? 4.571 -10.122 15.628 1.00 64.06 500 THR A CA 1
ATOM 3776 C C . THR A 1 500 ? 4.475 -9.377 14.302 1.00 64.06 500 THR A C 1
ATOM 3778 O O . THR A 1 500 ? 5.116 -9.766 13.330 1.00 64.06 500 THR A O 1
ATOM 3781 N N . ILE A 1 501 ? 3.686 -8.304 14.270 1.00 67.25 501 ILE A N 1
ATOM 3782 C CA . ILE A 1 501 ? 3.628 -7.334 13.174 1.00 67.25 501 ILE A CA 1
ATOM 3783 C C . ILE A 1 501 ? 4.464 -6.141 13.597 1.00 67.25 501 ILE A C 1
ATOM 3785 O O . ILE A 1 501 ? 4.285 -5.585 14.678 1.00 67.25 501 ILE A O 1
ATOM 3789 N N . THR A 1 502 ? 5.402 -5.724 12.766 1.00 59.59 502 THR A N 1
ATOM 3790 C CA . THR A 1 502 ? 6.267 -4.614 13.149 1.00 59.59 502 THR A CA 1
ATOM 3791 C C . THR A 1 502 ? 5.630 -3.267 12.863 1.00 59.59 502 THR A C 1
ATOM 3793 O O . THR A 1 502 ? 5.811 -2.366 13.670 1.00 59.59 502 THR A O 1
ATOM 3796 N N . ALA A 1 503 ? 4.835 -3.152 11.793 1.00 61.78 503 ALA A N 1
ATOM 3797 C CA . ALA A 1 503 ? 4.087 -1.939 11.467 1.00 61.78 503 ALA A CA 1
ATOM 3798 C C . ALA A 1 503 ? 2.801 -2.244 10.678 1.00 61.78 503 ALA A C 1
ATOM 3800 O O . ALA A 1 503 ? 2.751 -3.203 9.903 1.00 61.78 503 ALA A O 1
ATOM 3801 N N . ILE A 1 504 ? 1.789 -1.386 10.840 1.00 64.44 504 ILE A N 1
ATOM 3802 C CA . ILE A 1 504 ? 0.618 -1.295 9.955 1.00 64.44 504 ILE A CA 1
ATOM 3803 C C . ILE A 1 504 ? 0.662 0.072 9.273 1.00 64.44 504 ILE A C 1
ATOM 3805 O O . ILE A 1 504 ? 0.902 1.079 9.938 1.00 64.44 504 ILE A O 1
ATOM 3809 N N . ARG A 1 505 ? 0.439 0.114 7.958 1.00 64.38 505 ARG A N 1
ATOM 3810 C CA . ARG A 1 505 ? 0.495 1.335 7.142 1.00 64.38 505 ARG A CA 1
ATOM 3811 C C . ARG A 1 505 ? -0.709 1.434 6.207 1.00 64.38 505 ARG A C 1
ATOM 3813 O O . ARG A 1 505 ? -1.275 0.417 5.810 1.00 64.38 505 ARG A O 1
ATOM 3820 N N . GLY A 1 506 ? -1.052 2.661 5.816 1.00 59.31 506 GLY A N 1
ATOM 3821 C CA . GLY A 1 506 ? -2.064 2.947 4.796 1.00 59.31 506 GLY A CA 1
ATOM 3822 C C . GLY A 1 506 ? -3.375 3.514 5.343 1.00 59.31 506 GLY A C 1
ATOM 3823 O O . GLY A 1 506 ? -3.406 4.082 6.427 1.00 59.31 506 GLY A O 1
ATOM 3824 N N . ASP A 1 507 ? -4.447 3.448 4.563 1.00 62.62 507 ASP A N 1
ATOM 3825 C CA . ASP A 1 507 ? -5.739 4.085 4.864 1.00 62.62 507 ASP A CA 1
ATOM 3826 C C . ASP A 1 507 ? -6.943 3.134 4.772 1.00 62.62 507 ASP A C 1
ATOM 3828 O O . ASP A 1 507 ? -8.078 3.563 4.980 1.00 62.62 507 ASP A O 1
ATOM 3832 N N . GLY A 1 508 ? -6.703 1.855 4.471 1.00 67.94 508 GLY A N 1
ATOM 3833 C CA . GLY A 1 508 ? -7.746 0.846 4.302 1.00 67.94 508 GLY A CA 1
ATOM 3834 C C . GLY A 1 508 ? -8.213 0.190 5.602 1.00 67.94 508 GLY A C 1
ATOM 3835 O O . GLY A 1 508 ? -7.905 0.634 6.708 1.00 67.94 508 GLY A O 1
ATOM 3836 N N . GLU A 1 509 ? -8.970 -0.898 5.473 1.00 77.38 509 GLU A N 1
ATOM 3837 C CA . GLU A 1 509 ? -9.399 -1.713 6.614 1.00 77.38 509 GLU A CA 1
ATOM 3838 C C . GLU A 1 509 ? -8.426 -2.881 6.835 1.00 77.38 509 GLU A C 1
ATOM 3840 O O . GLU A 1 509 ? -8.046 -3.576 5.893 1.00 77.38 509 GLU A O 1
ATOM 3845 N N . VAL A 1 510 ? -8.032 -3.116 8.085 1.00 80.06 510 VAL A N 1
ATOM 3846 C CA . VAL A 1 510 ? -7.272 -4.302 8.500 1.00 80.06 510 VAL A CA 1
ATOM 3847 C C . VAL A 1 510 ? -8.141 -5.124 9.440 1.00 80.06 510 VAL A C 1
ATOM 3849 O O . VAL A 1 510 ? -8.578 -4.627 10.478 1.00 80.06 510 VAL A O 1
ATOM 3852 N N . VAL A 1 511 ? -8.374 -6.387 9.101 1.00 82.94 511 VAL A N 1
ATOM 3853 C CA . VAL A 1 511 ? -9.148 -7.327 9.916 1.00 82.94 511 VAL A CA 1
ATOM 3854 C C . VAL A 1 511 ? -8.189 -8.327 10.547 1.00 82.94 511 VAL A C 1
ATOM 3856 O O . VAL A 1 511 ? -7.532 -9.086 9.845 1.00 82.94 511 VAL A O 1
ATOM 3859 N N . ILE A 1 512 ? -8.109 -8.339 11.874 1.00 83.75 512 ILE A N 1
ATOM 3860 C CA . ILE A 1 512 ? -7.377 -9.349 12.638 1.00 83.75 512 ILE A CA 1
ATOM 3861 C C . ILE A 1 512 ? -8.378 -10.428 13.056 1.00 83.75 512 ILE A C 1
ATOM 3863 O O . ILE A 1 512 ? -9.247 -10.183 13.904 1.00 83.75 512 ILE A O 1
ATOM 3867 N N . ASP A 1 513 ? -8.268 -11.618 12.472 1.00 82.56 513 ASP A N 1
ATOM 3868 C CA . ASP A 1 513 ? -9.231 -12.709 12.639 1.00 82.56 513 ASP A CA 1
ATOM 3869 C C . ASP A 1 513 ? -8.578 -13.953 13.265 1.00 82.56 513 ASP A C 1
ATOM 3871 O O . ASP A 1 513 ? -7.572 -14.460 12.765 1.00 82.56 513 ASP A O 1
ATOM 3875 N N . ALA A 1 514 ? -9.149 -14.417 14.384 1.00 79.50 514 ALA A N 1
ATOM 3876 C CA . ALA A 1 514 ? -8.699 -15.570 15.162 1.00 79.50 514 ALA A CA 1
ATOM 3877 C C . ALA A 1 514 ? -7.177 -15.576 15.427 1.00 79.50 514 ALA A C 1
ATOM 3879 O O . ALA A 1 514 ? -6.524 -16.622 15.378 1.00 79.50 514 ALA A O 1
ATOM 3880 N N . ALA A 1 515 ? -6.601 -14.398 15.692 1.00 75.00 515 ALA A N 1
ATOM 3881 C CA . ALA A 1 515 ? -5.158 -14.208 15.780 1.00 75.00 515 ALA A CA 1
ATOM 3882 C C . ALA A 1 515 ? -4.732 -13.438 17.036 1.00 75.00 515 ALA A C 1
ATOM 3884 O O . ALA A 1 515 ? -5.369 -12.468 17.453 1.00 75.00 515 ALA A O 1
ATOM 3885 N N . THR A 1 516 ? -3.599 -13.846 17.602 1.00 82.12 516 THR A N 1
ATOM 3886 C CA . THR A 1 516 ? -2.861 -13.074 18.606 1.00 82.12 516 THR A CA 1
ATOM 3887 C C . THR A 1 516 ? -1.676 -12.398 17.935 1.00 82.12 516 THR A C 1
ATOM 3889 O O . THR A 1 516 ? -0.814 -13.076 17.372 1.00 82.12 516 THR A O 1
ATOM 3892 N N . VAL A 1 517 ? -1.626 -11.070 18.009 1.00 76.00 517 VAL A N 1
ATOM 3893 C CA . VAL A 1 517 ? -0.629 -10.241 17.330 1.00 76.00 517 VAL A CA 1
ATOM 3894 C C . VAL A 1 517 ? -0.046 -9.207 18.287 1.00 76.00 517 VAL A C 1
ATOM 3896 O O . VAL A 1 517 ? -0.777 -8.515 18.993 1.00 76.00 517 VAL A O 1
ATOM 3899 N N . THR A 1 518 ? 1.274 -9.035 18.264 1.00 76.94 518 THR A N 1
ATOM 3900 C CA . THR A 1 518 ? 1.937 -7.852 18.838 1.00 76.94 518 THR A CA 1
ATOM 3901 C C . THR A 1 518 ? 2.292 -6.867 17.731 1.00 76.94 518 THR A C 1
ATOM 3903 O O . THR A 1 518 ? 2.925 -7.269 16.760 1.00 76.94 518 THR A O 1
ATOM 3906 N N . ILE A 1 519 ? 1.914 -5.595 17.876 1.00 74.88 519 ILE A N 1
ATOM 3907 C CA . ILE A 1 519 ? 2.270 -4.508 16.953 1.00 74.88 519 ILE A CA 1
ATOM 3908 C C . ILE A 1 519 ? 3.429 -3.711 17.562 1.00 74.88 519 ILE A C 1
ATOM 3910 O O . ILE A 1 519 ? 3.243 -3.095 18.610 1.00 74.88 519 ILE A O 1
ATOM 3914 N N . LEU A 1 520 ? 4.622 -3.750 16.953 1.00 59.28 520 LEU A N 1
ATOM 3915 C CA . LEU A 1 520 ? 5.849 -3.251 17.594 1.00 59.28 520 LEU A CA 1
ATOM 3916 C C . LEU A 1 520 ? 6.082 -1.730 17.515 1.00 59.28 520 LEU A C 1
ATOM 3918 O O . LEU A 1 520 ? 6.544 -1.180 18.512 1.00 59.28 520 LEU A O 1
ATOM 3922 N N . SER A 1 521 ? 5.811 -1.043 16.397 1.00 60.50 521 SER A N 1
ATOM 3923 C CA . SER A 1 521 ? 5.991 0.424 16.313 1.00 60.50 521 SER A CA 1
ATOM 3924 C C . SER A 1 521 ? 5.419 1.077 15.038 1.00 60.50 521 SER A C 1
ATOM 3926 O O . SER A 1 521 ? 5.134 0.415 14.045 1.00 60.50 521 SER A O 1
ATOM 3928 N N . ASP A 1 522 ? 5.299 2.411 15.086 1.00 48.94 522 ASP A N 1
ATOM 3929 C CA . ASP A 1 522 ? 5.129 3.370 13.974 1.00 48.94 522 ASP A CA 1
ATOM 3930 C C . ASP A 1 522 ? 3.838 3.325 13.139 1.00 48.94 522 ASP A C 1
ATOM 3932 O O . ASP A 1 522 ? 3.859 3.476 11.919 1.00 48.94 522 ASP A O 1
ATOM 3936 N N . ALA A 1 523 ? 2.673 3.265 13.789 1.00 48.34 523 ALA A N 1
ATOM 3937 C CA . ALA A 1 523 ? 1.418 3.631 13.118 1.00 48.34 523 ALA A CA 1
ATOM 3938 C C . ALA A 1 523 ? 1.097 5.129 13.182 1.00 48.34 523 ALA A C 1
ATOM 3940 O O . ALA A 1 523 ? -0.072 5.509 13.192 1.00 48.34 523 ALA A O 1
ATOM 3941 N N . GLU A 1 524 ? 2.113 5.996 13.138 1.00 44.38 524 GLU A N 1
ATOM 3942 C CA . GLU A 1 524 ? 1.885 7.368 12.658 1.00 44.38 524 GLU A CA 1
ATOM 3943 C C . GLU A 1 524 ? 1.403 7.370 11.183 1.00 44.38 524 GLU A C 1
ATOM 3945 O O . GLU A 1 524 ? 0.926 8.388 10.684 1.00 44.38 524 GLU A O 1
ATOM 3950 N N . GLU A 1 525 ? 1.494 6.224 10.489 1.00 53.28 525 GLU A N 1
ATOM 3951 C CA . GLU A 1 525 ? 1.216 6.039 9.061 1.00 53.28 525 GLU A CA 1
ATOM 3952 C C . GLU A 1 525 ? -0.117 5.343 8.712 1.00 53.28 525 GLU A C 1
ATOM 3954 O O . GLU A 1 525 ? -0.440 5.249 7.522 1.00 53.28 525 GLU A O 1
ATOM 3959 N N . PHE A 1 526 ? -0.878 4.830 9.691 1.00 66.50 526 PHE A N 1
ATOM 3960 C CA . PHE A 1 526 ? -2.149 4.142 9.426 1.00 66.50 526 PHE A CA 1
ATOM 3961 C C . PHE A 1 526 ? -3.350 5.024 9.771 1.00 66.50 526 PHE A C 1
ATOM 3963 O O . PHE A 1 526 ? -3.721 5.144 10.928 1.00 66.50 526 PHE A O 1
ATOM 3970 N N . SER A 1 527 ? -4.001 5.609 8.768 1.00 69.38 527 SER A N 1
ATOM 3971 C CA . SER A 1 527 ? -5.222 6.408 8.949 1.00 69.38 527 SER A CA 1
ATOM 3972 C C . SER A 1 527 ? -6.504 5.620 8.666 1.00 69.38 527 SER A C 1
ATOM 3974 O O . SER A 1 527 ? -7.544 6.212 8.388 1.00 69.38 527 SER A O 1
ATOM 3976 N N . GLY A 1 528 ? -6.406 4.293 8.643 1.00 75.00 528 GLY A N 1
ATOM 3977 C CA . GLY A 1 528 ? -7.512 3.398 8.349 1.00 75.00 528 GLY A CA 1
ATOM 3978 C C . GLY A 1 528 ? -8.236 2.901 9.598 1.00 75.00 528 GLY A C 1
ATOM 3979 O O . GLY A 1 528 ? -8.119 3.460 10.696 1.00 75.00 528 GLY A O 1
ATOM 3980 N N . ARG A 1 529 ? -8.969 1.803 9.418 1.00 84.06 529 ARG A N 1
ATOM 3981 C CA . ARG A 1 529 ? -9.754 1.126 10.458 1.00 84.06 529 ARG A CA 1
ATOM 3982 C C . ARG A 1 529 ? -9.164 -0.244 10.772 1.00 84.06 529 ARG A C 1
ATOM 3984 O O . ARG A 1 529 ? -8.846 -0.994 9.853 1.00 84.06 529 ARG A O 1
ATOM 3991 N N . VAL A 1 530 ? -9.069 -0.600 12.051 1.00 87.44 530 VAL A N 1
ATOM 3992 C CA . VAL A 1 530 ? -8.687 -1.954 12.486 1.00 87.44 530 VAL A CA 1
ATOM 3993 C C . VAL A 1 530 ? -9.883 -2.654 13.120 1.00 87.44 530 VAL A C 1
ATOM 3995 O O . VAL A 1 530 ? -10.524 -2.105 14.016 1.00 87.44 530 VAL A O 1
ATOM 3998 N N . VAL A 1 531 ? -10.168 -3.881 12.690 1.00 90.44 531 VAL A N 1
ATOM 3999 C CA . VAL A 1 531 ? -11.281 -4.695 13.188 1.00 90.44 531 VAL A CA 1
ATOM 4000 C C . VAL A 1 531 ? -10.754 -6.000 13.781 1.00 90.44 531 VAL A C 1
ATOM 4002 O O . VAL A 1 531 ? -10.048 -6.744 13.110 1.00 90.44 531 VAL A O 1
ATOM 4005 N N . LEU A 1 532 ? -11.099 -6.301 15.032 1.00 92.75 532 LEU A N 1
ATOM 4006 C CA . LEU A 1 532 ? -10.715 -7.536 15.723 1.00 92.75 532 LEU A CA 1
ATOM 4007 C C . LEU A 1 532 ? -11.930 -8.448 15.871 1.00 92.75 532 LEU A C 1
ATOM 4009 O O . LEU A 1 532 ? -12.890 -8.072 16.546 1.00 92.75 532 LEU A O 1
ATOM 4013 N N . LYS A 1 533 ? -11.865 -9.665 15.330 1.00 89.69 533 LYS A N 1
ATOM 4014 C CA . LYS A 1 533 ? -12.977 -10.633 15.351 1.00 89.69 533 LYS A CA 1
ATOM 4015 C C . LYS A 1 533 ? -12.556 -11.998 15.883 1.00 89.69 533 LYS A C 1
ATOM 4017 O O . LYS A 1 533 ? -11.371 -12.277 16.017 1.00 89.69 533 LYS A O 1
ATOM 4022 N N . ASN A 1 534 ? -13.539 -12.847 16.185 1.00 88.06 534 ASN A N 1
ATOM 4023 C CA . ASN A 1 534 ? -13.348 -14.262 16.531 1.00 88.06 534 ASN A CA 1
ATOM 4024 C C . ASN A 1 534 ? -12.310 -14.530 17.642 1.00 88.06 534 ASN A C 1
ATOM 4026 O O . ASN A 1 534 ? -11.568 -15.509 17.588 1.00 88.06 534 ASN A O 1
ATOM 4030 N N . GLY A 1 535 ? -12.271 -13.683 18.675 1.00 87.50 535 GLY A N 1
ATOM 4031 C CA . GLY A 1 535 ? -11.377 -13.883 19.820 1.00 87.50 535 GLY A CA 1
ATOM 4032 C C . GLY A 1 535 ? -9.945 -13.383 19.616 1.00 87.50 535 GLY A C 1
ATOM 4033 O O . GLY A 1 535 ? -9.063 -13.750 20.391 1.00 87.50 535 GLY A O 1
ATOM 4034 N N . SER A 1 536 ? -9.703 -12.552 18.599 1.00 89.25 536 SER A N 1
ATOM 4035 C CA . SER A 1 536 ? -8.389 -11.967 18.330 1.00 89.25 536 SER A CA 1
ATOM 4036 C C . SER A 1 536 ? -7.864 -11.123 19.490 1.00 89.25 536 SER A C 1
ATOM 4038 O O . SER A 1 536 ? -8.609 -10.386 20.135 1.00 89.25 536 SER A O 1
ATOM 4040 N N . THR A 1 537 ? -6.553 -11.163 19.717 1.00 89.94 537 THR A N 1
ATOM 4041 C CA . THR A 1 537 ? -5.866 -10.303 20.687 1.00 89.94 537 THR A CA 1
ATOM 4042 C C . THR A 1 537 ? -4.787 -9.487 19.989 1.00 89.94 537 THR A C 1
ATOM 4044 O O . THR A 1 537 ? -3.851 -10.047 19.430 1.00 89.94 537 THR A O 1
ATOM 4047 N N . VAL A 1 538 ? -4.874 -8.160 20.059 1.00 88.50 538 VAL A N 1
ATOM 4048 C CA . VAL A 1 538 ? -3.819 -7.252 19.589 1.00 88.50 538 VAL A CA 1
ATOM 4049 C C . VAL A 1 538 ? -3.155 -6.592 20.784 1.00 88.50 538 VAL A C 1
ATOM 4051 O O . VAL A 1 538 ? -3.833 -5.964 21.591 1.00 88.50 538 VAL A O 1
ATOM 4054 N N . THR A 1 539 ? -1.834 -6.703 20.889 1.00 88.25 539 THR A N 1
ATOM 4055 C CA . THR A 1 539 ? -1.025 -5.990 21.885 1.00 88.25 539 THR A CA 1
ATOM 4056 C C . THR A 1 539 ? -0.220 -4.890 21.213 1.00 88.25 539 THR A C 1
ATOM 4058 O O . THR A 1 539 ? 0.561 -5.163 20.306 1.00 88.25 539 THR A O 1
ATOM 4061 N N . LEU A 1 540 ? -0.388 -3.651 21.668 1.00 85.31 540 LEU A N 1
ATOM 4062 C CA . LEU A 1 540 ? 0.416 -2.516 21.226 1.00 85.31 540 LEU A CA 1
ATOM 4063 C C . LEU A 1 540 ? 1.722 -2.482 22.029 1.00 85.31 540 LEU A C 1
ATOM 4065 O O . LEU A 1 540 ? 1.696 -2.450 23.260 1.00 85.31 540 LEU A O 1
ATOM 4069 N N . ALA A 1 541 ? 2.865 -2.522 21.347 1.00 77.25 541 ALA A N 1
ATOM 4070 C CA . ALA A 1 541 ? 4.158 -2.256 21.964 1.00 77.25 541 ALA A CA 1
ATOM 4071 C C . ALA A 1 541 ? 4.422 -0.743 22.036 1.00 77.25 541 ALA A C 1
ATOM 4073 O O . ALA A 1 541 ? 3.610 0.070 21.600 1.00 77.25 541 ALA A O 1
ATOM 4074 N N . ALA A 1 542 ? 5.543 -0.359 22.648 1.00 60.19 542 ALA A N 1
ATOM 4075 C CA . ALA A 1 542 ? 5.749 1.020 23.055 1.00 60.19 542 ALA A CA 1
ATOM 4076 C C . ALA A 1 542 ? 5.822 2.022 21.890 1.00 60.19 542 ALA A C 1
ATOM 4078 O O . ALA A 1 542 ? 6.710 1.934 21.051 1.00 60.19 542 ALA A O 1
ATOM 4079 N N . GLY A 1 543 ? 4.935 3.020 21.908 1.00 59.94 543 GLY A N 1
ATOM 4080 C CA . GLY A 1 543 ? 4.806 4.037 20.861 1.00 59.94 543 GLY A CA 1
ATOM 4081 C C . GLY A 1 543 ? 3.330 4.316 20.567 1.00 59.94 543 GLY A C 1
ATOM 4082 O O . GLY A 1 543 ? 2.471 3.473 20.808 1.00 59.94 543 GLY A O 1
ATOM 4083 N N . SER A 1 544 ? 2.989 5.511 20.083 1.00 56.00 544 SER A N 1
ATOM 4084 C CA . SER A 1 544 ? 1.596 5.831 19.755 1.00 56.00 544 SER A CA 1
ATOM 4085 C C . SER A 1 544 ? 1.187 5.155 18.446 1.00 56.00 544 SER A C 1
ATOM 4087 O O . SER A 1 544 ? 1.583 5.599 17.371 1.00 56.00 544 SER A O 1
ATOM 4089 N N . PHE A 1 545 ? 0.377 4.099 18.525 1.00 65.00 545 PHE A N 1
ATOM 4090 C CA . PHE A 1 545 ? -0.346 3.571 17.369 1.00 65.00 545 PHE A CA 1
ATOM 4091 C C . PHE A 1 545 ? -1.664 4.340 17.199 1.00 65.00 545 PHE A C 1
ATOM 4093 O O . PHE A 1 545 ? -2.466 4.365 18.134 1.00 65.00 545 PHE A O 1
ATOM 4100 N N . ALA A 1 546 ? -1.908 4.939 16.030 1.00 63.31 546 ALA A N 1
ATOM 4101 C CA . ALA A 1 546 ? -3.065 5.805 15.799 1.00 63.31 546 ALA A CA 1
ATOM 4102 C C . ALA A 1 546 ? -3.905 5.358 14.592 1.00 63.31 546 ALA A C 1
ATOM 4104 O O . ALA A 1 546 ? -3.912 6.036 13.574 1.00 63.31 546 ALA A O 1
ATOM 4105 N N . ALA A 1 547 ? -4.657 4.255 14.705 1.00 65.75 547 ALA A N 1
ATOM 4106 C CA . ALA A 1 547 ? -5.766 4.037 13.769 1.00 65.75 547 ALA A CA 1
ATOM 4107 C C . ALA A 1 547 ? -6.857 5.094 13.979 1.00 65.75 547 ALA A C 1
ATOM 4109 O O . ALA A 1 547 ? -7.118 5.513 15.113 1.00 65.75 547 ALA A O 1
ATOM 4110 N N . VAL A 1 548 ? -7.521 5.484 12.888 1.00 76.31 548 VAL A N 1
ATOM 4111 C CA . VAL A 1 548 ? -8.673 6.393 12.957 1.00 76.31 548 VAL A CA 1
ATOM 4112 C C . VAL A 1 548 ? -9.822 5.709 13.684 1.00 76.31 548 VAL A C 1
ATOM 4114 O O . VAL A 1 548 ? -10.430 6.316 14.559 1.00 76.31 548 VAL A O 1
ATOM 4117 N N . GLU A 1 549 ? -10.072 4.435 13.386 1.00 88.31 549 GLU A N 1
ATOM 4118 C CA . GLU A 1 549 ? -11.137 3.665 14.022 1.00 88.31 549 GLU A CA 1
ATOM 4119 C C . GLU A 1 549 ? -10.640 2.289 14.472 1.00 88.31 549 GLU A C 1
ATOM 4121 O O . GLU A 1 549 ? -10.000 1.555 13.716 1.00 88.31 549 GLU A O 1
ATOM 4126 N N . TRP A 1 550 ? -10.997 1.915 15.698 1.00 92.62 550 TRP A N 1
ATOM 4127 C CA . TRP A 1 550 ? -10.888 0.546 16.192 1.00 92.62 550 TRP A CA 1
ATOM 4128 C C . TRP A 1 550 ? -12.269 -0.070 16.383 1.00 92.62 550 TRP A C 1
ATOM 4130 O O . TRP A 1 550 ? -13.120 0.520 17.041 1.00 92.62 550 TRP A O 1
ATOM 4140 N N . VAL A 1 551 ? -12.476 -1.296 15.910 1.00 95.12 551 VAL A N 1
ATOM 4141 C CA . VAL A 1 551 ? -13.659 -2.096 16.251 1.00 95.12 551 VAL A CA 1
ATOM 4142 C C . VAL A 1 551 ? -13.228 -3.399 16.889 1.00 95.12 551 VAL A C 1
ATOM 4144 O O . VAL A 1 551 ? -12.593 -4.237 16.255 1.00 95.12 551 VAL A O 1
ATOM 4147 N N . VAL A 1 552 ? -13.582 -3.572 18.158 1.00 96.69 552 VAL A N 1
ATOM 4148 C CA . VAL A 1 552 ? -13.241 -4.766 18.932 1.00 96.69 552 VAL A CA 1
ATOM 4149 C C . VAL A 1 552 ? -14.513 -5.579 19.124 1.00 96.69 552 VAL A C 1
ATOM 4151 O O . VAL A 1 552 ? -15.351 -5.209 19.941 1.00 96.69 552 VAL A O 1
ATOM 4154 N N . GLU A 1 553 ? -14.695 -6.655 18.360 1.00 96.50 553 GLU A N 1
ATOM 4155 C CA . GLU A 1 553 ? -15.880 -7.515 18.481 1.00 96.50 553 GLU A CA 1
ATOM 4156 C C . GLU A 1 553 ? -15.800 -8.437 19.710 1.00 96.50 553 GLU A C 1
ATOM 4158 O O . GLU A 1 553 ? -14.740 -8.632 20.316 1.00 96.50 553 GLU A O 1
ATOM 4163 N N . ALA A 1 554 ? -16.941 -9.016 20.079 1.00 94.56 554 ALA A N 1
ATOM 4164 C CA . ALA A 1 554 ? -17.090 -9.915 21.212 1.00 94.56 554 ALA A CA 1
ATOM 4165 C C . ALA A 1 554 ? -16.005 -11.007 21.267 1.00 94.56 554 ALA A C 1
ATOM 4167 O O . ALA A 1 554 ? -15.719 -11.708 20.296 1.00 94.56 554 ALA A O 1
ATOM 4168 N N . GLY A 1 555 ? -15.419 -11.174 22.454 1.00 93.56 555 GLY A N 1
ATOM 4169 C CA . GLY A 1 555 ? -14.341 -12.133 22.707 1.00 93.56 555 GLY A CA 1
ATOM 4170 C C . GLY A 1 555 ? -12.941 -11.630 22.345 1.00 93.56 555 GLY A C 1
ATOM 4171 O O . GLY A 1 555 ? -11.973 -12.194 22.851 1.00 93.56 555 GLY A O 1
ATOM 4172 N N . SER A 1 556 ? -12.820 -10.567 21.547 1.00 96.50 556 SER A N 1
ATOM 4173 C CA . SER A 1 556 ? -11.534 -9.988 21.155 1.00 96.50 556 SER A CA 1
ATOM 4174 C C . SER A 1 556 ? -10.998 -8.970 22.172 1.00 96.50 556 SER A C 1
ATOM 4176 O O . SER A 1 556 ? -11.755 -8.373 22.949 1.00 96.50 556 SER A O 1
ATOM 4178 N N . VAL A 1 557 ? -9.679 -8.748 22.157 1.00 96.06 557 VAL A N 1
ATOM 4179 C CA . VAL A 1 557 ? -8.970 -7.869 23.097 1.00 96.06 557 VAL A CA 1
ATOM 4180 C C . VAL A 1 557 ? -8.001 -6.921 22.383 1.00 96.06 557 VAL A C 1
ATOM 4182 O O . VAL A 1 557 ? -7.062 -7.359 21.727 1.00 96.06 557 VAL A O 1
ATOM 4185 N N . LEU A 1 558 ? -8.168 -5.615 22.597 1.00 94.19 558 LEU A N 1
ATOM 4186 C CA . LEU A 1 558 ? -7.149 -4.595 22.346 1.00 94.19 558 LEU A CA 1
ATOM 4187 C C . LEU A 1 558 ? -6.375 -4.322 23.646 1.00 94.19 558 LEU A C 1
ATOM 4189 O O . LEU A 1 558 ? -6.902 -3.750 24.598 1.00 94.19 558 LEU A O 1
ATOM 4193 N N . ASN A 1 559 ? -5.122 -4.750 23.710 1.00 93.25 559 ASN A N 1
ATOM 4194 C CA . ASN A 1 559 ? -4.212 -4.542 24.832 1.00 93.25 559 ASN A CA 1
ATOM 4195 C C . ASN A 1 559 ? -3.293 -3.347 24.533 1.00 93.25 559 ASN A C 1
ATOM 4197 O O . ASN A 1 559 ? -2.502 -3.383 23.593 1.00 93.25 559 ASN A O 1
ATOM 4201 N N . LEU A 1 560 ? -3.385 -2.295 25.347 1.00 91.25 560 LEU A N 1
ATOM 4202 C CA . LEU A 1 560 ? -2.668 -1.031 25.150 1.00 91.25 560 LEU A CA 1
ATOM 4203 C C . LEU A 1 560 ? -1.218 -1.054 25.669 1.00 91.25 560 LEU A C 1
ATOM 4205 O O . LEU A 1 560 ? -0.574 -0.009 25.725 1.00 91.25 560 LEU A O 1
ATOM 4209 N N . GLY A 1 561 ? -0.698 -2.207 26.100 1.00 89.19 561 GLY A N 1
ATOM 4210 C CA . GLY A 1 561 ? 0.712 -2.359 26.483 1.00 89.19 561 GLY A CA 1
ATOM 4211 C C . GLY A 1 561 ? 1.138 -1.571 27.729 1.00 89.19 561 GLY A C 1
ATOM 4212 O O . GLY A 1 561 ? 2.322 -1.307 27.923 1.00 89.19 561 GLY A O 1
ATOM 4213 N N . GLY A 1 562 ? 0.189 -1.174 28.575 1.00 90.06 562 GLY A N 1
ATOM 4214 C CA . GLY A 1 562 ? 0.394 -0.336 29.758 1.00 90.06 562 GLY A CA 1
ATOM 4215 C C . GLY A 1 562 ? 0.465 1.163 29.453 1.00 90.06 562 GLY A C 1
ATOM 4216 O O . GLY A 1 562 ? 0.884 1.936 30.313 1.00 90.06 562 GLY A O 1
ATOM 4217 N N . GLN A 1 563 ? 0.097 1.583 28.241 1.00 88.75 563 GLN A N 1
ATOM 4218 C CA . GLN A 1 563 ? 0.293 2.949 27.754 1.00 88.75 563 GLN A CA 1
ATOM 4219 C C . GLN A 1 563 ? -0.998 3.763 27.715 1.00 88.75 563 GLN A C 1
ATOM 4221 O O . GLN A 1 563 ? -2.100 3.224 27.811 1.00 88.75 563 GLN A O 1
ATOM 4226 N N . THR A 1 564 ? -0.852 5.077 27.535 1.00 90.38 564 THR A N 1
ATOM 4227 C CA . THR A 1 564 ? -1.959 5.944 27.124 1.00 90.38 564 THR A CA 1
ATOM 4228 C C . THR A 1 564 ? -2.005 6.001 25.601 1.00 90.38 564 THR A C 1
ATOM 4230 O O . THR A 1 564 ? -1.040 6.447 24.983 1.00 90.38 564 THR A O 1
ATOM 4233 N N . VAL A 1 565 ? -3.116 5.574 25.004 1.00 88.00 565 VAL A N 1
ATOM 4234 C CA . VAL A 1 565 ? -3.308 5.512 23.548 1.00 88.00 565 VAL A CA 1
ATOM 4235 C C . VAL A 1 565 ? -4.493 6.380 23.153 1.00 88.00 565 VAL A C 1
ATOM 4237 O O . VAL A 1 565 ? -5.573 6.245 23.724 1.00 88.00 565 VAL A O 1
ATOM 4240 N N . THR A 1 566 ? -4.290 7.254 22.169 1.00 87.94 566 THR A N 1
ATOM 4241 C CA . THR A 1 566 ? -5.326 8.153 21.647 1.00 87.94 566 THR A CA 1
ATOM 4242 C C . THR A 1 566 ? -5.867 7.636 20.321 1.00 87.94 566 THR A C 1
ATOM 4244 O O . THR A 1 566 ? -5.089 7.348 19.416 1.00 87.94 566 THR A O 1
ATOM 4247 N N . VAL A 1 567 ? -7.190 7.560 20.198 1.00 88.00 567 VAL A N 1
ATOM 4248 C CA . VAL A 1 567 ? -7.911 7.143 18.987 1.00 88.00 567 VAL A CA 1
ATOM 4249 C C . VAL A 1 567 ? -8.999 8.163 18.658 1.00 88.00 567 VAL A C 1
ATOM 4251 O O . VAL A 1 567 ? -9.573 8.773 19.566 1.00 88.00 567 VAL A O 1
ATOM 4254 N N . ALA A 1 568 ? -9.302 8.352 17.372 1.00 89.62 568 ALA A N 1
ATOM 4255 C CA . ALA A 1 568 ? -10.439 9.185 16.986 1.00 89.62 568 ALA A CA 1
ATOM 4256 C C . ALA A 1 568 ? -11.749 8.462 17.303 1.00 89.62 568 ALA A C 1
ATOM 4258 O O . ALA A 1 568 ? -12.580 8.983 18.051 1.00 89.62 568 ALA A O 1
ATOM 4259 N N . GLU A 1 569 ? -11.886 7.228 16.824 1.00 93.19 569 GLU A N 1
ATOM 4260 C CA . GLU A 1 569 ? -13.086 6.423 16.993 1.00 93.19 569 GLU A CA 1
ATOM 4261 C C . GLU A 1 569 ? -12.789 5.037 17.582 1.00 93.19 569 GLU A C 1
ATOM 4263 O O . GLU A 1 569 ? -11.782 4.394 17.271 1.00 93.19 569 GLU A O 1
ATOM 4268 N N . ILE A 1 570 ? -13.694 4.548 18.430 1.00 95.56 570 ILE A N 1
ATOM 4269 C CA . ILE A 1 570 ? -13.696 3.157 18.890 1.00 95.56 570 ILE A CA 1
ATOM 4270 C C . ILE A 1 570 ? -15.113 2.586 18.954 1.00 95.56 570 ILE A C 1
ATOM 4272 O O . ILE A 1 570 ? -16.056 3.265 19.359 1.00 95.56 570 ILE A O 1
ATOM 4276 N N . GLY A 1 571 ? -15.278 1.318 18.602 1.00 95.12 571 GLY A N 1
ATOM 4277 C CA . GLY A 1 571 ? -16.552 0.618 18.684 1.00 95.12 571 GLY A CA 1
ATOM 4278 C C . GLY A 1 571 ? -16.418 -0.877 18.946 1.00 95.12 571 GLY A C 1
ATOM 4279 O O . GLY A 1 571 ? -15.327 -1.399 19.185 1.00 95.12 571 GLY A O 1
ATOM 4280 N N . GLY A 1 572 ? -17.555 -1.564 18.898 1.00 96.19 572 GLY A N 1
ATOM 4281 C CA . GLY A 1 572 ? -17.650 -2.995 19.159 1.00 96.19 572 GLY A CA 1
ATOM 4282 C C . GLY A 1 572 ? -18.083 -3.339 20.584 1.00 96.19 572 GLY A C 1
ATOM 4283 O O . GLY A 1 572 ? -18.496 -2.483 21.366 1.00 96.19 572 GLY A O 1
ATOM 4284 N N . ASP A 1 573 ? -18.060 -4.626 20.897 1.00 96.44 573 ASP A N 1
ATOM 4285 C CA . ASP A 1 573 ? -18.567 -5.247 22.124 1.00 96.44 573 ASP A CA 1
ATOM 4286 C C . ASP A 1 573 ? -17.554 -6.213 22.772 1.00 96.44 573 ASP A C 1
ATOM 4288 O O . ASP A 1 573 ? -17.904 -7.108 23.544 1.00 96.44 573 ASP A O 1
ATOM 4292 N N . GLY A 1 574 ? -16.275 -6.025 22.447 1.00 97.38 574 GLY A N 1
ATOM 4293 C CA . GLY A 1 574 ? -15.135 -6.716 23.034 1.00 97.38 574 GLY A CA 1
ATOM 4294 C C . GLY A 1 574 ? -14.487 -5.945 24.186 1.00 97.38 574 GLY A C 1
ATOM 4295 O O . GLY A 1 574 ? -15.146 -5.245 24.962 1.00 97.38 574 GLY A O 1
ATOM 4296 N N . CYS A 1 575 ? -13.169 -6.106 24.334 1.00 97.62 575 CYS A N 1
ATOM 4297 C CA . CYS A 1 575 ? -12.415 -5.576 25.468 1.00 97.62 575 CYS A CA 1
ATOM 4298 C C . CYS A 1 575 ? -11.222 -4.717 25.033 1.00 97.62 575 CYS A C 1
ATOM 4300 O O . CYS A 1 575 ? -10.375 -5.158 24.270 1.00 97.62 575 CYS A O 1
ATOM 4302 N N . VAL A 1 576 ? -11.077 -3.535 25.623 1.00 97.06 576 VAL A N 1
ATOM 4303 C CA . VAL A 1 576 ? -9.815 -2.787 25.695 1.00 97.06 576 VAL A CA 1
ATOM 4304 C C . VAL A 1 576 ? -9.190 -3.049 27.063 1.00 97.06 576 VAL A C 1
ATOM 4306 O O . VAL A 1 576 ? -9.916 -3.186 28.047 1.00 97.06 576 VAL A O 1
ATOM 4309 N N . SER A 1 577 ? -7.870 -3.176 27.167 1.00 96.19 577 SER A N 1
ATOM 4310 C CA . SER A 1 577 ? -7.212 -3.528 28.431 1.00 96.19 577 SER A CA 1
ATOM 4311 C C . SER A 1 577 ? -5.803 -2.963 28.568 1.00 96.19 577 SER A C 1
ATOM 4313 O O . SER A 1 577 ? -5.180 -2.597 27.574 1.00 96.19 577 SER A O 1
ATOM 4315 N N . ASN A 1 578 ? -5.301 -2.967 29.809 1.00 93.50 578 ASN A N 1
ATOM 4316 C CA . ASN A 1 578 ? -3.895 -2.733 30.144 1.00 93.50 578 ASN A CA 1
ATOM 4317 C C . ASN A 1 578 ? -3.376 -1.389 29.607 1.00 93.50 578 ASN A C 1
ATOM 4319 O O . ASN A 1 578 ? -2.515 -1.351 28.736 1.00 93.50 578 ASN A O 1
ATOM 4323 N N . GLY A 1 579 ? -3.926 -0.285 30.111 1.00 92.75 579 GLY A N 1
ATOM 4324 C CA . GLY A 1 579 ? -3.526 1.075 29.749 1.00 92.75 579 GLY A CA 1
ATOM 4325 C C . GLY A 1 579 ? -4.673 2.073 29.887 1.00 92.75 579 GLY A C 1
ATOM 4326 O O . GLY A 1 579 ? -5.712 1.763 30.471 1.00 92.75 579 GLY A O 1
ATOM 4327 N N . THR A 1 580 ? -4.481 3.272 29.340 1.00 93.75 580 THR A N 1
ATOM 4328 C CA . THR A 1 580 ? -5.501 4.326 29.275 1.00 93.75 580 THR A CA 1
ATOM 4329 C C . THR A 1 580 ? -5.889 4.581 27.825 1.00 93.75 580 THR A C 1
ATOM 4331 O O . THR A 1 580 ? -5.041 4.935 27.010 1.00 93.75 580 THR A O 1
ATOM 4334 N N . LEU A 1 581 ? -7.170 4.455 27.498 1.00 94.38 581 LEU A N 1
ATOM 4335 C CA . LEU A 1 581 ? -7.697 4.835 26.190 1.00 94.38 581 LEU A CA 1
ATOM 4336 C C . LEU A 1 581 ? -8.156 6.295 26.212 1.00 94.38 581 LEU A C 1
ATOM 4338 O O . LEU A 1 581 ? -8.924 6.675 27.090 1.00 94.38 581 LEU A O 1
ATOM 4342 N N . VAL A 1 582 ? -7.749 7.101 25.236 1.00 94.19 582 VAL A N 1
ATOM 4343 C CA . VAL A 1 582 ? -8.251 8.463 25.010 1.00 94.19 582 VAL A CA 1
ATOM 4344 C C . VAL A 1 582 ? -9.036 8.474 23.705 1.00 94.19 582 VAL A C 1
ATOM 4346 O O . VAL A 1 582 ? -8.479 8.159 22.660 1.00 94.19 582 VAL A O 1
ATOM 4349 N N . VAL A 1 583 ? -10.314 8.844 23.748 1.00 95.25 583 VAL A N 1
ATOM 4350 C CA . VAL A 1 583 ? -11.169 8.923 22.555 1.00 95.25 583 VAL A CA 1
ATOM 4351 C C . VAL A 1 583 ? -11.474 10.379 22.239 1.00 95.25 583 VAL A C 1
ATOM 4353 O O . VAL A 1 583 ? -12.015 11.091 23.092 1.00 95.25 583 VAL A O 1
ATOM 4356 N N . THR A 1 584 ? -11.118 10.827 21.033 1.00 94.44 584 THR A N 1
ATOM 4357 C CA . THR A 1 584 ? -11.256 12.239 20.642 1.00 94.44 584 THR A CA 1
ATOM 4358 C C . THR A 1 584 ? -12.526 12.561 19.874 1.00 94.44 584 THR A C 1
ATOM 4360 O O . THR A 1 584 ? -12.969 13.703 19.941 1.00 94.44 584 THR A O 1
ATOM 4363 N N . GLU A 1 585 ? -13.118 11.595 19.168 1.00 95.06 585 GLU A N 1
ATOM 4364 C CA . GLU A 1 585 ? -14.289 11.844 18.322 1.00 95.06 585 GLU A CA 1
ATOM 4365 C C . GLU A 1 585 ? -15.488 10.980 18.706 1.00 95.06 585 GLU A C 1
ATOM 4367 O O . GLU A 1 585 ? -16.498 11.541 19.121 1.00 95.06 585 GLU A O 1
ATOM 4372 N N . ARG A 1 586 ? -15.417 9.644 18.608 1.00 95.69 586 ARG A N 1
ATOM 4373 C CA . ARG A 1 586 ? -16.616 8.793 18.746 1.00 95.69 586 ARG A CA 1
ATOM 4374 C C . ARG A 1 586 ? -16.389 7.469 19.475 1.00 95.69 586 ARG A C 1
ATOM 4376 O O . ARG A 1 586 ? -15.423 6.758 19.226 1.00 95.69 586 ARG A O 1
ATOM 4383 N N . VAL A 1 587 ? -17.353 7.082 20.308 1.00 97.25 587 VAL A N 1
ATOM 4384 C CA . VAL A 1 587 ? -17.471 5.749 20.911 1.00 97.25 587 VAL A CA 1
ATOM 4385 C C . VAL A 1 587 ? -18.790 5.099 20.491 1.00 97.25 587 VAL A C 1
ATOM 4387 O O . VAL A 1 587 ? -19.850 5.669 20.741 1.00 97.25 587 VAL A O 1
ATOM 4390 N N . THR A 1 588 ? -18.754 3.898 19.910 1.00 96.50 588 THR A N 1
ATOM 4391 C CA . THR A 1 588 ? -19.953 3.175 19.437 1.00 96.50 588 THR A CA 1
ATOM 4392 C C . THR A 1 588 ? -19.997 1.742 19.984 1.00 96.50 588 THR A C 1
ATOM 4394 O O . THR A 1 588 ? -19.547 0.814 19.310 1.00 96.50 588 THR A O 1
ATOM 4397 N N . PRO A 1 589 ? -20.516 1.518 21.207 1.00 96.25 589 PRO A N 1
ATOM 4398 C CA . PRO A 1 589 ? -20.623 0.172 21.757 1.00 96.25 589 PRO A CA 1
ATOM 4399 C C . PRO A 1 589 ? -21.631 -0.688 20.984 1.00 96.25 589 PRO A C 1
ATOM 4401 O O . PRO A 1 589 ? -22.802 -0.318 20.842 1.00 96.25 589 PRO A O 1
ATOM 4404 N N . GLY A 1 590 ? -21.179 -1.861 20.546 1.00 91.38 590 GLY A N 1
ATOM 4405 C CA . GLY A 1 590 ? -21.920 -2.769 19.674 1.00 91.38 590 GLY A CA 1
ATOM 4406 C C . GLY A 1 590 ? -21.393 -2.817 18.237 1.00 91.38 590 GLY A C 1
ATOM 4407 O O . GLY A 1 590 ? -20.488 -2.079 17.854 1.00 91.38 590 GLY A O 1
ATOM 4408 N N . VAL A 1 591 ? -21.955 -3.725 17.440 1.00 89.81 591 VAL A N 1
ATOM 4409 C CA . VAL A 1 591 ? -21.523 -4.017 16.064 1.00 89.81 591 VAL A CA 1
ATOM 4410 C C . VAL A 1 591 ? -22.724 -4.056 15.127 1.00 89.81 591 VAL A C 1
ATOM 4412 O O . VAL A 1 591 ? -23.813 -4.468 15.520 1.00 89.81 591 VAL A O 1
ATOM 4415 N N . ASN A 1 592 ? -22.544 -3.637 13.870 1.00 86.75 592 ASN A N 1
ATOM 4416 C CA . ASN A 1 592 ? -23.585 -3.698 12.830 1.00 86.75 592 ASN A CA 1
ATOM 4417 C C . ASN A 1 592 ? -24.937 -3.085 13.259 1.00 86.75 592 ASN A C 1
ATOM 4419 O O . ASN A 1 592 ? -26.004 -3.614 12.947 1.00 86.75 592 ASN A O 1
ATOM 4423 N N . GLY A 1 593 ? -24.886 -1.989 14.022 1.00 85.69 593 GLY A N 1
ATOM 4424 C CA . GLY A 1 593 ? -26.064 -1.285 14.533 1.00 85.69 593 GLY A CA 1
ATOM 4425 C C . GLY A 1 593 ? -26.774 -1.956 15.714 1.00 85.69 593 GLY A C 1
ATOM 4426 O O . GLY A 1 593 ? -27.757 -1.413 16.213 1.00 85.69 593 GLY A O 1
ATOM 4427 N N . GLN A 1 594 ? -26.291 -3.106 16.189 1.00 89.88 594 GLN A N 1
ATOM 4428 C CA . GLN A 1 594 ? -26.842 -3.789 17.357 1.00 89.88 594 GLN A CA 1
ATOM 4429 C C . GLN A 1 594 ? -26.190 -3.288 18.650 1.00 89.88 594 GLN A C 1
ATOM 4431 O O . GLN A 1 594 ? -24.984 -3.040 18.657 1.00 89.88 594 GLN A O 1
ATOM 4436 N N . PRO A 1 595 ? -26.946 -3.158 19.758 1.00 92.06 595 PRO A N 1
ATOM 4437 C CA . PRO A 1 595 ? -26.373 -2.802 21.052 1.00 92.06 595 PRO A CA 1
ATOM 4438 C C . PRO A 1 595 ? -25.427 -3.889 21.568 1.00 92.06 595 PRO A C 1
ATOM 4440 O O . PRO A 1 595 ? -25.760 -5.073 21.539 1.00 92.06 595 PRO A O 1
ATOM 4443 N N . GLY A 1 596 ? -24.298 -3.470 22.136 1.00 94.50 596 GLY A N 1
ATOM 4444 C CA . GLY A 1 596 ? -23.366 -4.336 22.858 1.00 94.50 596 GLY A CA 1
ATOM 4445 C C . GLY A 1 596 ? -22.659 -3.597 23.995 1.00 94.50 596 GLY A C 1
ATOM 4446 O O . GLY A 1 596 ? -22.903 -2.410 24.225 1.00 94.50 596 GLY A O 1
ATOM 4447 N N . THR A 1 597 ? -21.794 -4.296 24.729 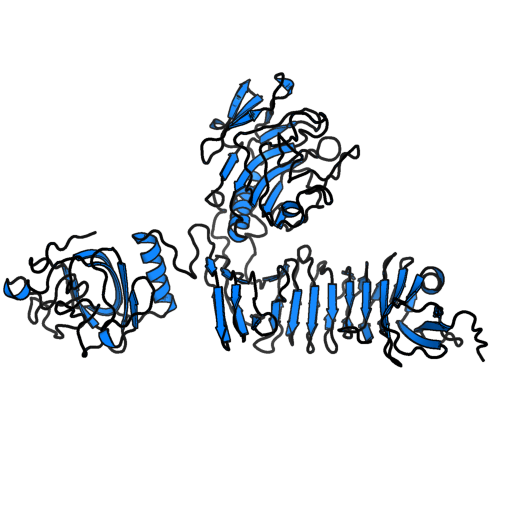1.00 96.38 597 THR A N 1
ATOM 4448 C CA . THR A 1 597 ? -21.026 -3.702 25.832 1.00 96.38 597 THR A CA 1
ATOM 4449 C C . THR A 1 597 ? -19.546 -3.665 25.482 1.00 96.38 597 THR A C 1
ATOM 4451 O O . THR A 1 597 ? -18.915 -4.713 25.421 1.00 96.38 597 THR A O 1
ATOM 4454 N N . LEU A 1 598 ? -18.977 -2.470 25.323 1.00 97.94 598 LEU A N 1
ATOM 4455 C CA . LEU A 1 598 ? -17.531 -2.299 25.182 1.00 97.94 598 LEU A CA 1
ATOM 4456 C C . LEU A 1 598 ? -16.898 -2.230 26.578 1.00 97.94 598 LEU A C 1
ATOM 4458 O O . LEU A 1 598 ? -17.146 -1.292 27.344 1.00 97.94 598 LEU A O 1
ATOM 4462 N N . ALA A 1 599 ? -16.089 -3.228 26.928 1.00 98.00 599 ALA A N 1
ATOM 4463 C CA . ALA A 1 599 ? -15.369 -3.251 28.196 1.00 98.00 599 ALA A CA 1
ATOM 4464 C C . ALA A 1 599 ? -14.031 -2.511 28.071 1.00 98.00 599 ALA A C 1
ATOM 4466 O O . ALA A 1 599 ? -13.235 -2.817 27.192 1.00 98.00 599 ALA A O 1
ATOM 4467 N N . VAL A 1 600 ? -13.741 -1.587 28.984 1.00 97.69 600 VAL A N 1
ATOM 4468 C CA . VAL A 1 600 ? -12.445 -0.909 29.104 1.00 97.69 600 VAL A CA 1
ATOM 4469 C C . VAL A 1 600 ? -11.836 -1.279 30.453 1.00 97.69 600 VAL A C 1
ATOM 4471 O O . VAL A 1 600 ? -12.147 -0.697 31.493 1.00 97.69 600 VAL A O 1
ATOM 4474 N N . LYS A 1 601 ? -10.980 -2.302 30.441 1.00 96.50 601 LYS A N 1
ATOM 4475 C CA . LYS A 1 601 ? -10.237 -2.801 31.603 1.00 96.50 601 LYS A CA 1
ATOM 4476 C C . LYS A 1 601 ? -8.967 -1.980 31.841 1.00 96.50 601 LYS A C 1
ATOM 4478 O O . LYS A 1 601 ? -7.852 -2.477 31.668 1.00 96.50 601 LYS A O 1
ATOM 4483 N N . GLY A 1 602 ? -9.172 -0.706 32.146 1.00 93.06 602 GLY A N 1
ATOM 4484 C CA . GLY A 1 602 ? -8.151 0.327 32.278 1.00 93.06 602 GLY A CA 1
ATOM 4485 C C . GLY A 1 602 ? -8.801 1.706 32.398 1.00 93.06 602 GLY A C 1
ATOM 4486 O O . GLY A 1 602 ? -10.012 1.804 32.629 1.00 93.06 602 GLY A O 1
ATOM 4487 N N . GLY A 1 603 ? -8.010 2.762 32.221 1.00 95.06 603 GLY A N 1
ATOM 4488 C CA . GLY A 1 603 ? -8.513 4.134 32.172 1.00 95.06 603 GLY A CA 1
ATOM 4489 C C . GLY A 1 603 ? -9.232 4.442 30.854 1.00 95.06 603 GLY A C 1
ATOM 4490 O O . GLY A 1 603 ? -8.829 3.961 29.794 1.00 95.06 603 GLY A O 1
ATOM 4491 N N . LEU A 1 604 ? -10.268 5.281 30.903 1.00 97.75 604 LEU A N 1
ATOM 4492 C CA . LEU A 1 604 ? -10.926 5.846 29.719 1.00 97.75 604 LEU A CA 1
ATOM 4493 C C . LEU A 1 604 ? -10.987 7.367 29.841 1.00 97.75 604 LEU A C 1
ATOM 4495 O O . LEU A 1 604 ? -11.510 7.880 30.825 1.00 97.75 604 LEU A O 1
ATOM 4499 N N . VAL A 1 605 ? -10.525 8.089 28.826 1.00 97.69 605 VAL A N 1
ATOM 4500 C CA . VAL A 1 605 ? -10.665 9.541 28.705 1.00 97.69 605 VAL A CA 1
ATOM 4501 C C . VAL A 1 605 ? -11.569 9.858 27.519 1.00 97.69 605 VAL A C 1
ATOM 4503 O O . VAL A 1 605 ? -11.260 9.503 26.384 1.00 97.69 605 VAL A O 1
ATOM 4506 N N . LEU A 1 606 ? -12.668 10.562 27.776 1.00 98.00 606 LEU A N 1
ATOM 4507 C CA . LEU A 1 606 ? -13.517 11.153 26.743 1.00 98.00 606 LEU A CA 1
ATOM 4508 C C . LEU A 1 606 ? -13.085 12.609 26.546 1.00 98.00 606 LEU A C 1
ATOM 4510 O O . LEU A 1 606 ? -13.200 13.412 27.479 1.00 98.00 606 LEU A O 1
ATOM 4514 N N . ALA A 1 607 ? -12.547 12.941 25.370 1.00 96.81 607 ALA A N 1
ATOM 4515 C CA . ALA A 1 607 ? -12.082 14.294 25.069 1.00 96.81 607 ALA A CA 1
ATOM 4516 C C . ALA A 1 607 ? -13.239 15.307 24.994 1.00 96.81 607 ALA A C 1
ATOM 4518 O O . ALA A 1 607 ? -14.412 14.942 24.907 1.00 96.81 607 ALA A O 1
ATOM 4519 N N . ASP A 1 608 ? -12.903 16.598 25.019 1.00 96.56 608 ASP A N 1
ATOM 4520 C CA . ASP A 1 608 ? -13.880 17.659 24.763 1.00 96.56 608 ASP A CA 1
ATOM 4521 C C . ASP A 1 608 ? -14.419 17.550 23.329 1.00 96.56 608 ASP A C 1
ATOM 4523 O O . ASP A 1 608 ? -13.645 17.476 22.376 1.00 96.56 608 ASP A O 1
ATOM 4527 N N . GLY A 1 609 ? -15.743 17.521 23.189 1.00 95.56 609 GLY A N 1
ATOM 4528 C CA . GLY A 1 609 ? -16.435 17.346 21.913 1.00 95.56 609 GLY A CA 1
ATOM 4529 C C . GLY A 1 609 ? -16.709 15.894 21.504 1.00 95.56 609 GLY A C 1
ATOM 4530 O O . GLY A 1 609 ? -17.354 15.699 20.476 1.00 95.56 609 GLY A O 1
ATOM 4531 N N . ALA A 1 610 ? -16.290 14.895 22.290 1.00 96.81 610 ALA A N 1
ATOM 4532 C CA . ALA A 1 610 ? -16.510 13.485 21.963 1.00 96.81 610 ALA A CA 1
ATOM 4533 C C . ALA A 1 610 ? -18.006 13.093 21.929 1.00 96.81 610 ALA A C 1
ATOM 4535 O O . ALA A 1 610 ? -18.848 13.649 22.643 1.00 96.81 610 ALA A O 1
ATOM 4536 N N . GLU A 1 611 ? -18.330 12.090 21.114 1.00 97.56 611 GLU A N 1
ATOM 4537 C CA . GLU A 1 611 ? -19.665 11.527 20.917 1.00 97.56 611 GLU A CA 1
ATOM 4538 C C . GLU A 1 611 ? -19.743 10.081 21.439 1.00 97.56 611 GLU A C 1
ATOM 4540 O O . GLU A 1 611 ? -18.881 9.257 21.148 1.00 97.56 611 GLU A O 1
ATOM 4545 N N . ILE A 1 612 ? -20.813 9.733 22.159 1.00 97.12 612 ILE A N 1
ATOM 4546 C CA . ILE A 1 612 ? -21.195 8.342 22.436 1.00 97.12 612 ILE A CA 1
ATOM 4547 C C . ILE A 1 612 ? -22.424 8.005 21.596 1.00 97.12 612 ILE A C 1
ATOM 4549 O O . ILE A 1 612 ? -23.503 8.556 21.821 1.00 97.12 612 ILE A O 1
ATOM 4553 N N . VAL A 1 613 ? -22.288 7.064 20.667 1.00 95.00 613 VAL A N 1
ATOM 4554 C CA . VAL A 1 613 ? -23.402 6.528 19.883 1.00 95.00 613 VAL A CA 1
ATOM 4555 C C . VAL A 1 613 ? -23.951 5.288 20.580 1.00 95.00 613 VAL A C 1
ATOM 4557 O O . VAL A 1 613 ? -23.341 4.221 20.581 1.00 95.00 613 VAL A O 1
ATOM 4560 N N . ALA A 1 614 ? -25.128 5.428 21.181 1.00 92.00 614 ALA A N 1
ATOM 4561 C CA . ALA A 1 614 ? -25.825 4.354 21.869 1.00 92.00 614 ALA A CA 1
ATOM 4562 C C . ALA A 1 614 ? -26.873 3.734 20.939 1.00 92.00 614 ALA A C 1
ATOM 4564 O O . ALA A 1 614 ? -27.930 4.318 20.696 1.00 92.00 614 ALA A O 1
ATOM 4565 N N . HIS A 1 615 ? -26.605 2.532 20.432 1.00 90.38 615 HIS A N 1
ATOM 4566 C CA . HIS A 1 615 ? -27.638 1.725 19.785 1.00 90.38 615 HIS A CA 1
ATOM 4567 C C . HIS A 1 615 ? -28.599 1.181 20.842 1.00 90.38 615 HIS A C 1
ATOM 4569 O O . HIS A 1 615 ? -28.160 0.749 21.906 1.00 90.38 615 HIS A O 1
ATOM 4575 N N . TYR A 1 616 ? -29.906 1.203 20.588 1.00 86.12 616 TYR A N 1
ATOM 4576 C CA . TYR A 1 616 ? -30.895 0.711 21.547 1.00 86.12 616 TYR A CA 1
ATOM 4577 C C . TYR A 1 616 ? -31.845 -0.294 20.909 1.00 86.12 616 TYR A C 1
ATOM 4579 O O . TYR A 1 616 ? -32.643 0.049 20.048 1.00 86.12 616 TYR A O 1
ATOM 4587 N N . ALA A 1 617 ? -31.825 -1.528 21.406 1.00 83.94 617 ALA A N 1
ATOM 4588 C CA . ALA A 1 617 ? -32.779 -2.567 21.041 1.00 83.94 617 ALA A CA 1
ATOM 4589 C C . ALA A 1 617 ? -33.357 -3.151 22.328 1.00 83.94 617 ALA A C 1
ATOM 4591 O O . ALA A 1 617 ? -32.728 -3.968 22.998 1.00 83.94 617 ALA A O 1
ATOM 4592 N N . ARG A 1 618 ? -34.550 -2.682 22.712 1.00 76.81 618 ARG A N 1
ATOM 4593 C CA . ARG A 1 618 ? -35.161 -2.953 24.020 1.00 76.81 618 ARG A CA 1
ATOM 4594 C C . ARG A 1 618 ? -35.074 -4.444 24.407 1.00 76.81 618 ARG A C 1
ATOM 4596 O O . ARG A 1 618 ? -35.536 -5.283 23.636 1.00 76.81 618 ARG A O 1
ATOM 4603 N N . PRO A 1 619 ? -34.577 -4.785 25.613 1.00 76.69 619 PRO A N 1
ATOM 4604 C CA . PRO A 1 619 ? -34.176 -3.901 26.718 1.00 76.69 619 PRO A CA 1
ATOM 4605 C C . PRO A 1 619 ? -32.704 -3.443 26.688 1.00 76.69 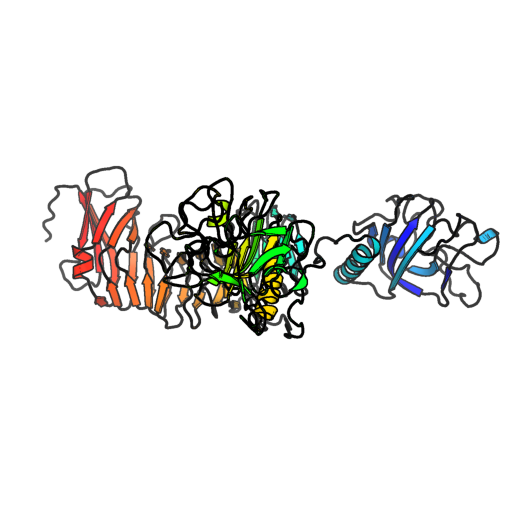619 PRO A C 1
ATOM 4607 O O . PRO A 1 619 ? -32.252 -2.823 27.646 1.00 76.69 619 PRO A O 1
ATOM 4610 N N . LEU A 1 620 ? -31.956 -3.766 25.636 1.00 85.19 620 LEU A N 1
ATOM 4611 C CA . LEU A 1 620 ? -30.514 -3.574 25.542 1.00 85.19 620 LEU A CA 1
ATOM 4612 C C . LEU A 1 620 ? -30.155 -2.179 25.025 1.00 85.19 620 LEU A C 1
ATOM 4614 O O . LEU A 1 620 ? -30.802 -1.640 24.127 1.00 85.19 620 LEU A O 1
ATOM 4618 N N . CYS A 1 621 ? -29.086 -1.623 25.585 1.00 88.31 621 CYS A N 1
ATOM 4619 C CA . CYS A 1 621 ? -28.475 -0.370 25.166 1.00 88.31 621 CYS A CA 1
ATOM 4620 C C . CYS A 1 621 ? -26.978 -0.601 24.977 1.00 88.31 621 CYS A C 1
ATOM 4622 O O . CYS A 1 621 ? -26.351 -1.264 25.810 1.00 88.31 621 CYS A O 1
ATOM 4624 N N . GLY A 1 622 ? -26.421 -0.030 23.911 1.00 92.88 622 GLY A N 1
ATOM 4625 C CA . GLY A 1 622 ? -24.985 0.122 23.747 1.00 92.88 622 GLY A CA 1
ATOM 4626 C C . GLY A 1 622 ? -24.419 0.769 25.007 1.00 92.88 622 GLY A C 1
ATOM 4627 O O . GLY A 1 622 ? -24.912 1.817 25.430 1.00 92.88 622 GLY A O 1
ATOM 4628 N N . SER A 1 623 ? -23.461 0.106 25.646 1.00 95.06 623 SER A N 1
ATOM 4629 C CA . SER A 1 623 ? -22.945 0.504 26.956 1.00 95.06 623 SER A CA 1
ATOM 4630 C C . SER A 1 623 ? -21.430 0.397 27.045 1.00 95.06 623 SER A C 1
ATOM 4632 O O . SER A 1 623 ? -20.799 -0.446 26.410 1.00 95.06 623 SER A O 1
ATOM 4634 N N . LEU A 1 624 ? -20.847 1.256 27.872 1.00 97.31 624 LEU A N 1
ATOM 4635 C CA . LEU A 1 624 ? -19.440 1.231 28.244 1.00 97.31 624 LEU A CA 1
ATOM 4636 C C . LEU A 1 624 ? -19.290 0.642 29.640 1.00 97.31 624 LEU A C 1
ATOM 4638 O O . LEU A 1 624 ? -20.026 1.012 30.552 1.00 97.31 624 LEU A O 1
ATOM 4642 N N . ASN A 1 625 ? -18.310 -0.235 29.822 1.00 97.12 625 ASN A N 1
ATOM 4643 C CA . ASN A 1 625 ? -17.951 -0.752 31.136 1.00 97.12 625 ASN A CA 1
ATOM 4644 C C . ASN A 1 625 ? -16.479 -0.478 31.439 1.00 97.12 625 ASN A C 1
ATOM 4646 O O . ASN A 1 625 ? -15.607 -1.227 31.006 1.00 97.12 625 ASN A O 1
ATOM 4650 N N . VAL A 1 626 ? -16.212 0.593 32.181 1.00 97.50 626 VAL A N 1
ATOM 4651 C CA . VAL A 1 626 ? -14.871 1.039 32.569 1.00 97.50 626 VAL A CA 1
ATOM 4652 C C . VAL A 1 626 ? -14.537 0.475 33.948 1.00 97.50 626 VAL A C 1
ATOM 4654 O O . VAL A 1 626 ? -15.254 0.723 34.912 1.00 97.50 626 VAL A O 1
ATOM 4657 N N . THR A 1 627 ? -13.458 -0.291 34.091 1.00 94.50 627 THR A N 1
ATOM 4658 C CA . THR A 1 627 ? -13.131 -0.886 35.402 1.00 94.50 627 THR A CA 1
ATOM 4659 C C . THR A 1 627 ? -12.308 0.031 36.299 1.00 94.50 627 THR A C 1
ATOM 4661 O O . THR A 1 627 ? -12.325 -0.152 37.514 1.00 94.50 627 THR A O 1
ATOM 4664 N N . GLU A 1 628 ? -11.585 0.995 35.724 1.00 94.62 628 GLU A N 1
ATOM 4665 C CA . GLU A 1 628 ? -10.789 1.978 36.467 1.00 94.62 628 GLU A CA 1
ATOM 4666 C C . GLU A 1 628 ? -11.428 3.375 36.372 1.00 94.62 628 GLU A C 1
ATOM 4668 O O . GLU A 1 628 ? -12.647 3.515 36.523 1.00 94.62 628 GLU A O 1
ATOM 4673 N N . THR A 1 629 ? -10.621 4.419 36.170 1.00 96.31 629 THR A N 1
ATOM 4674 C CA . THR A 1 629 ? -11.087 5.804 36.109 1.00 96.31 629 THR A CA 1
ATOM 4675 C C . THR A 1 629 ? -11.620 6.153 34.720 1.00 96.31 629 THR A C 1
ATOM 4677 O O . THR A 1 629 ? -10.912 6.038 33.720 1.00 96.31 629 THR A O 1
ATOM 4680 N N . LEU A 1 630 ? -12.858 6.645 34.677 1.00 97.44 630 LEU A N 1
ATOM 4681 C CA . LEU A 1 630 ? -13.404 7.407 33.560 1.00 97.44 630 LEU A CA 1
ATOM 4682 C C . LEU A 1 630 ? -13.130 8.900 33.776 1.00 97.44 630 LEU A C 1
ATOM 4684 O O . LEU A 1 630 ? -13.656 9.494 34.714 1.00 97.44 630 LEU A O 1
ATOM 4688 N N . THR A 1 631 ? -12.378 9.528 32.882 1.00 98.19 631 THR A N 1
ATOM 4689 C CA . THR A 1 631 ? -12.150 10.975 32.871 1.00 98.19 631 THR A CA 1
ATOM 4690 C C . THR A 1 631 ? -12.942 11.608 31.735 1.00 98.19 631 THR A C 1
ATOM 4692 O O . THR A 1 631 ? -12.728 11.324 30.560 1.00 98.19 631 THR A O 1
ATOM 4695 N N . VAL A 1 632 ? -13.847 12.516 32.073 1.00 97.50 632 VAL A N 1
ATOM 4696 C CA . VAL A 1 632 ? -14.551 13.355 31.097 1.00 97.50 632 VAL A CA 1
ATOM 4697 C C . VAL A 1 632 ? -13.779 14.660 31.005 1.00 97.50 632 VAL A C 1
ATOM 4699 O O . VAL A 1 632 ? -13.643 15.337 32.018 1.00 97.50 632 VAL A O 1
ATOM 4702 N N . ALA A 1 633 ? -13.210 15.010 29.850 1.00 95.25 633 ALA A N 1
ATOM 4703 C CA . ALA A 1 633 ? -12.344 16.187 29.710 1.00 95.25 633 ALA A CA 1
ATOM 4704 C C . ALA A 1 633 ? -13.141 17.489 29.513 1.00 95.25 633 ALA A C 1
ATOM 4706 O O . ALA A 1 633 ? -12.763 18.526 30.060 1.00 95.25 633 ALA A O 1
ATOM 4707 N N . GLY A 1 634 ? -14.280 17.426 28.822 1.00 94.25 634 GLY A N 1
ATOM 4708 C CA . GLY A 1 634 ? -15.110 18.588 28.498 1.00 94.25 634 GLY A CA 1
ATOM 4709 C C . GLY A 1 634 ? -16.572 18.235 28.216 1.00 94.25 634 GLY A C 1
ATOM 4710 O O . GLY A 1 634 ? -17.115 17.296 28.806 1.00 94.25 634 GLY A O 1
ATOM 4711 N N . GLY A 1 635 ? -17.218 19.025 27.359 1.00 95.00 635 GLY A N 1
ATOM 4712 C CA . GLY A 1 635 ? -18.565 18.742 26.860 1.00 95.00 635 GLY A CA 1
ATOM 4713 C C . GLY A 1 635 ? -18.552 17.625 25.815 1.00 95.00 635 GLY A C 1
ATOM 4714 O O . GLY A 1 635 ? -17.493 17.175 25.386 1.00 95.00 635 GLY A O 1
ATOM 4715 N N . GLY A 1 636 ? -19.730 17.174 25.396 1.00 96.81 636 GLY A N 1
ATOM 4716 C CA . GLY A 1 636 ? -19.850 16.094 24.418 1.00 96.81 636 GLY A CA 1
ATOM 4717 C C . GLY A 1 636 ? -21.291 15.832 24.004 1.00 96.81 636 GLY A C 1
ATOM 4718 O O . GLY A 1 636 ? -22.207 16.574 24.377 1.00 96.81 636 GLY A O 1
ATOM 4719 N N . THR A 1 637 ? -21.498 14.773 23.228 1.00 96.44 637 THR A N 1
ATOM 4720 C CA . THR A 1 637 ? -22.826 14.380 22.736 1.00 96.44 637 THR A CA 1
ATOM 4721 C C . THR A 1 637 ? -23.095 12.904 23.008 1.00 96.44 637 THR A C 1
ATOM 4723 O O . THR A 1 637 ? -22.218 12.066 22.850 1.00 96.44 637 THR A O 1
ATOM 4726 N N . VAL A 1 638 ? -24.320 12.563 23.402 1.00 95.06 638 VAL A N 1
ATOM 4727 C CA . VAL A 1 638 ? -24.825 11.185 23.380 1.00 95.06 638 VAL A CA 1
ATOM 4728 C C . VAL A 1 638 ? -25.895 11.093 22.302 1.00 95.06 638 VAL A C 1
ATOM 4730 O O . VAL A 1 638 ? -26.935 11.742 22.411 1.00 95.06 638 VAL A O 1
ATOM 4733 N N . THR A 1 639 ? -25.654 10.276 21.282 1.00 91.81 639 THR A N 1
ATOM 4734 C CA . THR A 1 639 ? -26.573 10.058 20.163 1.00 91.81 639 THR A CA 1
ATOM 4735 C C . THR A 1 639 ? -27.226 8.692 20.293 1.00 91.81 639 THR A C 1
ATOM 4737 O O . THR A 1 639 ? -26.567 7.659 20.210 1.00 91.81 639 THR A O 1
ATOM 4740 N N . LEU A 1 640 ? -28.542 8.667 20.475 1.00 87.50 640 LEU A N 1
ATOM 4741 C CA . LEU A 1 640 ? -29.326 7.435 20.489 1.00 87.50 640 LEU A CA 1
ATOM 4742 C C . LEU A 1 640 ? -29.700 7.028 19.054 1.00 87.50 640 LEU A C 1
ATOM 4744 O O . LEU A 1 640 ? -30.400 7.782 18.368 1.00 87.50 640 LEU A O 1
ATOM 4748 N N . LYS A 1 641 ? -29.290 5.827 18.626 1.00 86.56 641 LYS A N 1
ATOM 4749 C CA . LYS A 1 641 ? -29.634 5.237 17.320 1.00 86.56 641 LYS A CA 1
ATOM 4750 C C . LYS A 1 641 ? -30.624 4.072 17.440 1.00 86.56 641 LYS A C 1
ATOM 4752 O O . LYS A 1 641 ? -30.538 3.253 18.351 1.00 86.56 641 LYS A O 1
ATOM 4757 N N . GLU A 1 642 ? -31.548 4.027 16.475 1.00 69.81 642 GLU A N 1
ATOM 4758 C CA . GLU A 1 642 ? -32.610 3.019 16.279 1.00 69.81 642 GLU A CA 1
ATOM 4759 C C . GLU A 1 642 ? -33.607 2.785 17.438 1.00 69.81 642 GLU A C 1
ATOM 4761 O O . GLU A 1 642 ? -33.777 1.665 17.911 1.00 69.81 642 GLU A O 1
ATOM 4766 N N . PRO A 1 643 ? -34.397 3.783 17.866 1.00 63.16 643 PRO A N 1
ATOM 4767 C CA . PRO A 1 643 ? -35.440 3.559 18.862 1.00 63.16 643 PRO A CA 1
ATOM 4768 C C . PRO A 1 643 ? -36.695 2.931 18.240 1.00 63.16 643 PRO A C 1
ATOM 4770 O O . PRO A 1 643 ? -37.725 3.587 18.070 1.00 63.16 643 PRO A O 1
ATOM 4773 N N . VAL A 1 644 ? -36.667 1.636 17.932 1.00 54.78 644 VAL A N 1
ATOM 4774 C CA . VAL A 1 644 ? -37.908 0.907 17.635 1.00 54.78 644 VAL A CA 1
ATOM 4775 C C . VAL A 1 644 ? -38.543 0.474 18.963 1.00 54.78 644 VAL A C 1
ATOM 4777 O O . VAL A 1 644 ? -38.253 -0.588 19.503 1.00 54.78 644 VAL A O 1
ATOM 4780 N N . GLY A 1 645 ? -39.418 1.323 19.518 1.00 58.41 645 GLY A N 1
ATOM 4781 C CA . GLY A 1 645 ? -40.307 0.952 20.633 1.00 58.41 645 GLY A CA 1
ATOM 4782 C C . GLY A 1 645 ? -39.884 1.388 22.045 1.00 58.41 645 GLY A C 1
ATOM 4783 O O . GLY A 1 645 ? -39.868 0.566 22.963 1.00 58.41 645 GLY A O 1
ATOM 4784 N N . LEU A 1 646 ? -39.638 2.689 22.262 1.00 62.47 646 LEU A N 1
ATOM 4785 C CA . LEU A 1 646 ? -39.321 3.269 23.587 1.00 62.47 646 LEU A CA 1
ATOM 4786 C C . LEU A 1 646 ? -40.473 3.221 24.618 1.00 62.47 646 LEU A C 1
ATOM 4788 O O . LEU A 1 646 ? -40.252 3.453 25.806 1.00 62.47 646 LEU A O 1
ATOM 4792 N N . GLY A 1 647 ? -41.711 2.917 24.209 1.00 64.50 647 GLY A N 1
ATOM 4793 C CA . GLY A 1 647 ? -42.876 2.972 25.106 1.00 64.50 647 GLY A CA 1
ATOM 4794 C C . GLY A 1 647 ? -43.121 4.388 25.657 1.00 64.50 647 GLY A C 1
ATOM 4795 O O . GLY A 1 647 ? -42.952 5.360 24.931 1.00 64.50 647 GLY A O 1
ATOM 4796 N N . GLN A 1 648 ? -43.527 4.517 26.930 1.00 69.50 648 GLN A N 1
ATOM 4797 C CA . GLN A 1 648 ? -43.665 5.824 27.611 1.00 69.50 648 GLN A CA 1
ATOM 4798 C C . GLN A 1 648 ? -42.341 6.369 28.186 1.00 69.50 648 GLN A C 1
ATOM 4800 O O . GLN A 1 648 ? -42.292 7.499 28.669 1.00 69.50 648 GLN A O 1
ATOM 4805 N N . GLY A 1 649 ? -41.266 5.581 28.121 1.00 76.50 649 GLY A N 1
ATOM 4806 C CA . GLY A 1 649 ? -39.929 5.974 28.541 1.00 76.50 649 GLY A CA 1
ATOM 4807 C C . GLY A 1 649 ? -39.047 4.779 28.899 1.00 76.50 649 GLY A C 1
ATOM 4808 O O . GLY A 1 649 ? -39.529 3.654 29.062 1.00 76.50 649 GLY A O 1
ATOM 4809 N N . PHE A 1 650 ? -37.748 5.033 29.037 1.00 81.06 650 PHE A N 1
ATOM 4810 C CA . PHE A 1 6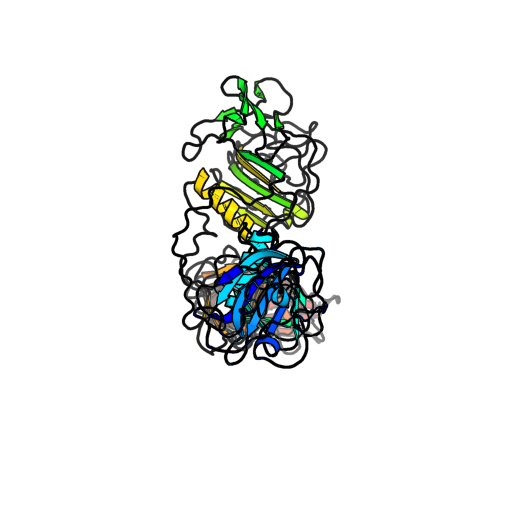50 ? -36.755 4.044 29.448 1.00 81.06 650 PHE A CA 1
ATOM 4811 C C . PHE A 1 650 ? -35.675 4.666 30.335 1.00 81.06 650 PHE A C 1
ATOM 4813 O O . PHE A 1 650 ? -35.435 5.873 30.311 1.00 81.06 650 PHE A O 1
ATOM 4820 N N . ALA A 1 651 ? -35.007 3.803 31.093 1.00 85.62 651 ALA A N 1
ATOM 4821 C CA . ALA A 1 651 ? -33.732 4.077 31.730 1.00 85.62 651 ALA A CA 1
ATOM 4822 C C . ALA A 1 651 ? -32.840 2.863 31.469 1.00 85.62 651 ALA A C 1
ATOM 4824 O O . ALA A 1 651 ? -33.224 1.745 31.818 1.00 85.62 651 ALA A O 1
ATOM 4825 N N . ALA A 1 652 ? -31.698 3.069 30.825 1.00 87.19 652 ALA A N 1
ATOM 4826 C CA . ALA A 1 652 ? -30.754 2.005 30.509 1.00 87.19 652 ALA A CA 1
ATOM 4827 C C . ALA A 1 652 ? -29.343 2.397 30.972 1.00 87.19 652 ALA A C 1
ATOM 4829 O O . ALA A 1 652 ? -28.985 3.572 30.854 1.00 87.19 652 ALA A O 1
ATOM 4830 N N . PRO A 1 653 ? -28.541 1.454 31.497 1.00 90.88 653 PRO A N 1
ATOM 4831 C CA . PRO A 1 653 ? -27.126 1.695 31.751 1.00 90.88 653 PRO A CA 1
ATOM 4832 C C . PRO A 1 653 ? -26.421 2.106 30.458 1.00 90.88 653 PRO A C 1
ATOM 4834 O O . PRO A 1 653 ? -26.462 1.369 29.476 1.00 90.88 653 PRO A O 1
ATOM 4837 N N . LEU A 1 654 ? -25.799 3.284 30.469 1.00 94.06 654 LEU A N 1
ATOM 4838 C CA . LEU A 1 654 ? -24.961 3.766 29.373 1.00 94.06 654 LEU A CA 1
ATOM 4839 C C . LEU A 1 654 ? -23.485 3.556 29.700 1.00 94.06 654 LEU A C 1
ATOM 4841 O O . LEU A 1 654 ? -22.716 3.146 28.840 1.00 94.06 654 LEU A O 1
ATOM 4845 N N . ILE A 1 655 ? -23.090 3.835 30.943 1.00 96.38 655 ILE A N 1
ATOM 4846 C CA . ILE A 1 655 ? -21.700 3.735 31.387 1.00 96.38 655 ILE A CA 1
ATOM 4847 C C . ILE A 1 655 ? -21.669 3.155 32.795 1.00 96.38 655 ILE A C 1
ATOM 4849 O O . ILE A 1 655 ? -22.293 3.721 33.688 1.00 96.38 655 ILE A O 1
ATOM 4853 N N . THR A 1 656 ? -20.916 2.086 33.021 1.00 95.62 656 THR A N 1
ATOM 4854 C CA . THR A 1 656 ? -20.460 1.673 34.356 1.00 95.62 656 THR A CA 1
ATOM 4855 C C . THR A 1 656 ? -18.990 2.033 34.524 1.00 95.62 656 THR A C 1
ATOM 4857 O O . THR A 1 656 ? -18.237 1.998 33.551 1.00 95.62 656 THR A O 1
ATOM 4860 N N . TYR A 1 657 ? -18.581 2.419 35.732 1.00 95.81 657 TYR A N 1
ATOM 4861 C CA . TYR A 1 657 ? -17.216 2.887 35.998 1.00 95.81 657 TYR A CA 1
ATOM 4862 C C . TYR A 1 657 ? -16.663 2.392 37.346 1.00 95.81 657 TYR A C 1
ATOM 4864 O O . TYR A 1 657 ? -17.415 2.092 38.272 1.00 95.81 657 TYR A O 1
ATOM 4872 N N . GLY A 1 658 ? -15.338 2.320 37.495 1.00 94.38 658 GLY A N 1
ATOM 4873 C CA . GLY A 1 658 ? -14.690 2.091 38.792 1.00 94.38 658 GLY A CA 1
ATOM 4874 C C . GLY A 1 658 ? -14.615 3.379 39.613 1.00 94.38 658 GLY A C 1
ATOM 4875 O O . GLY A 1 658 ? -15.030 3.424 40.771 1.00 94.38 658 GLY A O 1
ATOM 4876 N N . ALA A 1 659 ? -14.150 4.448 38.968 1.00 94.44 659 ALA A N 1
ATOM 4877 C CA . ALA A 1 659 ? -14.161 5.823 39.457 1.00 94.44 659 ALA A CA 1
ATOM 4878 C C . ALA A 1 659 ? -14.486 6.778 38.299 1.00 94.44 659 ALA A C 1
ATOM 4880 O O . ALA A 1 659 ? -14.305 6.424 37.135 1.00 94.44 659 ALA A O 1
ATOM 4881 N N . ILE A 1 660 ? -14.965 7.986 38.600 1.00 95.31 660 ILE A N 1
ATOM 4882 C CA . ILE A 1 660 ? -15.253 8.994 37.574 1.00 95.31 660 ILE A CA 1
ATOM 4883 C C . ILE A 1 660 ? -14.740 10.378 37.976 1.00 95.31 660 ILE A C 1
ATOM 4885 O O . ILE A 1 660 ? -14.987 10.857 39.083 1.00 95.31 660 ILE A O 1
ATOM 4889 N N . GLU A 1 661 ? -14.071 11.040 37.040 1.00 96.94 661 GLU A N 1
ATOM 4890 C CA . GLU A 1 661 ? -13.645 12.433 37.113 1.00 96.94 661 GLU A CA 1
ATOM 4891 C C . GLU A 1 661 ? -14.437 13.257 36.092 1.00 96.94 661 GLU A C 1
ATOM 4893 O O . GLU A 1 661 ? -14.409 12.983 34.893 1.00 96.94 661 GLU A O 1
ATOM 4898 N N . GLY A 1 662 ? -15.144 14.294 36.553 1.00 94.81 662 GLY A N 1
ATOM 4899 C CA . GLY A 1 662 ? -16.006 15.107 35.683 1.00 94.81 662 GLY A CA 1
ATOM 4900 C C . GLY A 1 662 ? -17.432 14.591 35.515 1.00 94.81 662 GLY A C 1
ATOM 4901 O O . GLY A 1 662 ? -18.055 14.864 34.494 1.00 94.81 662 GLY A O 1
ATOM 4902 N N . LEU A 1 663 ? -17.969 13.870 36.505 1.00 94.19 663 LEU A N 1
ATOM 4903 C CA . LEU A 1 663 ? -19.378 13.454 36.516 1.00 94.19 663 LEU A CA 1
ATOM 4904 C C . LEU A 1 663 ? -20.339 14.646 36.384 1.00 94.19 663 LEU A C 1
ATOM 4906 O O . LEU A 1 663 ? -21.329 14.570 35.667 1.00 94.19 663 LEU A O 1
ATOM 4910 N N . ASP A 1 664 ? -20.042 15.758 37.051 1.00 93.19 664 ASP A N 1
ATOM 4911 C CA . ASP A 1 664 ? -20.792 17.010 36.941 1.00 93.19 664 ASP A CA 1
ATOM 4912 C C . ASP A 1 664 ? -20.842 17.518 35.493 1.00 93.19 664 ASP A C 1
ATOM 4914 O O . ASP A 1 664 ? -21.913 17.850 34.983 1.00 93.19 664 ASP A O 1
ATOM 4918 N N . ARG A 1 665 ? -19.697 17.499 34.805 1.00 94.50 665 ARG A N 1
ATOM 4919 C CA . ARG A 1 665 ? -19.569 17.878 33.394 1.00 94.50 665 ARG A CA 1
ATOM 4920 C C . ARG A 1 665 ? -20.308 16.903 32.486 1.00 94.50 665 ARG A C 1
ATOM 4922 O O . ARG A 1 665 ? -21.043 17.351 31.613 1.00 94.50 665 ARG A O 1
ATOM 4929 N N . LEU A 1 666 ? -20.207 15.600 32.739 1.00 94.12 666 LEU A N 1
ATOM 4930 C CA . LEU A 1 666 ? -20.961 14.584 32.003 1.00 94.12 666 LEU A CA 1
ATOM 4931 C C . LEU A 1 666 ? -22.474 14.797 32.120 1.00 94.12 666 LEU A C 1
ATOM 4933 O O . LEU A 1 666 ? -23.193 14.661 31.143 1.00 94.12 666 LEU A O 1
ATOM 4937 N N . LEU A 1 667 ? -22.979 15.159 33.300 1.00 93.62 667 LEU A N 1
ATOM 4938 C CA . LEU A 1 667 ? -24.418 15.337 33.513 1.00 93.62 667 LEU A CA 1
ATOM 4939 C C . LEU A 1 667 ? -24.960 16.683 33.006 1.00 93.62 667 LEU A C 1
ATOM 4941 O O . LEU A 1 667 ? -26.160 16.787 32.761 1.00 93.62 667 LEU A O 1
ATOM 4945 N N . THR A 1 668 ? -24.119 17.715 32.884 1.00 92.44 668 THR A N 1
ATOM 4946 C CA . THR A 1 668 ? -24.578 19.093 32.609 1.00 92.44 668 THR A CA 1
ATOM 4947 C C . THR A 1 668 ? -24.103 19.677 31.282 1.00 92.44 668 THR A C 1
ATOM 4949 O O . THR A 1 668 ? -24.810 20.504 30.710 1.00 92.44 668 THR A O 1
ATOM 4952 N N . ALA A 1 669 ? -22.935 19.268 30.785 1.00 94.50 669 ALA A N 1
ATOM 4953 C CA . ALA A 1 669 ? -22.328 19.790 29.560 1.00 94.50 669 ALA A CA 1
ATOM 4954 C C . ALA A 1 669 ? -22.464 18.836 28.362 1.00 94.50 669 ALA A C 1
ATOM 4956 O O . ALA A 1 669 ? -22.128 19.223 27.243 1.00 94.50 669 ALA A O 1
ATOM 4957 N N . TRP A 1 670 ? -22.947 17.606 28.571 1.00 96.06 670 TRP A N 1
ATOM 4958 C CA . TRP A 1 670 ? -23.193 16.659 27.486 1.00 96.06 670 TRP A CA 1
ATOM 4959 C C . TRP A 1 670 ? -24.634 16.732 26.997 1.00 96.06 670 TRP A C 1
ATOM 4961 O O . TRP A 1 670 ? -25.586 16.629 27.772 1.00 96.06 670 TRP A O 1
ATOM 4971 N N . THR A 1 671 ? -24.795 16.880 25.686 1.00 93.44 671 THR A N 1
ATOM 4972 C CA . THR A 1 671 ? -26.112 16.967 25.051 1.00 93.44 671 THR A CA 1
ATOM 4973 C C . THR A 1 671 ? -26.574 15.578 24.631 1.00 93.44 671 THR A C 1
ATOM 4975 O O . THR A 1 671 ? -25.834 14.856 23.976 1.00 93.44 671 THR A O 1
ATOM 4978 N N . CYS A 1 672 ? -27.804 15.195 24.972 1.00 90.06 672 CYS A N 1
ATOM 4979 C CA . CYS A 1 672 ? -28.393 13.942 24.499 1.00 90.06 672 CYS A CA 1
ATOM 4980 C C . CYS A 1 672 ? -29.336 14.212 23.322 1.00 90.06 672 CYS A C 1
ATOM 4982 O O . CYS A 1 672 ? -30.269 15.007 23.450 1.00 90.06 672 CYS A O 1
ATOM 4984 N N . ILE A 1 673 ? -29.120 13.534 22.197 1.00 86.50 673 ILE A N 1
ATOM 4985 C CA . ILE A 1 673 ? -29.936 13.648 20.984 1.00 86.50 673 ILE A CA 1
ATOM 4986 C C . ILE A 1 673 ? -30.386 12.270 20.492 1.00 86.50 673 ILE A C 1
ATOM 4988 O O . ILE A 1 673 ? -29.769 11.248 20.785 1.00 86.50 673 ILE A O 1
ATOM 4992 N N . GLY A 1 674 ? -31.481 12.242 19.734 1.00 79.25 674 GLY A N 1
ATOM 4993 C CA . GLY A 1 674 ? -31.976 11.042 19.066 1.00 79.25 674 GLY A CA 1
ATOM 4994 C C . GLY A 1 674 ? -31.917 11.190 17.551 1.00 79.25 674 GLY A C 1
ATOM 4995 O O . GLY A 1 674 ? -32.417 12.180 17.019 1.00 79.25 674 GLY A O 1
ATOM 4996 N N . ASP A 1 675 ? -31.349 10.204 16.860 1.00 74.25 675 ASP A N 1
ATOM 4997 C CA . ASP A 1 675 ? -31.251 10.170 15.396 1.00 74.25 675 ASP A CA 1
ATOM 4998 C C . ASP A 1 675 ? -32.451 9.418 14.789 1.00 74.25 675 ASP A C 1
ATOM 5000 O O . ASP A 1 675 ? -32.350 8.273 14.346 1.00 74.25 675 ASP A O 1
ATOM 5004 N N . TYR A 1 676 ? -33.648 10.013 14.885 1.00 67.81 676 TYR A N 1
ATOM 5005 C CA . TYR A 1 676 ? -34.882 9.442 14.331 1.00 67.81 676 TYR A CA 1
ATOM 5006 C C . TYR A 1 676 ? -35.967 10.510 14.066 1.00 67.81 676 TYR A C 1
ATOM 5008 O O . TYR A 1 676 ? -36.026 11.537 14.743 1.00 67.81 676 TYR A O 1
ATOM 5016 N N . PRO A 1 677 ? -36.879 10.288 13.097 1.00 54.38 677 PRO A N 1
ATOM 5017 C CA . PRO A 1 677 ? -37.772 11.333 12.575 1.00 54.38 677 PRO A CA 1
ATOM 5018 C C . PRO A 1 677 ? -38.941 11.767 13.488 1.00 54.38 677 PRO A C 1
ATOM 5020 O O . PRO A 1 677 ? -39.742 12.611 13.082 1.00 54.38 677 PRO A O 1
ATOM 5023 N N . ALA A 1 678 ? -39.080 11.233 14.707 1.00 51.25 678 ALA A N 1
ATOM 5024 C CA . ALA A 1 678 ? -40.236 11.493 15.570 1.00 51.25 678 ALA A CA 1
ATOM 5025 C C . ALA A 1 678 ? -39.899 12.422 16.751 1.00 51.25 678 ALA A C 1
ATOM 5027 O O . ALA A 1 678 ? -39.287 12.020 17.739 1.00 51.25 678 ALA A O 1
ATOM 5028 N N . LYS A 1 679 ? -40.376 13.671 16.675 1.00 56.78 679 LYS A N 1
ATOM 5029 C CA . LYS A 1 679 ? -40.410 14.612 17.804 1.00 56.78 679 LYS A CA 1
ATOM 5030 C C . LYS A 1 679 ? -41.362 14.095 18.883 1.00 56.78 679 LYS A C 1
ATOM 5032 O O . LYS A 1 679 ? -42.547 14.017 18.592 1.00 56.78 679 LYS A O 1
ATOM 5037 N N . THR A 1 680 ? -40.835 13.812 20.080 1.00 64.00 680 THR A N 1
ATOM 5038 C CA . THR A 1 680 ? -41.448 14.016 21.420 1.00 64.00 680 THR A CA 1
ATOM 5039 C C . THR A 1 680 ? -40.721 13.185 22.489 1.00 64.00 680 THR A C 1
ATOM 5041 O O . THR A 1 680 ? -41.388 12.570 23.312 1.00 64.00 680 THR A O 1
ATOM 5044 N N . PHE A 1 681 ? -39.386 13.100 22.497 1.00 67.75 681 PHE A N 1
ATOM 5045 C CA . PHE A 1 681 ? -38.675 12.535 23.650 1.00 67.75 681 PHE A CA 1
ATOM 5046 C C . PHE A 1 681 ? -37.575 13.475 24.121 1.00 67.75 681 PHE A C 1
ATOM 5048 O O . PHE A 1 681 ? -36.786 13.952 23.308 1.00 67.75 681 PHE A O 1
ATOM 5055 N N . ASP A 1 682 ? -37.549 13.711 25.429 1.00 77.44 682 ASP A N 1
ATOM 5056 C CA . ASP A 1 682 ? -36.464 14.405 26.106 1.00 77.44 682 ASP A CA 1
ATOM 5057 C C . ASP A 1 682 ? -35.483 13.353 26.623 1.00 77.44 682 ASP A C 1
ATOM 5059 O O . ASP A 1 682 ? -35.865 12.435 27.363 1.00 77.44 682 ASP A O 1
ATOM 5063 N N . PHE A 1 683 ? -34.224 13.478 26.207 1.00 83.81 683 PHE A N 1
ATOM 5064 C CA . PHE A 1 683 ? -33.142 12.598 26.627 1.00 83.81 683 PHE A CA 1
ATOM 5065 C C . PHE A 1 683 ? -32.246 13.288 27.642 1.00 83.81 683 PHE A C 1
ATOM 5067 O O . PHE A 1 683 ? -31.975 14.483 27.546 1.00 83.81 683 PHE A O 1
ATOM 5074 N N . SER A 1 684 ? -31.778 12.528 28.624 1.00 88.12 684 SER A N 1
ATOM 5075 C CA . SER A 1 684 ? -30.877 13.037 29.655 1.00 88.12 684 SER A CA 1
ATOM 5076 C C . SER A 1 684 ? -30.027 11.924 30.247 1.00 88.12 684 SER A C 1
ATOM 5078 O O . SER A 1 684 ? -30.413 10.750 30.239 1.00 88.12 684 SER A O 1
ATOM 5080 N N . LEU A 1 685 ? -28.886 12.319 30.804 1.00 91.88 685 LEU A N 1
ATOM 5081 C CA . LEU A 1 685 ? -28.069 11.465 31.651 1.00 91.88 685 LEU A CA 1
ATOM 5082 C C . LEU A 1 685 ? -28.451 11.661 33.116 1.00 91.88 685 LEU A C 1
ATOM 5084 O O . LEU A 1 685 ? -28.782 12.763 33.553 1.00 91.88 685 LEU A O 1
ATOM 5088 N N . ALA A 1 686 ? -28.410 10.581 33.887 1.00 90.38 686 ALA A N 1
ATOM 5089 C CA . ALA A 1 686 ? -28.646 10.635 35.322 1.00 90.38 686 ALA A CA 1
ATOM 5090 C C . ALA A 1 686 ? -27.946 9.486 36.046 1.00 90.38 686 ALA A C 1
ATOM 5092 O O . ALA A 1 686 ? -27.716 8.425 35.474 1.00 90.38 686 ALA A O 1
ATOM 5093 N N . VAL A 1 687 ? -27.705 9.670 37.339 1.00 88.94 687 VAL A N 1
ATOM 5094 C CA . VAL A 1 687 ? -27.280 8.597 38.249 1.00 88.94 687 VAL A CA 1
ATOM 5095 C C . VAL A 1 687 ? -28.486 8.014 39.008 1.00 88.94 687 VAL A C 1
ATOM 5097 O O . VAL A 1 687 ? -29.523 8.687 39.119 1.00 88.94 687 VAL A O 1
ATOM 5100 N N . PRO A 1 688 ? -28.413 6.768 39.511 1.00 81.88 688 PRO A N 1
ATOM 5101 C CA . PRO A 1 688 ? -29.470 6.183 40.333 1.00 81.88 688 PRO A CA 1
ATOM 5102 C C . PRO A 1 688 ? -29.693 6.940 41.659 1.00 81.88 688 PRO A C 1
ATOM 5104 O O . PRO A 1 688 ? -28.739 7.470 42.229 1.00 81.88 688 PRO A O 1
ATOM 5107 N N . PRO A 1 689 ? -30.927 6.955 42.206 1.00 65.75 689 PRO A N 1
ATOM 5108 C CA . PRO A 1 689 ? -31.272 7.707 43.420 1.00 65.75 689 PRO A CA 1
ATOM 5109 C C . PRO A 1 689 ? -30.517 7.287 44.689 1.00 65.75 689 PRO A C 1
ATOM 5111 O O . PRO A 1 689 ? -30.370 8.099 45.597 1.00 65.75 689 PRO A O 1
ATOM 5114 N N . SER A 1 690 ? -30.056 6.034 44.775 1.00 64.31 690 SER A N 1
ATOM 5115 C CA . SER A 1 690 ? -29.307 5.528 45.933 1.00 64.31 690 SER A CA 1
ATOM 5116 C C . SER A 1 690 ? -27.846 5.981 45.956 1.00 64.31 690 SER A C 1
ATOM 5118 O O . SER A 1 690 ? -27.195 5.813 46.981 1.00 64.31 690 SER A O 1
ATOM 5120 N N . GLY A 1 691 ? -27.316 6.543 44.859 1.00 54.75 691 GLY A N 1
ATOM 5121 C CA . GLY A 1 691 ? -25.930 7.021 44.763 1.00 54.75 691 GLY A CA 1
ATOM 5122 C C . GLY A 1 691 ? -24.845 5.949 44.955 1.00 54.75 691 GLY A C 1
ATOM 5123 O O . GLY A 1 691 ? -23.668 6.292 44.983 1.00 54.75 691 GLY A O 1
ATOM 5124 N N . THR A 1 692 ? -25.219 4.676 45.112 1.00 56.06 692 THR A N 1
ATOM 5125 C CA . THR A 1 692 ? -24.314 3.557 45.435 1.00 56.06 692 THR A CA 1
ATOM 5126 C C . THR A 1 692 ? -23.811 2.793 44.222 1.00 56.06 692 THR A C 1
ATOM 5128 O O . THR A 1 692 ? -22.875 2.008 44.347 1.00 56.06 692 THR A O 1
ATOM 5131 N N . ASP A 1 693 ? -24.427 3.003 43.064 1.00 69.44 693 ASP A N 1
ATOM 5132 C CA . ASP A 1 693 ? -24.120 2.233 41.871 1.00 69.44 693 ASP A CA 1
ATOM 5133 C C . ASP A 1 693 ? -23.287 3.135 40.962 1.00 69.44 693 ASP A C 1
ATOM 5135 O O . ASP A 1 693 ? -23.756 4.196 40.543 1.00 69.44 693 ASP A O 1
ATOM 5139 N N . ASN A 1 694 ? -22.041 2.742 40.688 1.00 90.38 694 ASN A N 1
ATOM 5140 C CA . ASN A 1 694 ? -21.140 3.455 39.784 1.00 90.38 694 ASN A CA 1
ATOM 5141 C C . ASN A 1 694 ? -21.615 3.315 38.324 1.00 90.38 694 ASN A C 1
ATOM 5143 O O . ASN A 1 694 ? -21.012 2.607 37.513 1.00 90.38 694 ASN A O 1
ATOM 5147 N N . VAL A 1 695 ? -22.750 3.942 38.013 1.00 92.56 695 VAL A N 1
ATOM 5148 C CA . VAL A 1 695 ? -23.443 3.847 36.731 1.00 92.56 695 VAL A CA 1
ATOM 5149 C C . VAL A 1 695 ? -24.062 5.186 36.331 1.00 92.56 695 VAL A C 1
ATOM 5151 O O . VAL A 1 695 ? -24.732 5.854 37.121 1.00 92.56 695 VAL A O 1
ATOM 5154 N N . VAL A 1 696 ? -23.886 5.551 35.063 1.00 93.56 696 VAL A N 1
ATOM 5155 C CA . VAL A 1 696 ? -24.646 6.601 34.381 1.00 93.56 696 VAL A CA 1
ATOM 5156 C C . VAL A 1 696 ? -25.721 5.942 33.529 1.00 93.56 696 VAL A C 1
ATOM 5158 O O . VAL A 1 696 ? -25.444 5.071 32.701 1.00 93.56 696 VAL A O 1
ATOM 5161 N N . LEU A 1 697 ? -26.961 6.368 33.734 1.00 91.81 697 LEU A N 1
ATOM 5162 C CA . LEU A 1 697 ? -28.125 5.931 32.979 1.00 91.81 697 LEU A CA 1
ATOM 5163 C C . LEU A 1 697 ? -28.417 6.923 31.853 1.00 91.81 697 LEU A C 1
ATOM 5165 O O . LEU A 1 697 ? -28.496 8.127 32.104 1.00 91.81 697 LEU A O 1
ATOM 5169 N N . LEU A 1 698 ? -28.683 6.409 30.654 1.00 89.75 698 LEU A N 1
ATOM 5170 C CA . LEU A 1 698 ? -29.383 7.148 29.611 1.00 89.75 698 LEU A CA 1
ATOM 5171 C C . LEU A 1 698 ? -30.886 6.994 29.833 1.00 89.75 698 LEU A C 1
ATOM 5173 O O . LEU A 1 698 ? -31.410 5.877 29.915 1.00 89.75 698 LEU A O 1
ATOM 5177 N N . LYS A 1 699 ? -31.577 8.124 29.948 1.00 86.31 699 LYS A N 1
ATOM 5178 C CA . LYS A 1 699 ? -33.026 8.184 30.111 1.00 86.31 699 LYS A CA 1
ATOM 5179 C C . LYS A 1 699 ? -33.655 8.861 28.907 1.00 86.31 699 LYS A C 1
ATOM 5181 O O . LYS A 1 699 ? -33.143 9.874 28.438 1.00 86.31 699 LYS A O 1
ATOM 5186 N N . GLY A 1 700 ? -34.790 8.337 28.465 1.00 80.94 700 GLY A N 1
ATOM 5187 C CA . GLY A 1 700 ? -35.648 8.986 27.478 1.00 80.94 700 GLY A CA 1
ATOM 5188 C C . GLY A 1 700 ? -37.099 8.933 27.926 1.00 80.94 700 GLY A C 1
ATOM 5189 O O . GLY A 1 700 ? -37.587 7.859 28.280 1.00 80.94 700 GLY A O 1
ATOM 5190 N N . PHE A 1 701 ? -37.791 10.072 27.902 1.00 75.69 701 PHE A N 1
ATOM 5191 C CA . PHE A 1 701 ? -39.209 10.182 28.270 1.00 75.69 701 PHE A CA 1
ATOM 5192 C C . PHE A 1 701 ? -39.991 10.966 27.237 1.00 75.69 701 PHE A C 1
ATOM 5194 O O . PHE A 1 701 ? -39.445 11.879 26.628 1.00 75.69 701 PHE A O 1
ATOM 5201 N N . ALA A 1 702 ? -41.276 10.648 27.082 1.00 71.50 702 ALA A N 1
ATOM 5202 C CA . ALA A 1 702 ? -42.138 11.440 26.222 1.00 71.50 702 ALA A CA 1
ATOM 5203 C C . ALA A 1 702 ? -42.196 12.898 26.723 1.00 71.50 702 ALA A C 1
ATOM 5205 O O . ALA A 1 702 ? -42.423 13.130 27.916 1.00 71.50 702 ALA A O 1
ATOM 5206 N N . ALA A 1 703 ? -42.001 13.863 25.822 1.00 63.56 703 ALA A N 1
ATOM 5207 C CA . ALA A 1 703 ? -41.954 15.289 26.149 1.00 63.56 703 ALA A CA 1
ATOM 5208 C C . ALA A 1 703 ? -43.180 15.714 26.985 1.00 63.56 703 ALA A C 1
ATOM 5210 O O . ALA A 1 703 ? -44.323 15.463 26.596 1.00 63.56 703 ALA A O 1
ATOM 5211 N N . GLY A 1 704 ? -42.945 16.345 28.142 1.00 58.12 704 GLY A N 1
ATOM 5212 C CA . GLY A 1 704 ? -43.996 16.772 29.083 1.00 58.12 704 GLY A CA 1
ATOM 5213 C C . GLY A 1 704 ? -44.403 15.749 30.157 1.00 58.12 704 GLY A C 1
ATOM 5214 O O . GLY A 1 704 ? -45.307 16.030 30.946 1.00 58.12 704 GLY A O 1
ATOM 5215 N N . THR A 1 705 ? -43.745 14.588 30.237 1.00 57.09 705 THR A N 1
ATOM 5216 C CA . THR A 1 705 ? -43.992 13.583 31.290 1.00 57.09 705 THR A CA 1
ATOM 5217 C C . THR A 1 705 ? -43.109 13.847 32.516 1.00 57.09 705 THR A C 1
ATOM 5219 O O . THR A 1 705 ? -41.886 13.776 32.432 1.00 57.09 705 THR A O 1
ATOM 5222 N N . VAL A 1 706 ? -43.715 14.131 33.675 1.00 46.00 706 VAL A N 1
ATOM 5223 C CA . VAL A 1 706 ? -43.007 14.308 34.959 1.00 46.00 706 VAL A CA 1
ATOM 5224 C C . VAL A 1 706 ? -42.883 12.961 35.671 1.00 46.00 706 VAL A C 1
ATOM 5226 O O . VAL A 1 706 ? -43.891 12.318 35.961 1.00 46.00 706 VAL A O 1
ATOM 5229 N N . VAL A 1 707 ? -41.657 12.549 36.001 1.00 47.66 707 VAL A N 1
ATOM 5230 C CA . VAL A 1 707 ? -41.407 11.356 36.824 1.00 47.66 707 VAL A CA 1
ATOM 5231 C C . VAL A 1 707 ? -41.279 11.762 38.289 1.00 47.66 707 VAL A C 1
ATOM 5233 O O . VAL A 1 707 ? -40.345 12.463 38.671 1.00 47.66 707 VAL A O 1
ATOM 5236 N N . ILE A 1 708 ? -42.199 11.277 39.123 1.00 42.34 708 ILE A N 1
ATOM 5237 C CA . ILE A 1 708 ? -42.041 11.260 40.580 1.00 42.34 708 ILE A CA 1
ATOM 5238 C C . ILE A 1 708 ? -41.376 9.927 40.920 1.00 42.34 708 ILE A C 1
ATOM 5240 O O . ILE A 1 708 ? -42.007 8.875 40.838 1.00 42.34 708 ILE A O 1
ATOM 5244 N N . VAL A 1 709 ? -40.085 9.966 41.242 1.00 37.72 709 VAL A N 1
ATOM 5245 C CA . VAL A 1 709 ? -39.352 8.789 41.722 1.00 37.72 709 VAL A CA 1
ATOM 5246 C C . VAL A 1 709 ? -39.799 8.515 43.159 1.00 37.72 709 VAL A C 1
ATOM 5248 O O . VAL A 1 709 ? -39.809 9.437 43.976 1.00 37.72 709 VAL A O 1
ATOM 5251 N N . LYS A 1 710 ? -40.194 7.275 43.455 1.00 33.25 710 LYS A N 1
ATOM 5252 C CA . LYS A 1 710 ? -40.402 6.796 44.823 1.00 33.25 710 LYS A CA 1
ATOM 5253 C C . LYS A 1 710 ? -39.258 5.883 45.222 1.00 33.25 710 LYS A C 1
ATOM 5255 O O . LYS A 1 710 ? -38.841 5.096 44.343 1.00 33.25 710 LYS A O 1
#